Protein AF-D8TMK6-F1 (afdb_monomer_lite)

Structure (mmCIF, N/CA/C/O backbone):
data_AF-D8TMK6-F1
#
_entry.id   AF-D8TMK6-F1
#
loop_
_atom_site.group_PDB
_atom_site.id
_atom_site.type_symbol
_atom_site.label_atom_id
_atom_site.label_alt_id
_atom_site.label_comp_id
_atom_site.label_asym_id
_atom_site.label_entity_id
_atom_site.label_seq_id
_atom_site.pdbx_PDB_ins_code
_atom_site.Cartn_x
_atom_site.Cartn_y
_atom_site.Cartn_z
_atom_site.occupancy
_atom_site.B_iso_or_equiv
_atom_site.auth_seq_id
_atom_site.auth_comp_id
_atom_site.auth_asym_id
_atom_site.auth_atom_id
_atom_site.pdbx_PDB_model_num
ATOM 1 N N . MET A 1 1 ? 30.978 12.579 31.315 1.00 62.50 1 MET A N 1
ATOM 2 C CA . MET A 1 1 ? 32.352 13.019 30.975 1.00 62.50 1 MET A CA 1
ATOM 3 C C . MET A 1 1 ? 32.929 13.967 32.029 1.00 62.50 1 MET A C 1
ATOM 5 O O . MET A 1 1 ? 33.824 13.534 32.745 1.00 62.50 1 MET A O 1
ATOM 9 N N . LEU A 1 2 ? 32.374 15.176 32.202 1.00 61.34 2 LEU A N 1
ATOM 10 C CA . LEU A 1 2 ? 32.793 16.197 33.190 1.00 61.34 2 LEU A CA 1
ATOM 11 C C . LEU A 1 2 ? 33.110 15.646 34.582 1.00 61.34 2 LEU A C 1
ATOM 13 O O . LEU A 1 2 ? 34.190 15.846 35.117 1.00 61.34 2 LEU A O 1
ATOM 17 N N . ALA A 1 3 ? 32.192 14.853 35.115 1.00 62.62 3 ALA A N 1
ATOM 18 C CA . ALA A 1 3 ? 32.313 14.141 36.376 1.00 62.62 3 ALA A CA 1
ATOM 19 C C . ALA A 1 3 ? 33.627 13.323 36.521 1.00 62.62 3 ALA A C 1
ATOM 21 O O . ALA A 1 3 ? 34.280 13.343 37.564 1.00 62.62 3 ALA A O 1
ATOM 22 N N . ARG A 1 4 ? 34.051 12.620 35.459 1.00 67.50 4 ARG A N 1
ATOM 23 C CA . ARG A 1 4 ? 35.301 11.835 35.439 1.00 67.50 4 ARG A CA 1
ATOM 24 C C . ARG A 1 4 ? 36.537 12.724 35.286 1.00 67.50 4 ARG A C 1
ATOM 26 O O . ARG A 1 4 ? 37.566 12.399 35.869 1.00 67.50 4 ARG A O 1
ATOM 33 N N . ILE A 1 5 ? 36.425 13.821 34.533 1.00 68.19 5 ILE A N 1
ATOM 34 C CA . ILE A 1 5 ? 37.494 14.816 34.367 1.00 68.19 5 ILE A CA 1
ATOM 35 C C . ILE A 1 5 ? 37.756 15.511 35.707 1.00 68.19 5 ILE A C 1
ATOM 37 O O . ILE A 1 5 ? 38.884 15.469 36.182 1.00 68.19 5 ILE A O 1
ATOM 41 N N . LYS A 1 6 ? 36.709 16.013 36.381 1.00 66.00 6 LYS A N 1
ATOM 42 C CA . LYS A 1 6 ? 36.792 16.575 37.739 1.00 66.00 6 LYS A CA 1
ATOM 43 C C . LYS A 1 6 ? 37.430 15.587 38.708 1.00 66.00 6 LYS A C 1
ATOM 45 O O . LYS A 1 6 ? 38.332 15.966 39.435 1.00 66.00 6 LYS A O 1
ATOM 50 N N . LYS A 1 7 ? 37.015 14.312 38.689 1.00 68.94 7 LYS A N 1
ATOM 51 C CA . LYS A 1 7 ? 37.614 13.280 39.549 1.00 68.94 7 LYS A CA 1
ATOM 52 C C . LYS A 1 7 ? 39.110 13.081 39.278 1.00 68.94 7 LYS A C 1
ATOM 54 O O . LYS A 1 7 ? 39.848 12.890 40.230 1.00 68.94 7 LYS A O 1
ATOM 59 N N . ARG A 1 8 ? 39.556 13.090 38.016 1.00 69.25 8 ARG A N 1
ATOM 60 C CA . ARG A 1 8 ? 40.988 12.970 37.684 1.00 69.25 8 ARG A CA 1
ATOM 61 C C . ARG A 1 8 ? 41.776 14.212 38.096 1.00 69.25 8 ARG A C 1
ATOM 63 O O . ARG A 1 8 ? 42.825 14.058 38.693 1.00 69.25 8 ARG A O 1
ATOM 70 N N . ILE A 1 9 ? 41.232 15.403 37.859 1.00 66.38 9 ILE A N 1
ATOM 71 C CA . ILE A 1 9 ? 41.855 16.678 38.246 1.00 66.38 9 ILE A CA 1
ATOM 72 C C . ILE A 1 9 ? 41.916 16.830 39.776 1.00 66.38 9 ILE A C 1
ATOM 74 O O . ILE A 1 9 ? 42.904 17.308 40.310 1.00 66.38 9 ILE A O 1
ATOM 78 N N . ALA A 1 10 ? 40.885 16.381 40.497 1.00 63.09 10 ALA A N 1
ATOM 79 C CA . ALA A 1 10 ? 40.827 16.432 41.960 1.00 63.09 10 ALA A CA 1
ATOM 80 C C . ALA A 1 10 ? 41.740 15.407 42.658 1.00 63.09 10 ALA A C 1
ATOM 82 O O . ALA A 1 10 ? 41.896 15.469 43.872 1.00 63.09 10 ALA A O 1
ATOM 83 N N . LEU A 1 11 ? 42.313 14.448 41.922 1.00 56.88 11 LEU A N 1
ATOM 84 C CA . LEU A 1 11 ? 43.307 13.512 42.457 1.00 56.88 11 LEU A CA 1
ATOM 85 C C . LEU A 1 11 ? 44.735 14.097 42.445 1.00 56.88 11 LEU A C 1
ATOM 87 O O . LEU A 1 11 ? 45.631 13.448 42.972 1.00 56.88 11 LEU A O 1
ATOM 91 N N . GLU A 1 12 ? 44.946 15.294 41.882 1.00 54.88 12 GLU A N 1
ATOM 92 C CA . GLU A 1 12 ? 46.266 15.921 41.676 1.00 54.88 12 GLU A CA 1
ATOM 93 C C . GLU A 1 12 ? 46.474 17.223 42.500 1.00 54.88 12 GLU A C 1
ATOM 95 O O . GLU A 1 12 ? 47.091 18.163 42.020 1.00 54.88 12 GLU A O 1
ATOM 100 N N . ASP A 1 13 ? 46.013 17.268 43.758 1.00 52.22 13 ASP A N 1
ATOM 101 C CA . ASP A 1 13 ? 46.040 18.419 44.695 1.00 52.22 13 ASP A CA 1
ATOM 102 C C . ASP A 1 13 ? 44.988 19.542 44.465 1.00 52.22 13 ASP A C 1
ATOM 104 O O . ASP A 1 13 ? 44.470 19.796 43.375 1.00 52.22 13 ASP A O 1
ATOM 108 N N . ASP A 1 14 ? 44.653 20.218 45.573 1.00 53.72 14 ASP A N 1
ATOM 109 C CA . ASP A 1 14 ? 43.439 21.008 45.868 1.00 53.72 14 ASP A CA 1
ATOM 110 C C . ASP A 1 14 ? 43.144 22.302 45.040 1.00 53.72 14 ASP A C 1
ATOM 112 O O . ASP A 1 14 ? 42.009 22.779 45.094 1.00 53.72 14 ASP A O 1
ATOM 116 N N . PRO A 1 15 ? 44.026 22.899 44.198 1.00 55.97 15 PRO A N 1
ATOM 117 C CA . PRO A 1 15 ? 43.609 24.020 43.335 1.00 55.97 15 PRO A CA 1
ATOM 118 C C . PRO A 1 15 ? 42.876 23.598 42.041 1.00 55.97 15 PRO A C 1
ATOM 120 O O . PRO A 1 15 ? 42.328 24.449 41.332 1.00 55.97 15 PRO A O 1
ATOM 123 N N . GLY A 1 16 ? 42.824 22.303 41.705 1.00 56.59 16 GLY A N 1
ATOM 124 C CA . GLY A 1 16 ? 42.252 21.816 40.439 1.00 56.59 16 GLY A CA 1
ATOM 12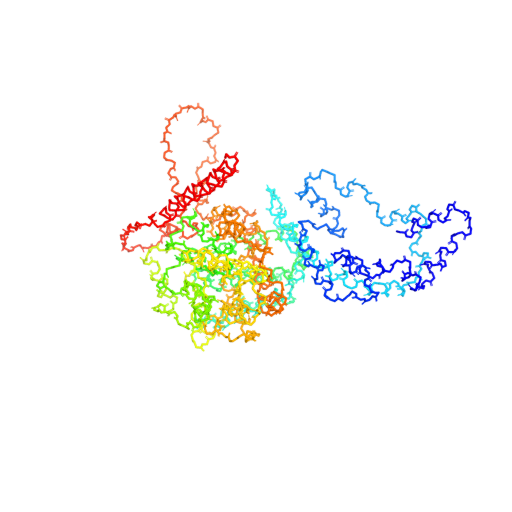5 C C . GLY A 1 16 ? 40.733 22.004 40.288 1.00 56.59 16 GLY A C 1
ATOM 126 O O . GLY A 1 16 ? 40.226 22.150 39.172 1.00 56.59 16 GLY A O 1
ATOM 127 N N . GLY A 1 17 ? 39.995 22.059 41.402 1.00 63.25 17 GLY A N 1
ATOM 128 C CA . GLY A 1 17 ? 38.541 22.244 41.394 1.00 63.25 17 GLY A CA 1
ATOM 129 C C . GLY A 1 17 ? 38.108 23.602 40.835 1.00 63.25 17 GLY A C 1
ATOM 130 O O . GLY A 1 17 ? 37.190 23.658 40.016 1.00 63.25 17 GLY A O 1
ATOM 131 N N . GLY A 1 18 ? 38.805 24.678 41.218 1.00 68.44 18 GLY A N 1
ATOM 132 C CA . GLY A 1 18 ? 38.511 26.039 40.754 1.00 68.44 18 GLY A CA 1
ATOM 133 C C . GLY A 1 18 ? 38.747 26.202 39.253 1.00 68.44 18 GLY A C 1
ATOM 134 O O . GLY A 1 18 ? 37.878 26.699 38.543 1.00 68.44 18 GLY A O 1
ATOM 135 N N . ARG A 1 19 ? 39.868 25.674 38.746 1.00 68.44 19 ARG A N 1
ATOM 136 C CA . ARG A 1 19 ? 40.215 25.746 37.319 1.00 68.44 19 ARG A CA 1
ATOM 137 C C . ARG A 1 19 ? 39.273 24.913 36.447 1.00 68.44 19 ARG A C 1
ATOM 139 O O . ARG A 1 19 ? 38.947 25.319 35.339 1.00 68.44 19 ARG A O 1
ATOM 146 N N . PHE A 1 20 ? 38.795 23.770 36.944 1.00 69.19 20 PHE A N 1
ATOM 147 C CA . PHE A 1 20 ? 37.771 22.978 36.255 1.00 69.19 20 PHE A CA 1
ATOM 148 C C . PHE A 1 20 ? 36.448 23.743 36.119 1.00 69.19 20 PHE A C 1
ATOM 150 O O . PHE A 1 20 ? 35.847 23.732 35.046 1.00 69.19 20 PHE A O 1
ATOM 157 N N . PHE A 1 21 ? 36.010 24.420 37.186 1.00 70.88 21 PHE A N 1
ATOM 158 C CA . PHE A 1 21 ? 34.828 25.282 37.136 1.00 70.88 21 PHE A CA 1
ATOM 159 C C . PHE A 1 21 ? 35.034 26.467 36.190 1.00 70.88 21 PHE A C 1
ATOM 161 O O . PHE A 1 21 ? 34.180 26.731 35.353 1.00 70.88 21 PHE A O 1
ATOM 168 N N . GLU A 1 22 ? 36.184 27.130 36.248 1.00 72.25 22 GLU A N 1
ATOM 169 C CA . GLU A 1 22 ? 36.502 28.239 35.346 1.00 72.25 22 GLU A CA 1
ATOM 170 C C . GLU A 1 22 ? 36.549 27.800 33.872 1.00 72.25 22 GLU A C 1
ATOM 172 O O . GLU A 1 22 ? 36.063 28.507 33.000 1.00 72.25 22 GLU A O 1
ATOM 177 N N . LEU A 1 23 ? 37.056 26.606 33.564 1.00 71.25 23 LEU A N 1
ATOM 178 C CA . LEU A 1 23 ? 37.118 26.113 32.184 1.00 71.25 23 LEU A CA 1
ATOM 179 C C . LEU A 1 23 ? 35.764 25.626 31.658 1.00 71.25 23 LEU A C 1
ATOM 181 O O . LEU A 1 23 ? 35.369 25.993 30.558 1.00 71.25 23 LEU A O 1
ATOM 185 N N . PHE A 1 24 ? 35.051 24.792 32.416 1.00 71.19 24 PHE A N 1
ATOM 186 C CA . PHE A 1 24 ? 33.864 24.097 31.899 1.00 71.19 24 PHE A CA 1
ATOM 187 C C . PHE A 1 24 ? 32.534 24.733 32.318 1.00 71.19 24 PHE A C 1
ATOM 189 O O . PHE A 1 24 ? 31.516 24.468 31.677 1.00 71.19 24 PHE A O 1
ATOM 196 N N . CYS A 1 25 ? 32.539 25.573 33.358 1.00 73.25 25 CYS A N 1
ATOM 197 C CA . CYS A 1 25 ? 31.360 26.270 33.880 1.00 73.25 25 CYS A CA 1
ATOM 198 C C . CYS A 1 25 ? 31.391 27.793 33.682 1.00 73.25 25 CYS A C 1
ATOM 200 O O . CYS A 1 25 ? 30.398 28.440 34.006 1.00 73.25 25 CYS A O 1
ATOM 202 N N . SER A 1 26 ? 32.452 28.376 33.106 1.00 72.06 26 SER A N 1
ATOM 203 C CA . SER A 1 26 ? 32.484 29.808 32.734 1.00 72.06 26 SER A CA 1
ATOM 204 C C . SER A 1 26 ? 31.417 30.201 31.717 1.00 72.06 26 SER A C 1
ATOM 206 O O . SER A 1 26 ? 31.119 31.383 31.562 1.00 72.06 26 SER A O 1
ATOM 208 N N . GLY A 1 27 ? 30.826 29.224 31.026 1.00 66.50 27 GLY A N 1
ATOM 209 C CA . GLY A 1 27 ? 29.837 29.486 29.994 1.00 66.50 27 GLY A CA 1
ATOM 210 C C . GLY A 1 27 ? 30.431 29.829 28.632 1.00 66.50 27 GLY A C 1
ATOM 211 O O . GLY A 1 27 ? 29.671 30.141 27.718 1.00 66.50 27 GLY A O 1
ATOM 212 N N . ASP A 1 28 ? 31.757 29.769 28.485 1.00 82.06 28 ASP A N 1
ATOM 213 C CA . ASP A 1 28 ? 32.410 29.985 27.201 1.00 82.06 28 ASP A CA 1
ATOM 214 C C . ASP A 1 28 ? 32.197 28.769 26.286 1.00 82.06 28 ASP A C 1
ATOM 216 O O . ASP A 1 28 ? 32.725 27.674 26.508 1.00 82.06 28 ASP A O 1
ATOM 220 N N . LEU A 1 29 ? 31.398 28.971 25.239 1.00 81.31 29 LEU A N 1
ATOM 221 C CA . LEU A 1 29 ? 31.138 27.970 24.212 1.00 81.31 29 LEU A CA 1
ATOM 222 C C . LEU A 1 29 ? 32.429 27.557 23.490 1.00 81.31 29 LEU A C 1
ATOM 224 O O . LEU A 1 29 ? 32.573 26.384 23.153 1.00 81.31 29 LEU A O 1
ATOM 228 N N . GLY A 1 30 ? 33.387 28.473 23.321 1.00 85.69 30 GLY A N 1
ATOM 229 C CA . GLY A 1 30 ? 34.639 28.218 22.610 1.00 85.69 30 GLY A CA 1
ATOM 230 C C . GLY A 1 30 ? 35.487 27.125 23.263 1.00 85.69 30 GLY A C 1
ATOM 231 O O . GLY A 1 30 ? 36.125 26.338 22.563 1.00 85.69 30 GLY A O 1
ATOM 232 N N . VAL A 1 31 ? 35.440 26.998 24.594 1.00 83.81 31 VAL A N 1
ATOM 233 C CA . VAL A 1 31 ? 36.122 25.906 25.310 1.00 83.81 31 VAL A CA 1
ATOM 234 C C . VAL A 1 31 ? 35.510 24.554 24.936 1.00 83.81 31 VAL A C 1
ATOM 236 O O . VAL A 1 31 ? 36.227 23.592 24.662 1.00 83.81 31 VAL A O 1
ATOM 239 N N . TRP A 1 32 ? 34.183 24.473 24.869 1.00 82.19 32 TRP A N 1
ATOM 240 C CA . TRP A 1 32 ? 33.476 23.249 24.497 1.00 82.19 32 TRP A CA 1
ATOM 241 C C . TRP A 1 32 ? 33.672 22.873 23.025 1.00 82.19 32 TRP A C 1
ATOM 243 O O . TRP A 1 32 ? 33.838 21.692 22.714 1.00 82.19 32 TRP A O 1
ATOM 253 N N . GLU A 1 33 ? 33.720 23.869 22.141 1.00 86.12 33 GLU A N 1
ATOM 254 C CA . GLU A 1 33 ? 34.036 23.702 20.718 1.00 86.12 33 GLU A CA 1
ATOM 255 C C . GLU A 1 33 ? 35.448 23.154 20.492 1.00 86.12 33 GLU A C 1
ATOM 257 O O . GLU A 1 33 ? 35.657 22.361 19.579 1.00 86.12 33 GLU A O 1
ATOM 262 N N . GLN A 1 34 ? 36.409 23.514 21.345 1.00 83.62 34 GLN A N 1
ATOM 263 C CA . GLN A 1 34 ? 37.779 23.006 21.256 1.00 83.62 34 GLN A CA 1
ATOM 264 C C . GLN A 1 34 ? 37.940 21.620 21.890 1.00 83.62 34 GLN A C 1
ATOM 266 O O . GLN A 1 34 ? 38.656 20.774 21.357 1.00 83.62 34 GLN A O 1
ATOM 271 N N . VAL A 1 35 ? 37.295 21.375 23.034 1.00 82.44 35 VAL A N 1
ATOM 272 C CA . VAL A 1 35 ? 37.534 20.162 23.834 1.00 82.44 35 VAL A CA 1
ATOM 273 C C . VAL A 1 35 ? 36.677 18.980 23.381 1.00 82.44 35 VAL A C 1
ATOM 275 O O . VAL A 1 35 ? 37.123 17.835 23.467 1.00 82.44 35 VAL A O 1
ATOM 278 N N . ALA A 1 36 ? 35.444 19.221 22.933 1.00 85.62 36 ALA A N 1
ATOM 279 C CA . ALA A 1 36 ? 34.511 18.154 22.576 1.00 85.62 36 ALA A CA 1
ATOM 280 C C . ALA A 1 36 ? 33.557 18.549 21.428 1.00 85.62 36 ALA A C 1
ATOM 282 O O . ALA A 1 36 ? 32.341 18.397 21.584 1.00 85.62 36 ALA A O 1
ATOM 283 N N . PRO A 1 37 ? 34.076 19.014 20.273 1.00 86.19 37 PRO A N 1
ATOM 284 C CA . PRO A 1 37 ? 33.262 19.573 19.191 1.00 86.19 37 PRO A CA 1
ATOM 285 C C . PRO A 1 37 ? 32.130 18.641 18.744 1.00 86.19 37 PRO A C 1
ATOM 287 O O . PRO A 1 37 ? 30.9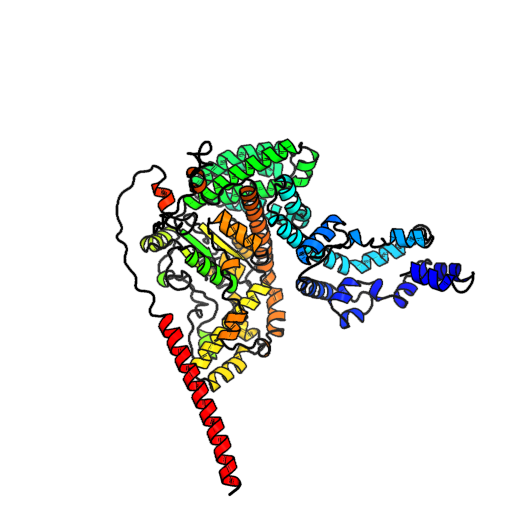91 19.067 18.597 1.00 86.19 37 PRO A O 1
ATOM 290 N N . THR A 1 38 ? 32.409 17.348 18.594 1.00 86.88 38 THR A N 1
ATOM 291 C CA . THR A 1 38 ? 31.413 16.381 18.111 1.00 86.88 38 THR A CA 1
ATOM 292 C C . THR A 1 38 ? 30.339 16.051 19.139 1.00 86.88 38 THR A C 1
ATOM 294 O O . THR A 1 38 ? 29.220 15.734 18.759 1.00 86.88 38 THR A O 1
ATOM 297 N N . VAL A 1 39 ? 30.643 16.151 20.437 1.00 84.19 39 VAL A N 1
ATOM 298 C CA . VAL A 1 39 ? 29.665 15.913 21.511 1.00 84.19 39 VAL A CA 1
ATOM 299 C C . VAL A 1 39 ? 28.649 17.051 21.572 1.00 84.19 39 VAL A C 1
ATOM 301 O O . VAL A 1 39 ? 27.473 16.823 21.840 1.00 84.19 39 VAL A O 1
ATOM 304 N N . ILE A 1 40 ? 29.099 18.281 21.321 1.00 87.81 40 ILE A N 1
ATOM 305 C CA . ILE A 1 40 ? 28.260 19.477 21.428 1.00 87.81 40 ILE A CA 1
ATOM 306 C C . ILE A 1 40 ? 27.522 19.849 20.137 1.00 87.81 40 ILE A C 1
ATOM 308 O O . ILE A 1 40 ? 26.723 20.787 20.149 1.00 87.81 40 ILE A O 1
ATOM 312 N N . ASP A 1 41 ? 27.741 19.103 19.054 1.00 89.75 41 ASP A N 1
ATOM 313 C CA . ASP A 1 41 ? 27.123 19.330 17.749 1.00 89.75 41 ASP A CA 1
ATOM 314 C C . ASP A 1 41 ? 26.751 18.007 17.063 1.00 89.75 41 ASP A C 1
ATOM 316 O O . ASP A 1 41 ? 27.511 17.476 16.254 1.00 89.75 41 ASP A O 1
ATOM 320 N N . ASN A 1 42 ? 25.556 17.499 17.372 1.00 93.94 42 ASN A N 1
ATOM 321 C CA . ASN A 1 42 ? 24.920 16.361 16.700 1.00 93.94 42 ASN A CA 1
ATOM 322 C C . ASN A 1 42 ? 25.727 15.057 16.728 1.00 93.94 42 ASN A C 1
ATOM 324 O O . ASN A 1 42 ? 26.036 14.455 15.692 1.00 93.94 42 ASN A O 1
ATOM 328 N N . TYR A 1 43 ? 26.105 14.636 17.933 1.00 94.38 43 TYR A N 1
ATOM 329 C CA . TYR A 1 43 ? 26.923 13.448 18.149 1.00 94.38 43 TYR A CA 1
ATOM 330 C C . TYR A 1 43 ? 26.290 12.181 17.567 1.00 94.38 43 TYR A C 1
ATOM 332 O O . TYR A 1 43 ? 26.999 11.351 16.992 1.00 94.38 43 TYR A O 1
ATOM 340 N N . ILE A 1 44 ? 24.973 12.016 17.711 1.00 91.94 44 ILE A N 1
ATOM 341 C CA . ILE A 1 44 ? 24.265 10.810 17.278 1.00 91.94 44 ILE A CA 1
ATOM 342 C C . ILE A 1 44 ? 24.281 10.741 15.751 1.00 91.94 44 ILE A C 1
ATOM 344 O O . ILE A 1 44 ? 24.763 9.755 15.198 1.00 91.94 44 ILE A O 1
ATOM 348 N N . VAL A 1 45 ? 23.854 11.799 15.056 1.00 92.00 45 VAL A N 1
ATOM 349 C CA . VAL A 1 45 ? 23.880 11.871 13.587 1.00 92.00 45 VAL A CA 1
ATOM 350 C C . VAL A 1 45 ? 25.295 11.637 13.060 1.00 92.00 45 VAL A C 1
ATOM 352 O O . VAL A 1 45 ? 25.474 10.831 12.149 1.00 92.00 45 VAL A O 1
ATOM 355 N N . ARG A 1 46 ? 26.317 12.265 13.659 1.00 95.44 46 ARG A N 1
ATOM 356 C CA . ARG A 1 46 ? 27.724 12.038 13.282 1.00 95.44 46 ARG A CA 1
ATOM 357 C C . ARG A 1 46 ? 28.144 10.581 13.453 1.00 95.44 46 ARG A C 1
ATOM 359 O O . ARG A 1 46 ? 28.816 10.043 12.581 1.00 95.44 46 ARG A O 1
ATOM 366 N N . SER A 1 47 ? 27.731 9.943 14.547 1.00 93.38 47 SER A N 1
ATOM 367 C CA . SER A 1 47 ? 28.047 8.538 14.827 1.00 93.38 47 SER A CA 1
ATOM 368 C C . SER A 1 47 ? 27.395 7.593 13.819 1.00 93.38 47 SER A C 1
ATOM 370 O O . SER A 1 47 ? 28.037 6.639 13.392 1.00 93.38 47 SER A O 1
ATOM 372 N N . PHE A 1 48 ? 26.157 7.875 13.399 1.00 89.38 48 PHE A N 1
ATOM 373 C CA . PHE A 1 48 ? 25.486 7.088 12.364 1.00 89.38 48 PHE A CA 1
ATOM 374 C C . PHE A 1 48 ? 26.124 7.286 10.989 1.00 89.38 48 PHE A C 1
ATOM 376 O O . PHE A 1 48 ? 26.385 6.305 10.308 1.00 89.38 48 PHE A O 1
ATOM 383 N N . VAL A 1 49 ? 26.393 8.526 10.568 1.00 89.69 49 VAL A N 1
ATOM 384 C CA . VAL A 1 49 ? 26.931 8.803 9.220 1.00 89.69 49 VAL A CA 1
ATOM 385 C C . VAL A 1 49 ? 28.400 8.373 9.076 1.00 89.69 49 VAL A C 1
ATOM 387 O O . VAL A 1 49 ? 28.846 8.081 7.968 1.00 89.69 49 VAL A O 1
ATOM 390 N N . GLY A 1 50 ? 29.142 8.284 10.182 1.00 86.00 50 GLY A N 1
ATOM 391 C CA . GLY A 1 50 ? 30.506 7.761 10.217 1.00 86.00 50 GLY A CA 1
ATOM 392 C C . GLY A 1 50 ? 31.589 8.842 10.177 1.00 86.00 50 GLY A C 1
ATOM 393 O O . GLY A 1 50 ? 31.350 10.014 10.471 1.00 86.00 50 GLY A O 1
ATOM 394 N N . GLU A 1 51 ? 32.815 8.438 9.838 1.00 87.69 51 GLU A N 1
ATOM 395 C CA . GLU A 1 51 ? 34.040 9.244 9.988 1.00 87.69 51 GLU A CA 1
ATOM 396 C C . GLU A 1 51 ? 33.970 10.613 9.288 1.00 87.69 51 GLU A C 1
ATOM 398 O O . GLU A 1 51 ? 34.359 11.633 9.858 1.00 87.69 51 GLU A O 1
ATOM 403 N N . THR A 1 52 ? 33.397 10.669 8.086 1.00 83.94 52 THR A N 1
ATOM 404 C CA . THR A 1 52 ? 33.258 11.910 7.307 1.00 83.94 52 THR A CA 1
ATOM 405 C C . THR A 1 52 ? 32.390 12.947 8.021 1.00 83.94 52 THR A C 1
ATOM 407 O O . THR A 1 52 ? 32.769 14.116 8.137 1.00 83.94 52 THR A O 1
ATOM 410 N N . ALA A 1 53 ? 31.253 12.522 8.575 1.00 88.56 53 ALA A N 1
ATOM 411 C CA . ALA A 1 53 ? 30.422 13.387 9.400 1.00 88.56 53 ALA A CA 1
ATOM 412 C C . ALA A 1 53 ? 31.103 13.707 10.727 1.00 88.56 53 ALA A C 1
ATOM 414 O O . ALA A 1 53 ? 30.976 14.824 11.213 1.00 88.56 53 ALA A O 1
ATOM 415 N N . PHE A 1 54 ? 31.877 12.788 11.304 1.00 89.81 54 PHE A N 1
ATOM 416 C CA . PHE A 1 54 ? 32.602 13.033 12.551 1.00 89.81 54 PHE A CA 1
ATOM 417 C C . PHE A 1 54 ? 33.628 14.173 12.426 1.00 89.81 54 PHE A C 1
ATOM 419 O O . PHE A 1 54 ? 33.778 14.962 13.356 1.00 89.81 54 PHE A O 1
ATOM 426 N N . HIS A 1 55 ? 34.256 14.325 11.256 1.00 88.75 55 HIS A N 1
ATOM 427 C CA . HIS A 1 55 ? 35.205 15.406 10.956 1.00 88.75 55 HIS A CA 1
ATOM 428 C C . HIS A 1 55 ? 34.581 16.661 10.330 1.00 88.75 55 HIS A C 1
ATOM 430 O O . HIS A 1 55 ? 35.285 17.638 10.074 1.00 88.75 55 HIS A O 1
ATOM 436 N N . THR A 1 56 ? 33.268 16.671 10.095 1.00 89.69 56 THR A N 1
ATOM 437 C CA . THR A 1 56 ? 32.580 17.847 9.548 1.00 89.69 56 THR A CA 1
ATOM 438 C C . THR A 1 56 ? 32.693 19.034 10.521 1.00 89.69 56 THR A C 1
ATOM 440 O O . THR A 1 56 ? 32.528 18.834 11.728 1.00 89.69 56 THR A O 1
ATOM 443 N N . PRO A 1 57 ? 32.954 20.272 10.058 1.00 94.06 57 PRO A N 1
ATOM 444 C CA . PRO A 1 57 ? 33.019 21.437 10.939 1.00 94.06 57 PRO A CA 1
ATOM 445 C C . PRO A 1 57 ? 31.756 21.613 11.794 1.00 94.06 57 PRO A C 1
ATOM 447 O O . PRO A 1 57 ? 30.681 21.115 11.450 1.00 94.06 57 PRO A O 1
ATOM 450 N N . LEU A 1 58 ? 31.879 22.324 12.915 1.00 90.00 58 LEU A N 1
ATOM 451 C CA . LEU A 1 58 ? 30.744 22.625 13.789 1.00 90.00 58 LEU A CA 1
ATOM 452 C C . LEU A 1 58 ? 29.631 23.353 13.026 1.00 90.00 58 LEU A C 1
ATOM 454 O O . LEU A 1 58 ? 29.897 24.298 12.286 1.00 90.00 58 LEU A O 1
ATOM 458 N N . GLY A 1 59 ? 28.389 22.903 13.202 1.00 90.50 59 GLY A N 1
ATOM 459 C CA . GLY A 1 59 ? 27.223 23.400 12.470 1.00 90.50 59 GLY A CA 1
ATOM 460 C C . GLY A 1 59 ? 27.124 22.898 11.024 1.00 90.50 59 GLY A C 1
ATOM 461 O O . GLY A 1 59 ? 26.175 23.245 10.327 1.00 90.50 59 GLY A O 1
ATOM 462 N N . GLY A 1 60 ? 28.067 22.072 10.558 1.00 93.12 60 GLY A N 1
ATOM 463 C CA . GLY A 1 60 ? 28.028 21.474 9.221 1.00 93.12 60 GLY A CA 1
ATOM 464 C C . GLY A 1 60 ? 27.083 20.272 9.100 1.00 93.12 60 GLY A C 1
ATOM 465 O O . GLY A 1 60 ? 26.822 19.809 7.988 1.00 93.12 60 GLY A O 1
ATOM 466 N N . ILE A 1 61 ? 26.531 19.777 10.214 1.00 96.31 61 ILE A N 1
ATOM 467 C CA . ILE A 1 61 ? 25.525 18.708 10.214 1.00 96.31 61 ILE A CA 1
ATOM 468 C C . ILE A 1 61 ? 24.169 19.272 9.782 1.00 96.31 61 ILE A C 1
ATOM 470 O O . ILE A 1 61 ? 23.359 19.720 10.586 1.00 96.31 61 ILE A O 1
ATOM 474 N N . GLY A 1 62 ? 23.949 19.274 8.468 1.00 93.38 62 GLY A N 1
ATOM 475 C CA . GLY A 1 62 ? 22.679 19.654 7.850 1.00 93.38 62 GLY A CA 1
ATOM 476 C C . GLY A 1 62 ? 21.683 18.497 7.636 1.00 93.38 62 GLY A C 1
ATOM 477 O O . GLY A 1 62 ? 21.979 17.343 7.963 1.00 93.38 62 GLY A O 1
ATOM 478 N N . PRO A 1 63 ? 20.529 18.785 7.003 1.00 89.62 63 PRO A N 1
ATOM 479 C CA . PRO A 1 63 ? 19.449 17.820 6.760 1.00 89.62 63 PRO A CA 1
ATOM 480 C C . PRO A 1 63 ? 19.869 16.544 6.018 1.00 89.62 63 PRO A C 1
ATOM 482 O O . PRO A 1 63 ? 19.351 15.468 6.308 1.00 89.62 63 PRO A O 1
ATOM 485 N N . GLU A 1 64 ? 20.841 16.623 5.103 1.00 88.31 64 GLU A N 1
ATOM 486 C CA . GLU A 1 64 ? 21.345 15.441 4.388 1.00 88.31 64 GLU A CA 1
ATOM 487 C C . GLU A 1 64 ? 22.013 14.427 5.322 1.00 88.31 64 GLU A C 1
ATOM 489 O O . GLU A 1 64 ? 21.789 13.226 5.185 1.00 88.31 64 GLU A O 1
ATOM 494 N N . HIS A 1 65 ? 22.761 14.889 6.327 1.00 95.62 65 HIS A N 1
ATOM 495 C CA . HIS A 1 65 ? 23.357 13.999 7.324 1.00 95.62 65 HIS A CA 1
ATOM 496 C C . HIS A 1 65 ? 22.273 13.309 8.153 1.00 95.62 65 HIS A C 1
ATOM 498 O O . HIS A 1 65 ? 22.358 12.108 8.387 1.00 95.62 65 HIS A O 1
ATOM 504 N N . VAL A 1 66 ? 21.216 14.035 8.538 1.00 89.94 66 VAL A N 1
ATOM 505 C CA . VAL A 1 66 ? 20.060 13.458 9.246 1.00 89.94 66 VAL A CA 1
ATOM 506 C C . VAL A 1 66 ? 19.355 12.425 8.379 1.00 89.94 66 VAL A C 1
ATOM 508 O O . VAL A 1 66 ? 18.990 11.358 8.866 1.00 89.94 66 VAL A O 1
ATOM 511 N N . ARG A 1 67 ? 19.176 12.709 7.086 1.00 82.69 67 ARG A N 1
ATOM 512 C CA . ARG A 1 67 ? 18.563 11.782 6.132 1.00 82.69 67 ARG A CA 1
ATOM 513 C C . ARG A 1 67 ? 19.377 10.493 6.008 1.00 82.69 67 ARG A C 1
ATOM 515 O O . ARG A 1 67 ? 18.795 9.414 6.091 1.00 82.69 67 ARG A O 1
ATOM 522 N N . VAL A 1 68 ? 20.700 10.590 5.859 1.00 81.50 68 VAL A N 1
ATOM 523 C CA . VAL A 1 68 ? 21.597 9.421 5.822 1.00 81.50 68 VAL A CA 1
ATOM 524 C C . VAL A 1 68 ? 21.560 8.673 7.153 1.00 81.50 68 VAL A C 1
ATOM 526 O O . VAL A 1 68 ? 21.368 7.460 7.164 1.00 81.50 68 VAL A O 1
ATOM 529 N N . ALA A 1 69 ? 21.649 9.381 8.279 1.00 87.94 69 ALA A N 1
ATOM 530 C CA . ALA A 1 69 ? 21.569 8.770 9.600 1.00 87.94 69 ALA A CA 1
ATOM 531 C C . ALA A 1 69 ? 20.237 8.044 9.823 1.00 87.94 69 ALA A C 1
ATOM 533 O O . ALA A 1 69 ? 20.232 6.951 10.375 1.00 87.94 69 ALA A O 1
ATOM 534 N N . ARG A 1 70 ? 19.112 8.593 9.343 1.00 81.62 70 ARG A N 1
ATOM 535 C CA . ARG A 1 70 ? 17.803 7.922 9.360 1.00 81.62 70 ARG A CA 1
ATOM 536 C C . ARG A 1 70 ? 17.823 6.643 8.539 1.00 81.62 70 ARG A C 1
ATOM 538 O O . ARG A 1 70 ? 17.345 5.623 9.014 1.00 81.62 70 ARG A O 1
ATOM 545 N N . GLN A 1 71 ? 18.377 6.682 7.328 1.00 69.19 71 GLN A N 1
ATOM 546 C CA . GLN A 1 71 ? 18.489 5.493 6.481 1.00 69.19 71 GLN A CA 1
ATOM 547 C C . GLN A 1 71 ? 19.338 4.404 7.143 1.00 69.19 71 GLN A C 1
ATOM 549 O O . GLN A 1 71 ? 18.950 3.243 7.112 1.00 69.19 71 GLN A O 1
ATOM 554 N N . LEU A 1 72 ? 20.448 4.774 7.783 1.00 76.81 72 LEU A N 1
ATOM 555 C CA . LEU A 1 72 ? 21.298 3.835 8.517 1.00 76.81 72 LEU A CA 1
ATOM 556 C C . LEU A 1 72 ? 20.613 3.322 9.786 1.00 76.81 72 LEU A C 1
ATOM 558 O O . LEU A 1 72 ? 20.662 2.132 10.060 1.00 76.81 72 LEU A O 1
ATOM 562 N N . LEU A 1 73 ? 19.891 4.176 10.513 1.00 81.56 73 LEU A N 1
ATOM 563 C CA . LEU A 1 73 ? 19.076 3.778 11.662 1.00 81.56 73 LEU A CA 1
ATOM 564 C C . LEU A 1 73 ? 18.004 2.747 11.280 1.00 81.56 73 LEU A C 1
ATOM 566 O O . LEU A 1 73 ? 17.686 1.880 12.090 1.00 81.56 73 LEU A O 1
ATOM 570 N N . LEU A 1 74 ? 17.477 2.807 10.051 1.00 65.12 74 LEU A N 1
ATOM 571 C CA . LEU A 1 74 ? 16.549 1.812 9.500 1.00 65.12 74 LEU A CA 1
ATOM 572 C C . LEU A 1 74 ? 17.205 0.445 9.210 1.00 65.12 74 LEU A C 1
ATOM 574 O O . LEU A 1 74 ? 16.489 -0.532 9.011 1.00 65.12 74 LEU A O 1
ATOM 578 N N . GLN A 1 75 ? 18.536 0.344 9.226 1.00 70.81 75 GLN A N 1
ATOM 579 C CA . GLN A 1 75 ? 19.256 -0.920 9.016 1.00 70.81 75 GLN A CA 1
ATOM 580 C C . GLN A 1 75 ? 19.496 -1.708 10.309 1.00 70.81 75 GLN A C 1
ATOM 582 O O . GLN A 1 75 ? 19.829 -2.881 10.239 1.00 70.81 75 GLN A O 1
ATOM 587 N N . PHE A 1 76 ? 19.330 -1.094 11.484 1.00 75.00 76 PHE A N 1
ATOM 588 C CA . PHE A 1 76 ? 19.490 -1.802 12.758 1.00 75.00 76 PHE A CA 1
ATOM 589 C C . PHE A 1 76 ? 18.263 -2.667 13.038 1.00 75.00 76 PHE A C 1
ATOM 591 O O . PHE A 1 76 ? 17.147 -2.161 12.971 1.00 75.00 76 PHE A O 1
ATOM 598 N N . ASP A 1 77 ? 18.445 -3.933 13.399 1.00 64.06 77 ASP A N 1
ATOM 599 C CA . ASP A 1 77 ? 17.324 -4.826 13.736 1.00 64.06 77 ASP A CA 1
ATOM 600 C C . ASP A 1 77 ? 16.607 -4.393 15.024 1.00 64.06 77 ASP A C 1
ATOM 602 O O . ASP A 1 77 ? 15.401 -4.575 15.182 1.00 64.06 77 ASP A O 1
ATOM 606 N N . LEU A 1 78 ? 17.351 -3.751 15.929 1.00 71.19 78 LEU A N 1
ATOM 607 C CA . LEU A 1 78 ? 16.884 -3.324 17.239 1.00 71.19 78 LEU A CA 1
ATOM 608 C C . LEU A 1 78 ? 17.367 -1.906 17.549 1.00 71.19 78 LEU A C 1
ATOM 610 O O . LEU A 1 78 ? 18.554 -1.603 17.429 1.00 71.19 78 LEU A O 1
ATOM 614 N N . VAL A 1 79 ? 16.456 -1.045 18.004 1.00 78.50 79 VAL A N 1
ATOM 615 C CA . VAL A 1 79 ? 16.785 0.294 18.509 1.00 78.50 79 VAL A CA 1
ATOM 616 C C . VAL A 1 79 ? 16.196 0.430 19.906 1.00 78.50 79 VAL A C 1
ATOM 618 O O . VAL A 1 79 ? 14.979 0.383 20.077 1.00 78.50 79 VAL A O 1
ATOM 621 N N . LEU A 1 80 ? 17.065 0.590 20.902 1.00 77.69 80 LEU A N 1
ATOM 622 C CA . LEU A 1 80 ? 16.670 0.812 22.290 1.00 77.69 80 LEU A CA 1
ATOM 623 C C . LEU A 1 80 ? 16.526 2.313 22.545 1.00 77.69 80 LEU A C 1
ATOM 625 O O . LEU A 1 80 ? 17.497 3.063 22.437 1.00 77.69 80 LEU A O 1
ATOM 629 N N . ASP A 1 81 ? 15.315 2.741 22.887 1.00 78.50 81 ASP A N 1
ATOM 630 C CA . ASP A 1 81 ? 15.043 4.100 23.346 1.00 78.50 81 ASP A CA 1
ATOM 631 C C . ASP A 1 81 ? 15.155 4.156 24.872 1.00 78.50 81 ASP A C 1
ATOM 633 O O . ASP A 1 81 ? 14.266 3.692 25.584 1.00 78.50 81 ASP A O 1
ATOM 637 N N . LEU A 1 82 ? 16.257 4.728 25.361 1.00 75.62 82 LEU A N 1
ATOM 638 C CA . LEU A 1 82 ? 16.548 4.806 26.795 1.00 75.62 82 LEU A CA 1
ATOM 639 C C . LEU A 1 82 ? 15.647 5.798 27.556 1.00 75.62 82 LEU A C 1
ATOM 641 O O . LEU A 1 82 ? 15.643 5.825 28.784 1.00 75.62 82 LEU A O 1
ATOM 645 N N . ASP A 1 83 ? 14.880 6.630 26.844 1.00 71.75 83 ASP A N 1
ATOM 646 C CA . ASP A 1 83 ? 13.890 7.522 27.455 1.00 71.75 83 ASP A CA 1
ATOM 647 C C . ASP A 1 83 ? 12.476 6.903 27.447 1.00 71.75 83 ASP A C 1
ATOM 649 O O . ASP A 1 83 ? 11.558 7.440 28.075 1.00 71.75 83 ASP A O 1
ATOM 653 N N . ALA A 1 84 ? 12.278 5.748 26.792 1.00 69.44 84 ALA A N 1
ATOM 654 C CA . ALA A 1 84 ? 10.991 5.043 26.775 1.00 69.44 84 ALA A CA 1
ATOM 655 C C . ALA A 1 84 ? 10.625 4.419 28.137 1.00 69.44 84 ALA A C 1
ATOM 657 O O . ALA A 1 84 ? 9.460 4.056 28.359 1.00 69.44 84 ALA A O 1
ATOM 658 N N . GLY A 1 85 ? 11.600 4.351 29.050 1.00 72.38 85 GLY A N 1
ATOM 659 C CA . GLY A 1 85 ? 11.486 3.841 30.410 1.00 72.38 85 GLY A CA 1
ATOM 660 C C . GLY A 1 85 ? 11.933 2.385 30.542 1.00 72.38 85 GLY A C 1
ATOM 661 O O . GLY A 1 85 ? 11.824 1.597 29.604 1.00 72.38 85 GLY A O 1
ATOM 662 N N . GLU A 1 86 ? 12.363 2.020 31.753 1.00 74.31 86 GLU A N 1
ATOM 663 C CA . GLU A 1 86 ? 12.973 0.719 32.081 1.00 74.31 86 GLU A CA 1
ATOM 664 C C . GLU A 1 86 ? 12.150 -0.488 31.596 1.00 74.31 86 GLU A C 1
ATOM 666 O O . GLU A 1 86 ? 12.705 -1.451 31.083 1.00 74.31 86 GLU A O 1
ATOM 671 N N . GLN A 1 87 ? 10.816 -0.430 31.682 1.00 70.25 87 GLN A N 1
ATOM 672 C CA . GLN A 1 87 ? 9.946 -1.526 31.232 1.00 70.25 87 GLN A CA 1
ATOM 673 C C . GLN A 1 87 ? 9.986 -1.752 29.714 1.00 70.25 87 GLN A C 1
ATOM 675 O O . GLN A 1 87 ? 9.893 -2.891 29.267 1.00 70.25 87 GLN A O 1
ATOM 680 N N . ALA A 1 88 ? 10.097 -0.682 28.921 1.00 67.56 88 ALA A N 1
ATOM 681 C CA . ALA A 1 88 ? 10.152 -0.792 27.466 1.00 67.56 88 ALA A CA 1
ATOM 682 C C . ALA A 1 88 ? 11.507 -1.354 27.018 1.00 67.56 88 ALA A C 1
ATOM 684 O O . ALA A 1 88 ? 11.555 -2.224 26.153 1.00 67.56 88 ALA A O 1
ATOM 685 N N . GLU A 1 89 ? 12.594 -0.909 27.649 1.00 75.50 89 GLU A N 1
ATOM 686 C CA . GLU A 1 89 ? 13.936 -1.453 27.419 1.00 75.50 89 GLU A CA 1
ATOM 687 C C . GLU A 1 89 ? 14.017 -2.935 27.790 1.00 75.50 89 GLU A C 1
ATOM 689 O O . GLU A 1 89 ? 14.519 -3.743 27.008 1.00 75.50 89 GLU A O 1
ATOM 694 N N . ASP A 1 90 ? 13.490 -3.299 28.961 1.00 76.31 90 ASP A N 1
ATOM 695 C CA . ASP A 1 90 ? 13.487 -4.672 29.458 1.00 76.31 90 ASP A CA 1
ATOM 696 C C . ASP A 1 90 ? 12.741 -5.612 28.517 1.00 76.31 90 ASP A C 1
ATOM 698 O O . ASP A 1 90 ? 13.233 -6.703 28.226 1.00 76.31 90 ASP A O 1
ATOM 702 N N . LEU A 1 91 ? 11.588 -5.169 28.011 1.00 70.31 91 LEU A N 1
ATOM 703 C CA . LEU A 1 91 ? 10.787 -5.922 27.056 1.00 70.31 91 LEU A CA 1
ATOM 704 C C . LEU A 1 91 ? 11.568 -6.165 25.759 1.00 70.31 91 LEU A C 1
ATOM 706 O O . LEU A 1 91 ? 11.663 -7.301 25.302 1.00 70.31 91 LEU A O 1
ATOM 710 N N . ILE A 1 92 ? 12.180 -5.117 25.200 1.00 72.06 92 ILE A N 1
ATOM 711 C CA . ILE A 1 92 ? 12.931 -5.214 23.944 1.00 72.06 92 ILE A CA 1
ATOM 712 C C . ILE A 1 92 ? 14.180 -6.095 24.111 1.00 72.06 92 ILE A C 1
ATOM 714 O O . ILE A 1 92 ? 14.484 -6.891 23.229 1.00 72.06 92 ILE A O 1
ATOM 718 N N . ILE A 1 93 ? 14.896 -6.002 25.234 1.00 76.38 93 ILE A N 1
ATOM 719 C CA . ILE A 1 93 ? 16.102 -6.808 25.485 1.00 76.38 93 ILE A CA 1
ATOM 720 C C . ILE A 1 93 ? 15.747 -8.278 25.745 1.00 76.38 93 ILE A C 1
ATOM 722 O O . ILE A 1 93 ? 16.371 -9.168 25.167 1.00 76.38 93 ILE A O 1
ATOM 726 N N . GLN A 1 94 ? 14.739 -8.553 26.577 1.00 76.62 94 GLN A N 1
ATOM 727 C CA . GLN A 1 94 ? 14.337 -9.930 26.883 1.00 76.62 94 GLN A CA 1
ATOM 728 C C . GLN A 1 94 ? 13.731 -10.620 25.664 1.00 76.62 94 GLN A C 1
ATOM 730 O O . GLN A 1 94 ? 14.077 -11.759 25.377 1.00 76.62 94 GLN A O 1
ATOM 735 N N . GLN A 1 95 ? 12.849 -9.939 24.932 1.00 70.31 95 GLN A N 1
ATOM 736 C CA . GLN A 1 95 ? 12.127 -10.555 23.818 1.00 70.31 95 GLN A CA 1
ATOM 737 C C . GLN A 1 95 ? 12.893 -10.464 22.497 1.00 70.31 95 GLN A C 1
ATOM 739 O O . GLN A 1 95 ? 12.843 -11.397 21.705 1.00 70.31 95 GLN A O 1
ATOM 744 N N . GLY A 1 96 ? 13.611 -9.364 22.257 1.00 66.75 96 GLY A N 1
ATOM 745 C CA . GLY A 1 96 ? 14.374 -9.157 21.026 1.00 66.75 96 GLY A CA 1
ATOM 746 C C . GLY A 1 96 ? 15.741 -9.840 21.025 1.00 66.75 96 GLY A C 1
ATOM 747 O O . GLY A 1 96 ? 16.172 -10.315 19.981 1.00 66.75 96 GLY A O 1
ATOM 748 N N . LEU A 1 97 ? 16.426 -9.910 22.176 1.00 72.69 97 LEU A N 1
ATOM 749 C CA . LEU A 1 97 ? 17.766 -10.511 22.279 1.00 72.69 97 LEU A CA 1
ATOM 750 C C . LEU A 1 97 ? 17.797 -11.814 23.089 1.00 72.69 97 LEU A C 1
ATOM 752 O O . LEU A 1 97 ? 18.828 -12.485 23.104 1.00 72.69 97 LEU A O 1
ATOM 756 N N . GLY A 1 98 ? 16.707 -12.181 23.775 1.00 74.94 98 GLY A N 1
ATOM 757 C CA . GLY A 1 98 ? 16.669 -13.368 24.635 1.00 74.94 98 GLY A CA 1
ATOM 758 C C . GLY A 1 98 ? 17.515 -13.233 25.905 1.00 74.94 98 GLY A C 1
ATOM 759 O O . GLY A 1 98 ? 17.938 -14.239 26.469 1.00 74.94 98 GLY A O 1
ATOM 760 N N . TRP A 1 99 ? 17.850 -12.011 26.331 1.00 83.00 99 TRP A N 1
ATOM 761 C CA . TRP A 1 99 ? 18.743 -11.796 27.472 1.00 83.00 99 TRP A CA 1
ATOM 762 C C . TRP A 1 99 ? 17.960 -11.706 28.785 1.00 83.00 99 TRP A C 1
ATOM 764 O O . TRP A 1 99 ? 17.151 -10.801 28.978 1.00 83.00 99 TRP A O 1
ATOM 774 N N . ASP A 1 100 ? 18.275 -12.586 29.738 1.00 73.25 100 ASP A N 1
ATOM 775 C CA . ASP A 1 100 ? 17.650 -12.609 31.073 1.00 73.25 100 ASP A CA 1
ATOM 776 C C . ASP A 1 100 ? 17.990 -11.375 31.930 1.00 73.25 100 ASP A C 1
ATOM 778 O O . ASP A 1 100 ? 17.267 -11.009 32.871 1.00 73.25 100 ASP A O 1
ATOM 782 N N . VAL A 1 101 ? 19.113 -10.725 31.614 1.00 71.81 101 VAL A N 1
ATOM 783 C CA . VAL A 1 101 ? 19.633 -9.545 32.304 1.00 71.81 101 VAL A CA 1
ATOM 784 C C . VAL A 1 101 ? 19.446 -8.320 31.417 1.00 71.81 101 VAL A C 1
ATOM 786 O O . VAL A 1 101 ? 20.028 -8.216 30.341 1.00 71.81 101 VAL A O 1
ATOM 789 N N . THR A 1 102 ? 18.655 -7.372 31.904 1.00 74.50 102 THR A N 1
ATOM 790 C CA . THR A 1 102 ? 18.317 -6.143 31.191 1.00 74.50 102 THR A CA 1
ATOM 791 C C . THR A 1 102 ? 19.122 -4.950 31.696 1.00 74.50 102 THR A C 1
ATOM 793 O O . THR A 1 102 ? 19.775 -5.014 32.744 1.00 74.50 102 THR A O 1
ATOM 796 N N . LEU A 1 103 ? 19.065 -3.832 30.967 1.00 69.25 103 LEU A N 1
ATOM 797 C CA . LEU A 1 103 ? 19.714 -2.589 31.389 1.00 69.25 103 LEU A CA 1
ATOM 798 C C . LEU A 1 103 ? 19.165 -2.086 32.734 1.00 69.25 103 LEU A C 1
ATOM 800 O O . LEU A 1 103 ? 19.956 -1.649 33.575 1.00 69.25 103 LEU A O 1
ATOM 804 N N . ALA A 1 104 ? 17.866 -2.253 33.006 1.00 67.06 104 ALA A N 1
ATOM 805 C CA . ALA A 1 104 ? 17.286 -1.913 34.305 1.00 67.06 104 ALA A CA 1
ATOM 806 C C . ALA A 1 104 ? 17.885 -2.763 35.444 1.00 67.06 104 ALA A C 1
ATOM 808 O O . ALA A 1 104 ? 18.287 -2.238 36.488 1.00 67.06 104 ALA A O 1
ATOM 809 N N . LYS A 1 105 ? 18.047 -4.079 35.221 1.00 69.88 105 LYS A N 1
ATOM 810 C CA . LYS A 1 105 ? 18.657 -5.004 36.197 1.00 69.88 105 LYS A CA 1
ATOM 811 C C . LYS A 1 105 ? 20.145 -4.734 36.437 1.00 69.88 105 LYS A C 1
ATOM 813 O O . LYS A 1 105 ? 20.649 -5.031 37.518 1.00 69.88 105 LYS A O 1
ATOM 818 N N . LEU A 1 106 ? 20.854 -4.152 35.468 1.00 63.56 106 LEU A N 1
ATOM 819 C CA . LEU A 1 106 ? 22.290 -3.865 35.569 1.00 63.56 106 LEU A CA 1
ATOM 820 C C . LEU A 1 106 ? 22.638 -2.605 36.377 1.00 63.56 106 LEU A C 1
ATOM 822 O O . LEU A 1 106 ? 23.819 -2.264 36.465 1.00 63.56 106 LEU A O 1
ATOM 826 N N . HIS A 1 107 ? 21.662 -1.926 36.998 1.00 54.38 107 HIS A N 1
ATOM 827 C CA . HIS A 1 107 ? 21.883 -0.642 37.676 1.00 54.38 107 HIS A CA 1
ATOM 828 C C . HIS A 1 107 ? 22.719 0.297 36.795 1.00 54.38 107 HIS A C 1
ATOM 830 O O . HIS A 1 107 ? 23.806 0.754 37.186 1.00 54.38 107 HIS A O 1
ATOM 836 N N . VAL A 1 108 ? 22.229 0.585 35.583 1.00 55.03 108 VAL A N 1
ATOM 837 C CA . VAL A 1 108 ? 22.816 1.651 34.771 1.00 55.03 108 VAL A CA 1
ATOM 838 C C . VAL A 1 108 ? 22.783 2.915 35.620 1.00 55.03 108 VAL A C 1
ATOM 840 O O . VAL A 1 108 ? 21.733 3.437 35.990 1.00 55.03 108 VAL A O 1
ATOM 843 N N . ARG A 1 109 ? 23.970 3.377 36.024 1.00 56.78 109 ARG A N 1
ATOM 844 C CA . ARG A 1 109 ? 24.095 4.574 36.849 1.00 56.78 109 ARG A CA 1
ATOM 845 C C . ARG A 1 109 ? 23.561 5.736 36.032 1.00 56.78 109 ARG A C 1
ATOM 847 O O . ARG A 1 109 ? 24.243 6.186 35.112 1.00 56.78 109 ARG A O 1
ATOM 854 N N . SER A 1 110 ? 22.385 6.239 36.396 1.00 61.97 110 SER A N 1
ATOM 855 C CA . SER A 1 110 ? 21.869 7.469 35.810 1.00 61.97 110 SER A CA 1
ATOM 856 C C . SER A 1 110 ? 22.926 8.571 35.922 1.00 61.97 110 SER A C 1
ATOM 858 O O . SER A 1 110 ? 23.766 8.589 36.838 1.00 61.97 110 SER A O 1
ATOM 860 N N . SER A 1 111 ? 22.916 9.501 34.969 1.00 61.50 111 SER A N 1
ATOM 861 C CA . SER A 1 111 ? 23.772 10.687 35.027 1.00 61.50 111 SER A CA 1
ATOM 862 C C . SER A 1 111 ? 23.606 11.392 36.379 1.00 61.50 111 SER A C 1
ATOM 864 O O . SER A 1 111 ? 24.607 11.712 37.015 1.00 61.50 111 SER A O 1
ATOM 866 N N . SER A 1 112 ? 22.373 11.480 36.891 1.00 61.62 112 SER A N 1
ATOM 867 C CA . SER A 1 112 ? 22.025 11.974 38.231 1.00 61.62 112 SER A CA 1
ATOM 868 C C . SER A 1 112 ? 22.702 11.205 39.371 1.00 61.62 112 SER A C 1
ATOM 870 O O . SER A 1 112 ? 23.312 11.824 40.239 1.00 61.62 112 SER A O 1
ATOM 872 N N . ALA A 1 113 ? 22.677 9.867 39.365 1.00 67.50 113 ALA A N 1
ATOM 873 C CA . ALA A 1 113 ? 23.362 9.057 40.379 1.00 67.50 113 ALA A CA 1
ATOM 874 C C . ALA A 1 113 ? 24.891 9.227 40.314 1.00 67.50 113 ALA A C 1
ATOM 876 O O . ALA A 1 113 ? 25.582 9.233 41.335 1.00 67.50 113 ALA A O 1
ATOM 877 N N . THR A 1 114 ? 25.430 9.409 39.105 1.00 64.12 114 THR A N 1
ATOM 878 C CA . THR A 1 114 ? 26.850 9.710 38.897 1.00 64.12 114 THR A CA 1
ATOM 879 C C . THR A 1 114 ? 27.212 11.106 39.413 1.00 64.12 114 THR A C 1
ATOM 881 O O . THR A 1 114 ? 28.253 11.249 40.052 1.00 64.12 114 THR A O 1
ATOM 884 N N . PHE A 1 115 ? 26.361 12.113 39.188 1.00 62.69 115 PHE A N 1
ATOM 885 C CA . PHE A 1 115 ? 26.531 13.470 39.718 1.00 62.69 115 PHE A CA 1
ATOM 886 C C . PHE A 1 115 ? 26.477 13.496 41.249 1.00 62.69 115 PHE A C 1
ATOM 888 O O . PHE A 1 115 ? 27.391 14.035 41.874 1.00 62.69 115 PHE A O 1
ATOM 895 N N . ALA A 1 116 ? 25.494 12.820 41.852 1.00 69.81 116 ALA A N 1
ATOM 896 C CA . ALA A 1 116 ? 25.364 12.697 43.304 1.00 69.81 116 ALA A CA 1
ATOM 897 C C . ALA A 1 116 ? 26.608 12.052 43.940 1.00 69.81 116 ALA A C 1
ATOM 899 O O . ALA A 1 116 ? 27.159 12.570 44.908 1.00 69.81 116 ALA A O 1
ATOM 900 N N . LYS A 1 117 ? 27.132 10.968 43.347 1.00 68.81 117 LYS A N 1
ATOM 901 C CA . LYS A 1 117 ? 28.351 10.293 43.832 1.00 68.81 117 LYS A CA 1
ATOM 902 C C . LYS A 1 117 ? 29.609 11.166 43.761 1.00 68.81 117 LYS A C 1
ATOM 904 O O . LYS A 1 117 ? 30.585 10.896 44.455 1.00 68.81 117 LYS A O 1
ATOM 909 N N . LEU A 1 118 ? 29.616 12.168 42.888 1.00 63.00 118 LEU A N 1
ATOM 910 C CA . LEU A 1 118 ? 30.757 13.055 42.663 1.00 63.00 118 LEU A CA 1
ATOM 911 C C . LEU A 1 118 ? 30.592 14.418 43.336 1.00 63.00 118 LEU A C 1
ATOM 913 O O . LEU A 1 118 ? 31.392 15.315 43.068 1.00 63.00 118 LEU A O 1
ATOM 917 N N . ASN A 1 119 ? 29.581 14.552 44.203 1.00 68.31 119 ASN A N 1
ATOM 918 C CA . ASN A 1 119 ? 29.267 15.779 44.926 1.00 68.31 119 ASN A CA 1
ATOM 919 C C . ASN A 1 119 ? 29.196 16.987 43.971 1.00 68.31 119 ASN A C 1
ATOM 921 O O . ASN A 1 119 ? 29.848 18.011 44.169 1.00 68.31 119 ASN A O 1
ATOM 925 N N . TYR A 1 120 ? 28.502 16.797 42.848 1.00 62.88 120 TYR A N 1
ATOM 926 C CA . TYR A 1 120 ? 28.305 17.810 41.818 1.00 62.88 120 TYR A CA 1
ATOM 927 C C . TYR A 1 120 ? 26.827 18.197 41.819 1.00 62.88 120 TYR A C 1
ATOM 929 O O . TYR A 1 120 ? 25.993 17.371 41.436 1.00 62.88 120 TYR A O 1
ATOM 937 N N . SER A 1 121 ? 26.493 19.411 42.268 1.00 64.06 121 SER A N 1
ATOM 938 C CA . SER A 1 121 ? 25.130 19.921 42.136 1.00 64.06 121 SER A CA 1
ATOM 939 C C . SER A 1 121 ? 24.905 20.401 40.706 1.00 64.06 121 SER A C 1
ATOM 941 O O . SER A 1 121 ? 25.776 20.997 40.070 1.00 64.06 121 SER A O 1
ATOM 943 N N . LYS A 1 122 ? 23.696 20.168 40.193 1.00 60.66 122 LYS A N 1
ATOM 944 C CA . LYS A 1 122 ? 23.240 20.729 38.914 1.00 60.66 122 LYS A CA 1
ATOM 945 C C . LYS A 1 122 ? 23.218 22.267 38.952 1.00 60.66 122 LYS A C 1
ATOM 947 O O . LYS A 1 122 ? 23.261 22.898 37.901 1.00 60.66 122 LYS A O 1
ATOM 952 N N . GLU A 1 123 ? 23.174 22.846 40.150 1.00 65.31 123 GLU A N 1
ATOM 953 C CA . GLU A 1 123 ? 23.201 24.290 40.397 1.00 65.31 123 GLU A CA 1
ATOM 954 C C . GLU A 1 123 ? 24.609 24.893 40.314 1.00 65.31 123 GLU A C 1
ATOM 956 O O . GLU A 1 123 ? 24.729 26.099 40.119 1.00 65.31 123 GLU A O 1
ATOM 961 N N . ASP A 1 124 ? 25.671 24.082 40.400 1.00 64.44 124 ASP A N 1
ATOM 962 C CA . ASP A 1 124 ? 27.044 24.597 40.486 1.00 64.44 124 ASP A CA 1
ATOM 963 C C . ASP A 1 124 ? 27.547 25.192 39.154 1.00 64.44 124 ASP A C 1
ATOM 965 O O . ASP A 1 124 ? 28.552 25.896 39.116 1.00 64.44 124 ASP A O 1
ATOM 969 N N . CYS A 1 125 ? 26.860 24.920 38.042 1.00 64.25 125 CYS A N 1
ATOM 970 C CA . CYS A 1 125 ? 27.296 25.268 36.688 1.00 64.25 125 CYS A CA 1
ATOM 971 C C . CYS A 1 125 ? 26.171 25.989 35.902 1.00 64.25 125 CYS A C 1
ATOM 973 O O . CYS A 1 125 ? 25.688 25.460 34.895 1.00 64.25 125 CYS A O 1
ATOM 975 N N . PRO A 1 126 ? 25.673 27.161 36.352 1.00 54.03 126 PRO A N 1
ATOM 976 C CA . PRO A 1 126 ? 24.501 27.781 35.758 1.00 54.03 126 PRO A CA 1
ATOM 977 C C . PRO A 1 126 ? 24.919 28.729 34.631 1.00 54.03 126 PRO A C 1
ATOM 979 O O . PRO A 1 126 ? 25.084 29.928 34.831 1.00 54.03 126 PRO A O 1
ATOM 982 N N . ASN A 1 127 ? 25.021 28.213 33.408 1.00 69.19 127 ASN A N 1
ATOM 983 C CA . ASN A 1 127 ? 24.850 29.061 32.232 1.00 69.19 127 ASN A CA 1
ATOM 984 C C . ASN A 1 127 ? 23.713 28.505 31.370 1.00 69.19 127 ASN A C 1
ATOM 986 O O . ASN A 1 127 ? 23.915 27.726 30.438 1.00 69.19 127 ASN A O 1
ATOM 990 N N . ALA A 1 128 ? 22.487 28.891 31.737 1.00 71.56 128 ALA A N 1
ATOM 991 C CA . ALA A 1 128 ? 21.272 28.509 31.023 1.00 71.56 128 ALA A CA 1
ATOM 992 C C . ALA A 1 128 ? 21.313 28.929 29.545 1.00 71.56 128 ALA A C 1
ATOM 994 O O . ALA A 1 128 ? 20.749 28.235 28.702 1.00 71.56 128 ALA A O 1
ATOM 995 N N . GLU A 1 129 ? 22.015 30.020 29.228 1.00 77.12 129 GLU A N 1
ATOM 996 C CA . GLU A 1 129 ? 22.163 30.507 27.859 1.00 77.12 129 GLU A CA 1
ATOM 997 C C . GLU A 1 129 ? 23.108 29.621 27.040 1.00 77.12 129 GLU A C 1
ATOM 999 O O . GLU A 1 129 ? 22.754 29.219 25.933 1.00 77.12 129 GLU A O 1
ATOM 1004 N N . LEU A 1 130 ? 24.248 29.206 27.607 1.00 78.00 130 LEU A N 1
ATOM 1005 C CA . LEU A 1 130 ? 25.124 28.214 26.977 1.00 78.00 130 LEU A CA 1
ATOM 1006 C C . LEU A 1 130 ? 24.360 26.909 26.716 1.00 78.00 130 LEU A C 1
ATOM 1008 O O . LEU A 1 130 ? 24.409 26.375 25.611 1.00 78.00 130 LEU A O 1
ATOM 1012 N N . LEU A 1 131 ? 23.608 26.414 27.706 1.00 75.12 131 LEU A N 1
ATOM 1013 C CA . LEU A 1 131 ? 22.811 25.198 27.545 1.00 75.12 131 LEU A CA 1
ATOM 1014 C C . LEU A 1 131 ? 21.756 25.358 26.442 1.00 75.12 131 LEU A C 1
ATOM 1016 O O . LEU A 1 131 ? 21.556 24.437 25.656 1.00 75.12 131 LEU A O 1
ATOM 1020 N N . ARG A 1 132 ? 21.107 26.524 26.345 1.00 80.56 132 ARG A N 1
ATOM 1021 C CA . ARG A 1 132 ? 20.138 26.825 25.286 1.00 80.56 132 ARG A CA 1
ATOM 1022 C C . ARG A 1 132 ? 20.785 26.763 23.901 1.00 80.56 132 ARG A C 1
ATOM 1024 O O . ARG A 1 132 ? 20.239 26.099 23.023 1.00 80.56 132 ARG A O 1
ATOM 1031 N N . VAL A 1 133 ? 21.951 27.389 23.726 1.00 82.44 133 VAL A N 1
ATOM 1032 C CA . VAL A 1 133 ? 22.707 27.376 22.460 1.00 82.44 133 VAL A CA 1
ATOM 1033 C C . VAL A 1 133 ? 23.151 25.957 22.097 1.00 82.44 133 VAL A C 1
ATOM 1035 O O . VAL A 1 133 ? 22.957 25.516 20.962 1.00 82.44 133 VAL A O 1
ATOM 1038 N N . LEU A 1 134 ? 23.676 25.208 23.067 1.00 81.12 134 LEU A N 1
ATOM 1039 C CA . LEU A 1 134 ? 24.058 23.812 22.871 1.00 81.12 134 LEU A CA 1
ATOM 1040 C C . LEU A 1 134 ? 22.858 22.955 22.460 1.00 81.12 134 LEU A C 1
ATOM 1042 O O . LEU A 1 134 ? 22.954 22.204 21.500 1.00 81.12 134 LEU A O 1
ATOM 1046 N N . LEU A 1 135 ? 21.707 23.117 23.116 1.00 81.62 135 LEU A N 1
ATOM 1047 C CA . LEU A 1 135 ? 20.492 22.371 22.790 1.00 81.62 135 LEU A CA 1
ATOM 1048 C C . LEU A 1 135 ? 19.942 22.693 21.397 1.00 81.62 135 LEU A C 1
ATOM 1050 O O . LEU A 1 135 ? 19.438 21.782 20.748 1.00 81.62 135 LEU A O 1
ATOM 1054 N N . THR A 1 136 ? 20.038 23.941 20.926 1.00 83.81 136 THR A N 1
ATOM 1055 C CA . THR A 1 136 ? 19.639 24.287 19.546 1.00 83.81 136 THR A CA 1
ATOM 1056 C C . THR A 1 136 ? 20.551 23.655 18.501 1.00 83.81 136 THR A C 1
ATOM 1058 O O . THR A 1 136 ? 20.094 23.273 17.430 1.00 83.81 136 THR A O 1
ATOM 1061 N N . ARG A 1 137 ? 21.839 23.463 18.814 1.00 87.75 137 ARG A N 1
ATOM 1062 C CA . ARG A 1 137 ? 22.750 22.754 17.909 1.00 87.75 137 ARG A CA 1
ATOM 1063 C C . ARG A 1 137 ? 22.446 21.263 17.807 1.00 87.75 137 ARG A C 1
ATOM 1065 O O . ARG A 1 137 ? 22.886 20.660 16.848 1.00 87.75 137 ARG A O 1
ATOM 1072 N N . GLN A 1 138 ? 21.676 20.686 18.731 1.00 92.00 138 GLN A N 1
ATOM 1073 C CA . GLN A 1 138 ? 21.284 19.269 18.722 1.00 92.00 138 GLN A CA 1
ATOM 1074 C C . GLN A 1 138 ? 19.977 19.001 17.954 1.00 92.00 138 GLN A C 1
ATOM 1076 O O . GLN A 1 138 ? 19.409 17.915 18.067 1.00 92.00 138 GLN A O 1
ATOM 1081 N N . ASP A 1 139 ? 19.432 19.980 17.229 1.00 89.81 139 ASP A N 1
ATOM 1082 C CA . ASP A 1 139 ? 18.172 19.801 16.500 1.00 89.81 139 ASP A CA 1
ATOM 1083 C C . ASP A 1 139 ? 18.223 18.662 15.456 1.00 89.81 139 ASP A C 1
ATOM 1085 O O . ASP A 1 139 ? 17.274 17.873 15.429 1.00 89.81 139 ASP A O 1
ATOM 1089 N N . PRO A 1 140 ? 19.312 18.475 14.683 1.00 94.19 140 PRO A N 1
ATOM 1090 C CA . PRO A 1 140 ? 19.497 17.281 13.852 1.00 94.19 140 PRO A CA 1
ATOM 1091 C C . PRO A 1 140 ? 19.437 15.953 14.632 1.00 94.19 140 PRO A C 1
ATOM 1093 O O . PRO A 1 140 ? 18.740 15.026 14.214 1.00 94.19 140 PRO A O 1
ATOM 1096 N N . ASP A 1 141 ? 20.094 15.855 15.794 1.00 91.19 141 ASP A N 1
ATOM 1097 C CA . ASP A 1 141 ? 20.010 14.670 16.666 1.00 91.19 141 ASP A CA 1
ATOM 1098 C C . ASP A 1 141 ? 18.585 14.440 17.187 1.00 91.19 141 ASP A C 1
ATOM 1100 O O . ASP A 1 141 ? 18.094 13.311 17.184 1.00 91.19 141 ASP A O 1
ATOM 1104 N N . ARG A 1 142 ? 17.873 15.503 17.580 1.00 86.88 142 ARG A N 1
ATOM 1105 C CA . ARG A 1 142 ? 16.459 15.429 17.993 1.00 86.88 142 ARG A CA 1
ATOM 1106 C C . ARG A 1 142 ? 15.560 14.969 16.855 1.00 86.88 142 ARG A C 1
ATOM 1108 O O . ARG A 1 142 ? 14.598 14.232 17.075 1.00 86.88 142 ARG A O 1
ATOM 1115 N N . GLU A 1 143 ? 15.843 15.425 15.644 1.00 84.94 143 GLU A N 1
ATOM 1116 C CA . GLU A 1 143 ? 15.117 15.043 14.444 1.00 84.94 143 GLU A CA 1
ATOM 1117 C C . GLU A 1 143 ? 15.323 13.553 14.106 1.00 84.94 143 GLU A C 1
ATOM 1119 O O . GLU A 1 143 ? 14.356 12.861 13.753 1.00 84.94 143 GLU A O 1
ATOM 1124 N N . LEU A 1 144 ? 16.553 13.050 14.238 1.00 88.06 144 LEU A N 1
ATOM 1125 C CA . LEU A 1 144 ? 16.874 11.631 14.098 1.00 88.06 144 LEU A CA 1
ATOM 1126 C C . LEU A 1 144 ? 16.223 10.799 15.212 1.00 88.06 144 LEU A C 1
ATOM 1128 O O . LEU A 1 144 ? 15.600 9.779 14.926 1.00 88.06 144 LEU A O 1
ATOM 1132 N N . TYR A 1 145 ? 16.294 11.266 16.460 1.00 82.19 145 TYR A N 1
ATOM 1133 C CA . TYR A 1 145 ? 15.689 10.610 17.618 1.00 82.19 145 TYR A CA 1
ATOM 1134 C C . TYR A 1 145 ? 14.173 10.429 17.449 1.00 82.19 145 TYR A C 1
ATOM 1136 O O . TYR A 1 145 ? 13.667 9.328 17.640 1.00 82.19 145 TYR A O 1
ATOM 1144 N N . ARG A 1 146 ? 13.439 11.450 16.978 1.00 76.12 146 ARG A N 1
ATOM 1145 C CA . ARG A 1 146 ? 11.995 11.325 16.671 1.00 76.12 146 ARG A CA 1
ATOM 1146 C C . ARG A 1 146 ? 11.701 10.243 15.624 1.00 76.12 146 ARG A C 1
ATOM 1148 O O . ARG A 1 146 ? 10.697 9.537 15.726 1.00 76.12 146 ARG A O 1
ATOM 1155 N N . ALA A 1 147 ? 12.571 10.102 14.624 1.00 68.06 147 ALA A N 1
ATOM 1156 C CA . ALA A 1 147 ? 12.436 9.054 13.615 1.00 68.06 147 ALA A CA 1
ATOM 1157 C C . ALA A 1 147 ? 12.723 7.658 14.198 1.00 68.06 147 ALA A C 1
ATOM 1159 O O . ALA A 1 147 ? 11.979 6.720 13.920 1.00 68.06 147 ALA A O 1
ATOM 1160 N N . GLY A 1 148 ? 13.742 7.532 15.054 1.00 65.06 148 GLY A N 1
ATOM 1161 C CA . GLY A 1 148 ? 14.065 6.295 15.771 1.00 65.06 148 GLY A CA 1
ATOM 1162 C C . GLY A 1 148 ? 12.983 5.849 16.746 1.00 65.06 148 GLY A C 1
ATOM 1163 O O . GLY A 1 148 ? 12.578 4.688 16.719 1.00 65.06 148 GLY A O 1
ATOM 1164 N N . ALA A 1 149 ? 12.449 6.781 17.537 1.00 58.97 149 ALA A N 1
ATOM 1165 C CA . ALA A 1 149 ? 11.348 6.532 18.462 1.00 58.97 149 ALA A CA 1
ATOM 1166 C C . ALA A 1 149 ? 10.126 5.959 17.727 1.00 58.97 149 ALA A C 1
ATOM 1168 O O . ALA A 1 149 ? 9.527 4.992 18.184 1.00 58.97 149 ALA A O 1
ATOM 1169 N N . THR A 1 150 ? 9.814 6.457 16.525 1.00 53.41 150 THR A N 1
ATOM 1170 C CA . THR A 1 150 ? 8.723 5.909 15.696 1.00 53.41 150 THR A CA 1
ATOM 1171 C C . THR A 1 150 ? 8.937 4.424 15.354 1.00 53.41 150 THR A C 1
ATOM 1173 O O . THR A 1 150 ? 7.973 3.664 15.316 1.00 53.41 150 THR A O 1
ATOM 1176 N N . ARG A 1 151 ? 10.185 3.975 15.158 1.00 50.38 151 ARG A N 1
ATOM 1177 C CA . ARG A 1 151 ? 10.511 2.568 14.866 1.00 50.38 151 ARG A CA 1
ATOM 1178 C C . ARG A 1 151 ? 10.526 1.681 16.110 1.00 50.38 151 ARG A C 1
ATOM 1180 O O . ARG A 1 151 ? 9.959 0.594 16.066 1.00 50.38 151 ARG A O 1
ATOM 1187 N N . ALA A 1 152 ? 11.126 2.141 17.210 1.00 49.56 152 ALA A N 1
ATOM 1188 C CA . ALA A 1 152 ? 11.120 1.414 18.486 1.00 49.56 152 ALA A CA 1
ATOM 1189 C C . ALA A 1 152 ? 9.683 1.121 18.948 1.00 49.56 152 ALA A C 1
ATOM 1191 O O . ALA A 1 152 ? 9.378 0.067 19.495 1.00 49.56 152 ALA A O 1
ATOM 1192 N N . VAL A 1 153 ? 8.766 2.029 18.631 1.00 49.00 153 VAL A N 1
ATOM 1193 C CA . VAL A 1 153 ? 7.336 1.867 18.856 1.00 49.00 153 VAL A CA 1
ATOM 1194 C C . VAL A 1 153 ? 6.712 0.782 17.991 1.00 49.00 153 VAL A C 1
ATOM 1196 O O . VAL A 1 153 ? 5.921 0.008 18.522 1.00 49.00 153 VAL A O 1
ATOM 1199 N N . ILE A 1 154 ? 7.037 0.727 16.695 1.00 46.00 154 ILE A N 1
ATOM 1200 C CA . ILE A 1 154 ? 6.560 -0.332 15.787 1.00 46.00 154 ILE A CA 1
ATOM 1201 C C . ILE A 1 154 ? 7.034 -1.696 16.301 1.00 46.00 154 ILE A C 1
ATOM 1203 O O . ILE A 1 154 ? 6.248 -2.636 16.367 1.00 46.00 154 ILE A O 1
ATOM 1207 N N . ALA A 1 155 ? 8.284 -1.782 16.766 1.00 45.38 155 ALA A N 1
ATOM 1208 C CA . ALA A 1 155 ? 8.803 -2.989 17.400 1.00 45.38 155 ALA A CA 1
ATOM 1209 C C . ALA A 1 155 ? 8.021 -3.340 18.680 1.00 45.38 155 ALA A C 1
ATOM 1211 O O . ALA A 1 155 ? 7.530 -4.453 18.786 1.00 45.38 155 ALA A O 1
ATOM 1212 N N . LEU A 1 156 ? 7.804 -2.389 19.599 1.00 45.09 156 LEU A N 1
ATOM 1213 C CA . LEU A 1 156 ? 7.026 -2.606 20.833 1.00 45.09 156 LEU A CA 1
ATOM 1214 C C . LEU A 1 156 ? 5.556 -2.987 20.581 1.00 45.09 156 LEU A C 1
ATOM 1216 O O . LEU A 1 156 ? 4.969 -3.719 21.374 1.00 45.09 156 LEU A O 1
ATOM 1220 N N . THR A 1 157 ? 4.948 -2.487 19.501 1.00 46.38 157 THR A N 1
ATOM 1221 C CA . THR A 1 157 ? 3.586 -2.881 19.101 1.00 46.38 157 THR A CA 1
ATOM 1222 C C . THR A 1 157 ? 3.556 -4.276 18.504 1.00 46.38 157 THR A C 1
ATOM 1224 O O . THR A 1 157 ? 2.662 -5.042 18.845 1.00 46.38 157 THR A O 1
ATOM 1227 N N . SER A 1 158 ? 4.563 -4.623 17.701 1.00 41.34 158 SER A N 1
ATOM 1228 C CA . SER A 1 158 ? 4.780 -5.984 17.210 1.00 41.34 158 SER A CA 1
ATOM 1229 C C . SER A 1 158 ? 4.963 -6.964 18.374 1.00 41.34 158 SER A C 1
ATOM 1231 O O . SER A 1 158 ? 4.235 -7.937 18.493 1.00 41.34 158 SER A O 1
ATOM 1233 N N . THR A 1 159 ? 5.806 -6.674 19.367 1.00 44.72 159 THR A N 1
ATOM 1234 C CA . THR A 1 159 ? 5.971 -7.606 20.497 1.00 44.72 159 THR A CA 1
ATOM 1235 C C . THR A 1 159 ? 4.780 -7.660 21.456 1.00 44.72 159 THR A C 1
ATOM 1237 O O . THR A 1 159 ? 4.568 -8.681 22.104 1.00 44.72 159 THR A O 1
ATOM 1240 N N . ALA A 1 160 ? 3.941 -6.620 21.523 1.00 47.81 160 ALA A N 1
ATOM 1241 C CA . ALA A 1 160 ? 2.660 -6.703 22.229 1.00 47.81 160 ALA A CA 1
ATOM 1242 C C . ALA A 1 160 ? 1.636 -7.612 21.514 1.00 47.81 160 ALA A C 1
ATOM 1244 O O . ALA A 1 160 ? 0.723 -8.111 22.167 1.00 47.81 160 ALA A O 1
ATOM 1245 N N . LEU A 1 161 ? 1.782 -7.850 20.202 1.00 44.16 161 LEU A N 1
ATOM 1246 C CA . LEU A 1 161 ? 0.905 -8.728 19.415 1.00 44.16 161 LEU A CA 1
ATOM 1247 C C . LEU A 1 161 ? 1.186 -10.228 19.621 1.00 44.16 161 LEU A C 1
ATOM 1249 O O . LEU A 1 161 ? 0.343 -11.032 19.217 1.00 44.16 161 LEU A O 1
ATOM 1253 N N . THR A 1 162 ? 2.327 -10.613 20.216 1.00 42.19 162 THR A N 1
ATOM 1254 C CA . THR A 1 162 ? 2.772 -12.020 20.345 1.00 42.19 162 THR A CA 1
ATOM 1255 C C . THR A 1 162 ? 2.444 -12.681 21.681 1.00 42.19 162 THR A C 1
ATOM 1257 O O . THR A 1 162 ? 2.539 -13.905 21.799 1.00 42.19 162 THR A O 1
ATOM 1260 N N . THR A 1 163 ? 2.066 -11.921 22.713 1.00 41.50 163 THR A N 1
ATOM 1261 C CA . THR A 1 163 ? 1.778 -12.519 24.020 1.00 41.50 163 THR A CA 1
ATOM 1262 C C . THR A 1 163 ? 0.379 -13.120 24.035 1.00 41.50 163 THR A C 1
ATOM 1264 O O . THR A 1 163 ? -0.612 -12.402 24.093 1.00 41.50 163 THR A O 1
ATOM 1267 N N . ASN A 1 164 ? 0.324 -14.452 24.043 1.00 42.91 164 ASN A N 1
ATOM 1268 C CA . ASN A 1 164 ? -0.866 -15.303 24.154 1.00 42.91 164 ASN A CA 1
ATOM 1269 C C . ASN A 1 164 ? -1.551 -15.224 25.542 1.00 42.91 164 ASN A C 1
ATOM 1271 O O . ASN A 1 164 ? -1.967 -16.224 26.123 1.00 42.91 164 ASN A O 1
ATOM 1275 N N . SER A 1 165 ? -1.581 -14.045 26.152 1.00 42.06 165 SER A N 1
ATOM 1276 C CA . SER A 1 165 ? -1.949 -13.841 27.550 1.00 42.06 165 SER A CA 1
ATOM 1277 C C . SER A 1 165 ? -3.041 -12.799 27.622 1.00 42.06 165 SER A C 1
ATOM 1279 O O . SER A 1 165 ? -2.898 -11.786 26.951 1.00 42.06 165 SER A O 1
ATOM 1281 N N . GLY A 1 166 ? -4.067 -13.037 28.448 1.00 56.97 166 GLY A N 1
ATOM 1282 C CA . GLY A 1 166 ? -5.234 -12.179 28.691 1.00 56.97 166 GLY A CA 1
ATOM 1283 C C . GLY A 1 166 ? -4.909 -10.755 29.151 1.00 56.97 166 GLY A C 1
ATOM 1284 O O . GLY A 1 166 ? -5.254 -10.342 30.257 1.00 56.97 166 GLY A O 1
ATOM 1285 N N . VAL A 1 167 ? -4.237 -10.005 28.287 1.00 59.91 167 VAL A N 1
ATOM 1286 C CA . VAL A 1 167 ? -3.986 -8.584 28.383 1.00 59.91 167 VAL A CA 1
ATOM 1287 C C . VAL A 1 167 ? -5.331 -7.916 28.114 1.00 59.91 167 VAL A C 1
ATOM 1289 O O . VAL A 1 167 ? -5.949 -8.177 27.081 1.00 59.91 167 VAL A O 1
ATOM 1292 N N . PRO A 1 168 ? -5.824 -7.059 29.022 1.00 71.44 168 PRO A N 1
ATOM 1293 C CA . PRO A 1 168 ? -7.060 -6.332 28.779 1.00 71.44 168 PRO A CA 1
ATOM 1294 C C . PRO A 1 168 ? -6.984 -5.580 27.442 1.00 71.44 168 PRO A C 1
ATOM 1296 O O . PRO A 1 168 ? -5.978 -4.923 27.162 1.00 71.44 168 PRO A O 1
ATOM 1299 N N . LEU A 1 169 ? -8.057 -5.619 26.640 1.00 71.00 169 LEU A N 1
ATOM 1300 C CA . LEU A 1 169 ? -8.186 -4.906 25.352 1.00 71.00 169 LEU A CA 1
ATOM 1301 C C . LEU A 1 169 ? -7.708 -3.449 25.401 1.00 71.00 169 LEU A C 1
ATOM 1303 O O . LEU A 1 169 ? -7.210 -2.892 24.422 1.00 71.00 169 LEU A O 1
ATOM 1307 N N . GLN A 1 170 ? -7.883 -2.823 26.559 1.00 72.38 170 GLN A N 1
ATOM 1308 C CA . GLN A 1 170 ? -7.464 -1.463 26.832 1.00 72.38 170 GLN A CA 1
ATOM 1309 C C . GLN A 1 170 ? -5.941 -1.302 26.763 1.00 72.38 170 GLN A C 1
ATOM 1311 O O . GLN A 1 170 ? -5.454 -0.375 26.124 1.00 72.38 170 GLN A O 1
ATOM 1316 N N . SER A 1 171 ? -5.184 -2.210 27.381 1.00 73.94 171 SER A N 1
ATOM 1317 C CA . SER A 1 171 ? -3.719 -2.215 27.342 1.00 73.94 171 SER A CA 1
ATOM 1318 C C . SER A 1 171 ? -3.216 -2.409 25.916 1.00 73.94 171 SER A C 1
ATOM 1320 O O . SER A 1 171 ? -2.310 -1.696 25.491 1.00 73.94 171 SER A O 1
ATOM 1322 N N . TYR A 1 172 ? -3.865 -3.288 25.148 1.00 72.00 172 TYR A N 1
ATOM 1323 C CA . TYR A 1 172 ? -3.597 -3.454 23.721 1.00 72.00 172 TYR A CA 1
ATOM 1324 C C . TYR A 1 172 ? -3.825 -2.144 22.940 1.00 72.00 172 TYR A C 1
ATOM 1326 O O . TYR A 1 172 ? -2.917 -1.646 22.271 1.00 72.00 172 TYR A O 1
ATOM 1334 N N . PHE A 1 173 ? -4.993 -1.509 23.113 1.00 78.50 173 PHE A N 1
ATOM 1335 C CA . PHE A 1 173 ? -5.306 -0.219 22.487 1.00 78.50 173 PHE A CA 1
ATOM 1336 C C . PHE A 1 173 ? -4.314 0.881 22.876 1.00 78.50 173 PHE A C 1
ATOM 1338 O O . PHE A 1 173 ? -3.853 1.639 22.022 1.00 78.50 173 PHE A O 1
ATOM 1345 N N . TRP A 1 174 ? -3.967 0.998 24.157 1.00 80.75 174 TRP A N 1
ATOM 1346 C CA . TRP A 1 174 ? -3.053 2.037 24.621 1.00 80.75 174 TRP A CA 1
ATOM 1347 C C . TRP A 1 174 ? -1.633 1.818 24.133 1.00 80.75 174 TRP A C 1
ATOM 1349 O O . TRP A 1 174 ? -0.981 2.797 23.783 1.00 80.75 174 TRP A O 1
ATOM 1359 N N . ASN A 1 175 ? -1.167 0.573 24.067 1.00 74.38 175 ASN A N 1
ATOM 1360 C CA . ASN A 1 175 ? 0.158 0.259 23.543 1.00 74.38 175 ASN A CA 1
ATOM 1361 C C . ASN A 1 175 ? 0.263 0.645 22.068 1.00 74.38 175 ASN A C 1
ATOM 1363 O O . ASN A 1 175 ? 1.217 1.325 21.687 1.00 74.38 175 ASN A O 1
ATOM 1367 N N . ILE A 1 176 ? -0.765 0.329 21.275 1.00 66.12 176 ILE A N 1
ATOM 1368 C CA . ILE A 1 176 ? -0.823 0.717 19.862 1.00 66.12 176 ILE A CA 1
ATOM 1369 C C . ILE A 1 176 ? -0.926 2.229 19.692 1.00 66.12 176 ILE A C 1
ATOM 1371 O O . ILE A 1 176 ? -0.230 2.825 18.870 1.00 66.12 176 ILE A O 1
ATOM 1375 N N . THR A 1 177 ? -1.749 2.884 20.508 1.00 72.44 177 THR A N 1
ATOM 1376 C CA . THR A 1 177 ? -2.053 4.305 20.318 1.00 72.44 177 THR A CA 1
ATOM 1377 C C . THR A 1 177 ? -1.135 5.277 21.055 1.00 72.44 177 THR A C 1
ATOM 1379 O O . THR A 1 177 ? -1.231 6.494 20.835 1.00 72.44 177 THR A O 1
ATOM 1382 N N . LYS A 1 178 ? -0.206 4.784 21.889 1.00 73.31 178 LYS A N 1
ATOM 1383 C CA . LYS A 1 178 ? 0.726 5.601 22.693 1.00 73.31 178 LYS A CA 1
ATOM 1384 C C . LYS A 1 178 ? 1.473 6.628 21.840 1.00 73.31 178 LYS A C 1
ATOM 1386 O O . LYS A 1 178 ? 1.677 7.755 22.283 1.00 73.31 178 LYS A O 1
ATOM 1391 N N . ASN A 1 179 ? 1.774 6.279 20.593 1.00 64.38 179 ASN A N 1
ATOM 1392 C CA . ASN A 1 179 ? 2.607 7.079 19.693 1.00 64.38 179 ASN A CA 1
ATOM 1393 C C . ASN A 1 179 ? 1.863 7.577 18.455 1.00 64.38 179 ASN A C 1
ATOM 1395 O O . ASN A 1 179 ? 2.465 8.152 17.549 1.00 64.38 179 ASN A O 1
ATOM 1399 N N . CYS A 1 180 ? 0.535 7.438 18.434 1.00 69.88 180 CYS A N 1
ATOM 1400 C CA . CYS A 1 180 ? -0.277 7.926 17.326 1.00 69.88 180 CYS A CA 1
ATOM 1401 C C . CYS A 1 180 ? -0.268 9.452 17.171 1.00 69.88 180 CYS A C 1
ATOM 1403 O O . CYS A 1 180 ? -0.843 9.945 16.213 1.00 69.88 180 CYS A O 1
ATOM 1405 N N . SER A 1 181 ? 0.392 10.219 18.050 1.00 72.56 181 SER A N 1
ATOM 1406 C CA . SER A 1 181 ? 0.486 11.680 17.897 1.00 72.56 181 SER A CA 1
ATOM 1407 C C . SER A 1 181 ? 1.214 12.082 16.619 1.00 72.56 181 SER A C 1
ATOM 1409 O O . SER A 1 181 ? 0.914 13.127 16.058 1.00 72.56 181 SER A O 1
ATOM 1411 N N . HIS A 1 182 ? 2.125 11.239 16.122 1.00 71.50 182 HIS A N 1
ATOM 1412 C CA . HIS A 1 182 ? 2.766 11.442 14.820 1.00 71.50 182 HIS A CA 1
ATOM 1413 C C . HIS A 1 182 ? 1.806 11.241 13.636 1.00 71.50 182 HIS A C 1
ATOM 1415 O O . HIS A 1 182 ? 2.097 11.694 12.533 1.00 71.50 182 HIS A O 1
ATOM 1421 N N . TYR A 1 183 ? 0.659 10.598 13.867 1.00 80.75 183 TYR A N 1
ATOM 1422 C CA . TYR A 1 183 ? -0.362 10.320 12.862 1.00 80.75 183 TYR A CA 1
ATOM 1423 C C . TYR A 1 183 ? -1.587 11.230 12.973 1.00 80.75 183 TYR A C 1
ATOM 1425 O O . TYR A 1 183 ? -2.474 11.102 12.138 1.00 80.75 183 TYR A O 1
ATOM 1433 N N . ASP A 1 184 ? -1.662 12.149 13.945 1.00 83.94 184 ASP A N 1
ATOM 1434 C CA . ASP A 1 184 ? -2.863 12.971 14.164 1.00 83.94 184 ASP A CA 1
ATOM 1435 C C . ASP A 1 184 ? -3.270 13.741 12.880 1.00 83.94 184 ASP A C 1
ATOM 1437 O O . ASP A 1 184 ? -4.455 13.794 12.549 1.00 83.94 184 ASP A O 1
ATOM 1441 N N . ASP A 1 185 ? -2.308 14.245 12.095 1.00 81.75 185 ASP A N 1
ATOM 1442 C CA . ASP A 1 185 ? -2.577 14.909 10.807 1.00 81.75 185 ASP A CA 1
ATOM 1443 C C . ASP A 1 185 ? -3.116 13.945 9.738 1.00 81.75 185 ASP A C 1
ATOM 1445 O O . ASP A 1 185 ? -4.042 14.282 9.000 1.00 81.75 185 ASP A O 1
ATOM 1449 N N . GLN A 1 186 ? -2.577 12.723 9.665 1.00 82.50 186 GLN A N 1
ATOM 1450 C CA . GLN A 1 186 ? -3.061 11.702 8.730 1.00 82.50 186 GLN A CA 1
ATOM 1451 C C . GLN A 1 186 ? -4.430 11.155 9.146 1.00 82.50 186 GLN A C 1
ATOM 1453 O O . GLN A 1 186 ? -5.269 10.902 8.292 1.00 82.50 186 GLN A O 1
ATOM 1458 N N . LEU A 1 187 ? -4.698 11.022 10.445 1.00 83.56 187 LEU A N 1
ATOM 1459 C CA . LEU A 1 187 ? -6.010 10.635 10.963 1.00 83.56 187 LEU A CA 1
ATOM 1460 C C . LEU A 1 187 ? -7.059 11.698 10.628 1.00 83.56 187 LEU A C 1
ATOM 1462 O O . LEU A 1 187 ? -8.136 11.363 10.143 1.00 83.56 187 LEU A O 1
ATOM 1466 N N . ARG A 1 188 ? -6.732 12.987 10.796 1.00 85.38 188 ARG A N 1
ATOM 1467 C CA . ARG A 1 188 ? -7.597 14.094 10.352 1.00 85.38 188 ARG A CA 1
ATOM 1468 C C . ARG A 1 188 ? -7.800 14.086 8.839 1.00 85.38 188 ARG A C 1
ATOM 1470 O O . ARG A 1 188 ? -8.911 14.324 8.375 1.00 85.38 188 ARG A O 1
ATOM 1477 N N . LEU A 1 189 ? -6.758 13.777 8.066 1.00 82.62 189 LEU A N 1
ATOM 1478 C CA . LEU A 1 189 ? -6.879 13.599 6.622 1.00 82.62 189 LEU A CA 1
ATOM 1479 C C . LEU A 1 189 ? -7.844 12.455 6.283 1.00 82.62 189 LEU A C 1
ATOM 1481 O O . LEU A 1 189 ? -8.718 12.649 5.449 1.00 82.62 189 LEU A O 1
ATOM 1485 N N . ILE A 1 190 ? -7.734 11.299 6.942 1.00 81.94 190 ILE A N 1
ATOM 1486 C CA . ILE A 1 190 ? -8.635 10.154 6.740 1.00 81.94 190 ILE A CA 1
ATOM 1487 C C . ILE A 1 190 ? -10.080 10.544 7.045 1.00 81.94 190 ILE A C 1
ATOM 1489 O O . ILE A 1 190 ? -10.958 10.246 6.239 1.00 81.94 190 ILE A O 1
ATOM 1493 N N . VAL A 1 191 ? -10.322 11.256 8.149 1.00 83.50 191 VAL A N 1
ATOM 1494 C CA . VAL A 1 191 ? -11.649 11.787 8.500 1.00 83.50 191 VAL A CA 1
ATOM 1495 C C . VAL A 1 191 ? -12.190 12.665 7.364 1.00 83.50 191 VAL A C 1
ATOM 1497 O O . VAL A 1 191 ? -13.257 12.386 6.820 1.00 83.50 191 VAL A O 1
ATOM 1500 N N . ASN A 1 192 ? -11.420 13.669 6.939 1.00 83.62 192 ASN A N 1
ATOM 1501 C CA . ASN A 1 192 ? -11.846 14.632 5.920 1.00 83.62 192 ASN A CA 1
ATOM 1502 C C . ASN A 1 192 ? -12.060 13.985 4.543 1.00 83.62 192 ASN A C 1
ATOM 1504 O O . ASN A 1 192 ? -13.015 14.303 3.836 1.00 83.62 192 ASN A O 1
ATOM 1508 N N . VAL A 1 193 ? -11.170 13.078 4.135 1.00 80.69 193 VAL A N 1
ATOM 1509 C CA . VAL A 1 193 ? -11.268 12.428 2.825 1.00 80.69 193 VAL A CA 1
ATOM 1510 C C . VAL A 1 193 ? -12.394 11.396 2.821 1.00 80.69 193 VAL A C 1
ATOM 1512 O O . VAL A 1 193 ? -13.112 11.326 1.830 1.00 80.69 193 VAL A O 1
ATOM 1515 N N . SER A 1 194 ? -12.628 10.665 3.917 1.00 78.94 194 SER A N 1
ATOM 1516 C CA . SER A 1 194 ? -13.764 9.732 4.016 1.00 78.94 194 SER A CA 1
ATOM 1517 C C . SER A 1 194 ? -15.101 10.457 3.853 1.00 78.94 194 SER A C 1
ATOM 1519 O O . SER A 1 194 ? -15.977 9.977 3.138 1.00 78.94 194 SER A O 1
ATOM 1521 N N . GLN A 1 195 ? -15.232 11.654 4.434 1.00 79.06 195 GLN A N 1
ATOM 1522 C CA . GLN A 1 195 ? -16.397 12.520 4.225 1.00 79.06 195 GLN A CA 1
ATOM 1523 C C . GLN A 1 195 ? -16.519 12.958 2.761 1.00 79.06 195 GLN A C 1
ATOM 1525 O O . GLN A 1 195 ? -17.586 12.849 2.163 1.00 79.06 195 GLN A O 1
ATOM 1530 N N . ALA A 1 196 ? -15.420 13.429 2.162 1.00 82.69 196 ALA A N 1
ATOM 1531 C CA . ALA A 1 196 ? -15.421 13.875 0.773 1.00 82.69 196 ALA A CA 1
ATOM 1532 C C . ALA A 1 196 ? -15.793 12.747 -0.202 1.00 82.69 196 ALA A C 1
ATOM 1534 O O . ALA A 1 196 ? -16.529 12.994 -1.154 1.00 82.69 196 ALA A O 1
ATOM 1535 N N . VAL A 1 197 ? -15.319 11.520 0.039 1.00 79.56 197 VAL A N 1
ATOM 1536 C CA . VAL A 1 197 ? -15.687 10.339 -0.759 1.00 79.56 197 VAL A CA 1
ATOM 1537 C C . VAL A 1 197 ? -17.166 10.022 -0.578 1.00 79.56 197 VAL A C 1
ATOM 1539 O O . VAL A 1 197 ? -17.874 9.908 -1.572 1.00 79.56 197 VAL A O 1
ATOM 1542 N N . ALA A 1 198 ? -17.667 9.991 0.660 1.00 78.06 198 ALA A N 1
ATOM 1543 C CA . ALA A 1 198 ? -19.089 9.774 0.918 1.00 78.06 198 ALA A CA 1
ATOM 1544 C C . ALA A 1 198 ? -19.992 10.827 0.244 1.00 78.06 198 ALA A C 1
ATOM 1546 O O . ALA A 1 198 ? -21.110 10.508 -0.143 1.00 78.06 198 ALA A O 1
ATOM 1547 N N . HIS A 1 199 ? -19.508 12.062 0.048 1.00 78.38 199 HIS A N 1
ATOM 1548 C CA . HIS A 1 199 ? -20.221 13.107 -0.699 1.00 78.38 199 HIS A CA 1
ATOM 1549 C C . HIS A 1 199 ? -20.230 12.928 -2.217 1.00 78.38 199 HIS A C 1
ATOM 1551 O O . HIS A 1 199 ? -21.130 13.439 -2.881 1.00 78.38 199 HIS A O 1
ATOM 1557 N N . GLN A 1 200 ? -19.212 12.274 -2.770 1.00 75.75 200 GLN A N 1
ATOM 1558 C CA . GLN A 1 200 ? -19.050 12.101 -4.215 1.00 75.75 200 GLN A CA 1
ATOM 1559 C C . GLN A 1 200 ? -19.801 10.883 -4.746 1.00 75.75 200 GLN A C 1
ATOM 1561 O O . GLN A 1 200 ? -19.938 10.744 -5.958 1.00 75.75 200 GLN A O 1
ATOM 1566 N N . GLU A 1 201 ? -20.295 10.029 -3.854 1.00 71.25 201 GLU A N 1
ATOM 1567 C CA . GLU A 1 201 ? -21.004 8.809 -4.194 1.00 71.25 201 GLU A CA 1
ATOM 1568 C C . GLU A 1 201 ? -22.378 9.100 -4.835 1.00 71.25 201 GLU A C 1
ATOM 1570 O O . GLU A 1 201 ? -23.291 9.584 -4.162 1.00 71.25 201 GLU A O 1
ATOM 1575 N N . PRO A 1 202 ? -22.550 8.850 -6.152 1.00 50.84 202 PRO A N 1
ATOM 1576 C CA . PRO A 1 202 ? -23.679 9.373 -6.920 1.00 50.84 202 PRO A CA 1
ATOM 1577 C C . PRO A 1 202 ? -24.967 8.546 -6.788 1.00 50.84 202 PRO A C 1
ATOM 1579 O O . PRO A 1 202 ? -26.020 9.001 -7.230 1.00 50.84 202 PRO A O 1
ATOM 1582 N N . SER A 1 203 ? -24.921 7.349 -6.191 1.00 60.62 203 SER A N 1
ATOM 1583 C CA . SER A 1 203 ? -26.088 6.459 -6.049 1.00 60.62 203 SER A CA 1
ATOM 1584 C C . SER A 1 203 ? -27.057 6.870 -4.935 1.00 60.62 203 SER A C 1
ATOM 1586 O O . SER A 1 203 ? -28.086 6.228 -4.730 1.00 60.62 203 SER A O 1
ATOM 1588 N N . VAL A 1 204 ? -26.764 7.938 -4.197 1.00 51.03 204 VAL A N 1
ATOM 1589 C CA . VAL A 1 204 ? -27.234 8.029 -2.822 1.00 51.03 204 VAL A CA 1
ATOM 1590 C C . VAL A 1 204 ? -28.352 9.076 -2.681 1.00 51.03 204 VAL A C 1
ATOM 1592 O O . VAL A 1 204 ? -28.123 10.226 -2.317 1.00 51.03 204 VAL A O 1
ATOM 1595 N N . GLN A 1 205 ? -29.611 8.655 -2.865 1.00 53.16 205 GLN A N 1
ATOM 1596 C CA . GLN A 1 205 ? -30.769 9.353 -2.259 1.00 53.16 205 GLN A CA 1
ATOM 1597 C C . GLN A 1 205 ? -30.628 9.460 -0.722 1.00 53.16 205 GLN A C 1
ATOM 1599 O O . GLN A 1 205 ? -31.202 10.346 -0.098 1.00 53.16 205 GLN A O 1
ATOM 1604 N N . GLN A 1 206 ? -29.787 8.613 -0.131 1.00 60.97 206 GLN A N 1
ATOM 1605 C CA . GLN A 1 206 ? -29.396 8.564 1.281 1.00 60.97 206 GLN A CA 1
ATOM 1606 C C . GLN A 1 206 ? -28.235 9.522 1.645 1.00 60.97 206 GLN A C 1
ATOM 1608 O O . GLN A 1 206 ? -27.673 9.410 2.727 1.00 60.97 206 GLN A O 1
ATOM 1613 N N . LEU A 1 207 ? -27.813 10.454 0.772 1.00 65.00 207 LEU A N 1
ATOM 1614 C CA . LEU A 1 207 ? -26.681 11.356 1.063 1.00 65.00 207 LEU A CA 1
ATOM 1615 C C . LEU A 1 207 ? -26.968 12.218 2.293 1.00 65.00 207 LEU A C 1
ATOM 1617 O O . LEU A 1 207 ? -26.084 12.457 3.114 1.00 65.00 207 LEU A O 1
ATOM 1621 N N . ALA A 1 208 ? -28.231 12.623 2.432 1.00 70.56 208 ALA A N 1
ATOM 1622 C CA . ALA A 1 208 ? -28.742 13.273 3.627 1.00 70.56 208 ALA A CA 1
ATOM 1623 C C . ALA A 1 208 ? -28.680 12.344 4.851 1.00 70.56 208 ALA A C 1
ATOM 1625 O O . ALA A 1 208 ? -28.322 12.796 5.930 1.00 70.56 208 ALA A O 1
ATOM 1626 N N . GLU A 1 209 ? -28.959 11.047 4.693 1.00 71.88 209 GLU A N 1
ATOM 1627 C CA . G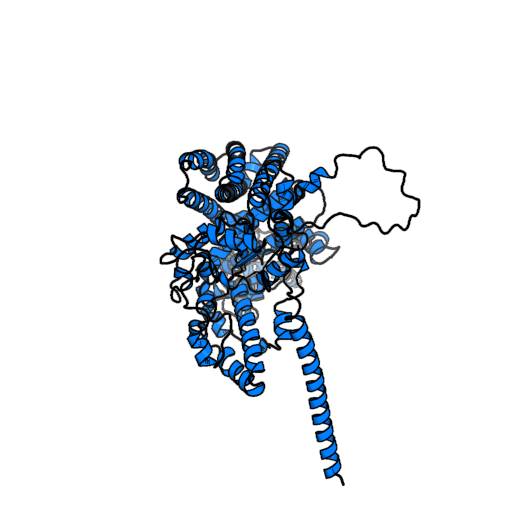LU A 1 209 ? -28.870 10.068 5.785 1.00 71.88 209 GLU A CA 1
ATOM 1628 C C . GLU A 1 209 ? -27.417 9.864 6.219 1.00 71.88 209 GLU A C 1
ATOM 1630 O O . GLU A 1 209 ? -27.124 9.975 7.401 1.00 71.88 209 GLU A O 1
ATOM 1635 N N . VAL A 1 210 ? -26.478 9.662 5.290 1.00 77.62 210 VAL A N 1
ATOM 1636 C CA . VAL A 1 210 ? -25.044 9.537 5.609 1.00 77.62 210 VAL A CA 1
ATOM 1637 C C . VAL A 1 210 ? -24.525 10.807 6.290 1.00 77.62 210 VAL A C 1
ATOM 1639 O O . VAL A 1 210 ? -23.788 10.726 7.272 1.00 77.62 210 VAL A O 1
ATOM 1642 N N . GLN A 1 211 ? -24.943 11.984 5.813 1.00 78.62 211 GLN A N 1
ATOM 1643 C CA . GLN A 1 211 ? -24.617 13.267 6.437 1.00 78.62 211 GLN A CA 1
ATOM 1644 C C . GLN A 1 211 ? -25.150 13.368 7.864 1.00 78.62 211 GLN A C 1
ATOM 1646 O O . GLN A 1 211 ? -24.378 13.665 8.772 1.00 78.62 211 GLN A O 1
ATOM 1651 N N . GLU A 1 212 ? -26.438 13.109 8.076 1.00 80.50 212 GLU A N 1
ATOM 1652 C CA . GLU A 1 212 ? -27.055 13.161 9.404 1.00 80.50 212 GLU A CA 1
ATOM 1653 C C . GLU A 1 212 ? -26.461 12.109 10.350 1.00 80.50 212 GLU A C 1
ATOM 1655 O O . GLU A 1 212 ? -26.275 12.378 11.535 1.00 80.50 212 GLU A O 1
ATOM 1660 N N . LEU A 1 213 ? -26.078 10.943 9.829 1.00 77.88 213 LEU A N 1
ATOM 1661 C CA . LEU A 1 213 ? -25.468 9.869 10.606 1.00 77.88 213 LEU A CA 1
ATOM 1662 C C . LEU A 1 213 ? -24.030 10.176 11.022 1.00 77.88 213 LEU A C 1
ATOM 1664 O O . LEU A 1 213 ? -23.637 9.864 12.145 1.00 77.88 213 LEU A O 1
ATOM 1668 N N . TRP A 1 214 ? -23.225 10.770 10.140 1.00 84.69 214 TRP A N 1
ATOM 1669 C CA . TRP A 1 214 ? -21.803 11.009 10.416 1.00 84.69 214 TRP A CA 1
ATOM 1670 C C . TRP A 1 214 ? -21.521 12.390 10.995 1.00 84.69 214 TRP A C 1
ATOM 1672 O O . TRP A 1 214 ? -20.461 12.598 11.583 1.00 84.69 214 TRP A O 1
ATOM 1682 N N . LYS A 1 215 ? -22.455 13.336 10.891 1.00 85.75 215 LYS A N 1
ATOM 1683 C CA . LYS A 1 215 ? -22.311 14.672 11.475 1.00 85.75 215 LYS A CA 1
ATOM 1684 C C . LYS A 1 215 ? -22.031 14.641 12.987 1.00 85.75 215 LYS A C 1
ATOM 1686 O O . LYS A 1 215 ? -21.061 15.284 13.383 1.00 85.75 215 LYS A O 1
ATOM 1691 N N . PRO A 1 216 ? -22.745 13.858 13.826 1.00 86.06 216 PRO A N 1
ATOM 1692 C CA . PRO A 1 216 ? -22.421 13.752 15.248 1.00 86.06 216 PRO A CA 1
ATOM 1693 C C . PRO A 1 216 ? -21.004 13.238 15.499 1.00 86.06 216 PRO A C 1
ATOM 1695 O O . PRO A 1 216 ? -20.318 13.750 16.381 1.00 86.06 216 PRO A O 1
ATOM 1698 N N . LEU A 1 217 ? -20.543 12.256 14.712 1.00 84.88 217 LEU A N 1
ATOM 1699 C CA . LEU A 1 217 ? -19.153 11.811 14.778 1.00 84.88 217 LEU A CA 1
ATOM 1700 C C . LEU A 1 217 ? -18.229 12.978 14.444 1.00 84.88 217 LEU A C 1
ATOM 1702 O O . LEU A 1 217 ? -17.393 13.319 15.265 1.00 84.88 217 LEU A O 1
ATOM 1706 N N . ASN A 1 218 ? -18.418 13.651 13.314 1.00 80.25 218 ASN A N 1
ATOM 1707 C CA . ASN A 1 218 ? -17.544 14.736 12.857 1.00 80.25 218 ASN A CA 1
ATOM 1708 C C . ASN A 1 218 ? -17.418 15.888 13.862 1.00 80.25 218 ASN A C 1
ATOM 1710 O O . ASN A 1 218 ? -16.304 16.347 14.148 1.00 80.25 218 ASN A O 1
ATOM 1714 N N . ASP A 1 219 ? -18.550 16.325 14.412 1.00 84.31 219 ASP A N 1
ATOM 1715 C CA . ASP A 1 219 ? -18.608 17.399 15.402 1.00 84.31 219 ASP A CA 1
ATOM 1716 C C . ASP A 1 219 ? -17.803 17.012 16.650 1.00 84.31 219 ASP A C 1
ATOM 1718 O O . ASP A 1 219 ? -17.007 17.799 17.177 1.00 84.31 219 ASP A O 1
ATOM 1722 N N . VAL A 1 220 ? -17.929 15.753 17.076 1.00 84.31 220 VAL A N 1
ATOM 1723 C CA . VAL A 1 220 ? -17.199 15.227 18.226 1.00 84.31 220 VAL A CA 1
ATOM 1724 C C . VAL A 1 220 ? -15.724 14.984 17.905 1.00 84.31 220 VAL A C 1
ATOM 1726 O O . VAL A 1 220 ? -14.881 15.365 18.710 1.00 84.31 220 VAL A O 1
ATOM 1729 N N . CYS A 1 221 ? -15.368 14.458 16.732 1.00 78.12 221 CYS A N 1
ATOM 1730 C CA . CYS A 1 221 ? -13.976 14.181 16.354 1.00 78.12 221 CYS A CA 1
ATOM 1731 C C . CYS A 1 221 ? -13.109 15.448 16.290 1.00 78.12 221 CYS A C 1
ATOM 1733 O O . CYS A 1 221 ? -11.879 15.359 16.320 1.00 78.12 221 CYS A O 1
ATOM 1735 N N . SER A 1 222 ? -13.736 16.622 16.238 1.00 77.88 222 SER A N 1
ATOM 1736 C CA . SER A 1 222 ? -13.037 17.898 16.274 1.00 77.88 222 SER A CA 1
ATOM 1737 C C . SER A 1 222 ? -12.785 18.401 17.697 1.00 77.88 222 SER A C 1
ATOM 1739 O O . SER A 1 222 ? -11.661 18.817 17.961 1.00 77.88 222 SER A O 1
ATOM 1741 N N . ASN A 1 223 ? -13.783 18.376 18.598 1.00 79.06 223 ASN A N 1
ATOM 1742 C CA . ASN A 1 223 ? -13.700 19.018 19.927 1.00 79.06 223 ASN A CA 1
ATOM 1743 C C . ASN A 1 223 ? -14.643 18.425 21.010 1.00 79.06 223 ASN A C 1
ATOM 1745 O O . ASN A 1 223 ? -14.982 19.113 21.976 1.00 79.06 223 ASN A O 1
ATOM 1749 N N . GLY A 1 224 ? -15.124 17.189 20.869 1.00 80.06 224 GLY A N 1
ATOM 1750 C CA . GLY A 1 224 ? -16.110 16.617 21.792 1.00 80.06 224 GLY A CA 1
ATOM 1751 C C . GLY A 1 224 ? -15.528 16.082 23.108 1.00 80.06 224 GLY A C 1
ATOM 1752 O O . GLY A 1 224 ? -14.340 15.774 23.228 1.00 80.06 224 GLY A O 1
ATOM 1753 N N . SER A 1 225 ? -16.395 15.940 24.116 1.00 89.00 225 SER A N 1
ATOM 1754 C CA . SER A 1 225 ? -16.078 15.190 25.338 1.00 89.00 225 SER A CA 1
ATOM 1755 C C . SER A 1 225 ? -16.057 13.684 25.058 1.00 89.00 225 SER A C 1
ATOM 1757 O O . SER A 1 225 ? -16.658 13.209 24.090 1.00 89.00 225 SER A O 1
ATOM 1759 N N . ALA A 1 226 ? -15.422 12.907 25.941 1.00 87.12 226 ALA A N 1
ATOM 1760 C CA . ALA A 1 226 ? -15.420 11.448 25.832 1.00 87.12 226 ALA A CA 1
ATOM 1761 C C . ALA A 1 226 ? -16.840 10.846 25.819 1.00 87.12 226 ALA A C 1
ATOM 1763 O O . ALA A 1 226 ? -17.120 9.940 25.038 1.00 87.12 226 ALA A O 1
ATOM 1764 N N . SER A 1 227 ? -17.756 11.391 26.627 1.00 88.12 227 SER A N 1
ATOM 1765 C CA . SER A 1 227 ? -19.155 10.951 26.678 1.00 88.12 227 SER A CA 1
ATOM 1766 C C . SER A 1 227 ? -19.902 11.195 25.365 1.00 88.12 227 SER A C 1
ATOM 1768 O O . SER A 1 227 ? -20.598 10.300 24.884 1.00 88.12 227 SER A O 1
ATOM 1770 N N . HIS A 1 228 ? -19.726 12.369 24.749 1.00 91.19 228 HIS A N 1
ATOM 1771 C CA . HIS A 1 228 ? -20.322 12.663 23.445 1.00 91.19 228 HIS A CA 1
ATOM 1772 C C . HIS A 1 228 ? -19.749 11.754 22.354 1.00 91.19 228 HIS A C 1
ATOM 1774 O O . HIS A 1 228 ? -20.495 11.317 21.483 1.00 91.19 228 HIS A O 1
ATOM 1780 N N . LEU A 1 229 ? -18.457 11.408 22.426 1.00 91.12 229 LEU A N 1
ATOM 1781 C CA . LEU A 1 229 ? -17.847 10.486 21.467 1.00 91.12 229 LEU A CA 1
ATOM 1782 C C . LEU A 1 229 ? -18.467 9.100 21.574 1.00 91.12 229 LEU A C 1
ATOM 1784 O O . LEU A 1 229 ? -18.862 8.536 20.561 1.00 91.12 229 LEU A O 1
ATOM 1788 N N . MET A 1 230 ? -18.573 8.559 22.788 1.00 92.69 230 MET A N 1
ATOM 1789 C CA . MET A 1 230 ? -19.157 7.234 23.000 1.00 92.69 230 MET A CA 1
ATOM 1790 C C . MET A 1 230 ? -20.601 7.172 22.490 1.00 92.69 230 MET A C 1
ATOM 1792 O O . MET A 1 230 ? -20.967 6.208 21.821 1.00 92.69 230 MET A O 1
ATOM 1796 N N . GLN A 1 231 ? -21.397 8.221 22.727 1.00 93.19 231 GLN A N 1
ATOM 1797 C CA . GLN A 1 231 ? -22.764 8.325 22.203 1.00 93.19 231 GLN A CA 1
ATOM 1798 C C . GLN A 1 231 ? -22.800 8.406 20.670 1.00 93.19 231 GLN A C 1
ATOM 1800 O O . GLN A 1 231 ? -23.574 7.684 20.043 1.00 93.19 231 GLN A O 1
ATOM 1805 N N . ALA A 1 232 ? -21.948 9.238 20.060 1.00 92.88 232 ALA A N 1
ATOM 1806 C CA . ALA A 1 232 ? -21.873 9.384 18.606 1.00 92.88 232 ALA A CA 1
ATOM 1807 C C . ALA A 1 232 ? -21.425 8.084 17.916 1.00 92.88 232 ALA A C 1
ATOM 1809 O O . ALA A 1 232 ? -22.002 7.683 16.904 1.00 92.88 232 ALA A O 1
ATOM 1810 N N . VAL A 1 233 ? -20.440 7.386 18.492 1.00 93.25 233 VAL A N 1
ATOM 1811 C CA . VAL A 1 233 ? -19.999 6.068 18.020 1.00 93.25 233 VAL A CA 1
ATOM 1812 C C . VAL A 1 233 ? -21.143 5.065 18.120 1.00 93.25 233 VAL A C 1
ATOM 1814 O O . VAL A 1 233 ? -21.464 4.428 17.122 1.00 93.25 233 VAL A O 1
ATOM 1817 N N . GLN A 1 234 ? -21.809 4.970 19.274 1.00 93.19 234 GLN A N 1
ATOM 1818 C CA . GLN A 1 234 ? -22.912 4.027 19.473 1.00 93.19 234 GLN A CA 1
ATOM 1819 C C . GLN A 1 234 ? -24.059 4.252 18.477 1.00 93.19 234 GLN A C 1
ATOM 1821 O O . GLN A 1 234 ? -24.588 3.287 17.928 1.00 93.19 234 GLN A O 1
ATOM 1826 N N . ALA A 1 235 ? -24.419 5.513 18.215 1.00 91.25 235 ALA A N 1
ATOM 1827 C CA . ALA A 1 235 ? -25.435 5.864 17.224 1.00 91.25 235 ALA A CA 1
ATOM 1828 C C . ALA A 1 235 ? -25.026 5.447 15.799 1.00 91.25 235 ALA A C 1
ATOM 1830 O O . ALA A 1 235 ? -25.862 5.009 15.009 1.00 91.25 235 ALA A O 1
ATOM 1831 N N . SER A 1 236 ? -23.732 5.531 15.486 1.00 91.69 236 SER A N 1
ATOM 1832 C CA . SER A 1 236 ? -23.207 5.213 14.157 1.00 91.69 236 SER A CA 1
ATOM 1833 C C . SER A 1 236 ? -23.152 3.710 13.883 1.00 91.69 236 SER A C 1
ATOM 1835 O O . SER A 1 236 ? -23.452 3.296 12.764 1.00 91.69 236 SER A O 1
ATOM 1837 N N . LEU A 1 237 ? -22.836 2.882 14.889 1.00 92.62 237 LEU A N 1
ATOM 1838 C CA . LEU A 1 237 ? -22.705 1.422 14.735 1.00 92.62 237 LEU A CA 1
ATOM 1839 C C . LEU A 1 237 ? -23.952 0.768 14.121 1.00 92.62 237 LEU A C 1
ATOM 1841 O O . LEU A 1 237 ? -23.829 -0.074 13.236 1.00 92.62 237 LEU A O 1
ATOM 1845 N N . GLY A 1 238 ? -25.154 1.193 14.527 1.00 87.00 238 GLY A N 1
ATOM 1846 C CA . GLY A 1 238 ? -26.399 0.644 13.977 1.00 87.00 238 GLY A CA 1
ATOM 1847 C C . GLY A 1 238 ? -26.544 0.866 12.466 1.00 87.00 238 GLY A C 1
ATOM 1848 O O . GLY A 1 238 ? -27.061 0.005 11.758 1.00 87.00 238 GLY A O 1
ATOM 1849 N N . SER A 1 239 ? -26.030 1.988 11.961 1.00 89.25 239 SER A N 1
ATOM 1850 C CA . SER A 1 239 ? -26.110 2.332 10.537 1.00 89.25 239 SER A CA 1
ATOM 1851 C C . SER A 1 239 ? -24.997 1.694 9.715 1.00 89.25 239 SER A C 1
ATOM 1853 O O . SER A 1 239 ? -25.234 1.280 8.582 1.00 89.25 239 SER A O 1
ATOM 1855 N N . LEU A 1 240 ? -23.797 1.543 10.290 1.00 90.50 240 LEU A N 1
ATOM 1856 C CA . LEU A 1 240 ? -22.693 0.830 9.636 1.00 90.50 240 LEU A CA 1
ATOM 1857 C C . LEU A 1 240 ? -23.059 -0.617 9.316 1.00 90.50 240 LEU A C 1
ATOM 1859 O O . LEU A 1 240 ? -22.688 -1.117 8.253 1.00 90.50 240 LEU A O 1
ATOM 1863 N N . GLY A 1 241 ? -23.862 -1.243 10.176 1.00 90.69 241 GLY A N 1
ATOM 1864 C CA . GLY A 1 241 ? -24.398 -2.564 9.912 1.00 90.69 241 GLY A CA 1
ATOM 1865 C C . GLY A 1 241 ? -25.349 -2.616 8.716 1.00 90.69 241 GLY A C 1
ATOM 1866 O O . GLY A 1 241 ? -25.295 -3.580 7.958 1.00 90.69 241 GLY A O 1
ATOM 1867 N N . HIS A 1 242 ? -26.182 -1.594 8.504 1.00 91.19 242 HIS A N 1
ATOM 1868 C CA . HIS A 1 242 ? -27.026 -1.505 7.308 1.00 91.19 242 HIS A CA 1
ATOM 1869 C C . HIS A 1 242 ? -26.179 -1.292 6.043 1.00 91.19 242 HIS A C 1
ATOM 1871 O O . HIS A 1 242 ? -26.388 -1.972 5.035 1.00 91.19 242 HIS A O 1
ATOM 1877 N N . PHE A 1 243 ? -25.176 -0.408 6.114 1.00 90.94 243 PHE A N 1
ATOM 1878 C CA . PHE A 1 243 ? -24.254 -0.166 5.003 1.00 90.94 243 PHE A CA 1
ATOM 1879 C C . PHE A 1 243 ? -23.410 -1.393 4.662 1.00 90.94 243 PHE A C 1
ATOM 1881 O O . PHE A 1 243 ? -23.177 -1.643 3.489 1.00 90.94 243 PHE A O 1
ATOM 1888 N N . ALA A 1 244 ? -23.003 -2.208 5.638 1.00 90.12 244 ALA A N 1
ATOM 1889 C CA . ALA A 1 244 ? -22.248 -3.435 5.369 1.00 90.12 244 ALA A CA 1
ATOM 1890 C C . ALA A 1 244 ? -22.994 -4.396 4.424 1.00 90.12 244 ALA A C 1
ATOM 1892 O O . ALA A 1 244 ? -22.366 -5.181 3.718 1.00 90.12 244 ALA A O 1
ATOM 1893 N N . GLU A 1 245 ? -24.327 -4.331 4.403 1.00 89.19 245 GLU A N 1
ATOM 1894 C CA . GLU A 1 245 ? -25.170 -5.195 3.579 1.00 89.19 245 GLU A CA 1
ATOM 1895 C C . GLU A 1 245 ? -25.523 -4.601 2.215 1.00 89.19 245 GLU A C 1
ATOM 1897 O O . GLU A 1 245 ? -25.663 -5.363 1.260 1.00 89.19 245 GLU A O 1
ATOM 1902 N N . HIS A 1 246 ? -25.675 -3.277 2.124 1.00 89.38 246 HIS A N 1
ATOM 1903 C CA . HIS A 1 246 ? -26.228 -2.610 0.937 1.00 89.38 246 HIS A CA 1
ATOM 1904 C C . HIS A 1 246 ? -25.223 -1.687 0.243 1.00 89.38 246 HIS A C 1
ATOM 1906 O O . HIS A 1 246 ? -25.259 -1.548 -0.973 1.00 89.38 246 HIS A O 1
ATOM 1912 N N . GLU A 1 247 ? -24.302 -1.090 1.001 1.00 90.25 247 GLU A N 1
ATOM 1913 C CA . GLU A 1 247 ? -23.316 -0.115 0.526 1.00 90.25 247 GLU A CA 1
ATOM 1914 C C . GLU A 1 247 ? -21.934 -0.379 1.165 1.00 90.25 247 GLU A C 1
ATOM 1916 O O . GLU A 1 247 ? -21.470 0.392 2.018 1.00 90.25 247 GLU A O 1
ATOM 1921 N N . PRO A 1 248 ? -21.240 -1.473 0.782 1.00 89.88 248 PRO A N 1
ATOM 1922 C CA . PRO A 1 248 ? -20.022 -1.933 1.456 1.00 89.88 248 PRO A CA 1
ATOM 1923 C C . PRO A 1 248 ? -18.922 -0.870 1.575 1.00 89.88 248 PRO A C 1
ATOM 1925 O O . PRO A 1 248 ? -18.232 -0.800 2.591 1.00 89.88 248 PRO A O 1
ATOM 1928 N N . ILE A 1 249 ? -18.788 0.012 0.577 1.00 88.69 249 ILE A N 1
ATOM 1929 C CA . ILE A 1 249 ? -17.813 1.114 0.614 1.00 88.69 249 ILE A CA 1
ATOM 1930 C C . ILE A 1 249 ? -18.101 2.078 1.768 1.00 88.69 249 ILE A C 1
ATOM 1932 O O . ILE A 1 249 ? -17.180 2.446 2.499 1.00 88.69 249 ILE A O 1
ATOM 1936 N N . LEU A 1 250 ? -19.364 2.455 1.988 1.00 89.81 250 LEU A N 1
ATOM 1937 C CA . LEU A 1 250 ? -19.729 3.334 3.101 1.00 89.81 250 LEU A CA 1
ATOM 1938 C C . LEU A 1 250 ? -19.468 2.661 4.451 1.00 89.81 250 LEU A C 1
ATOM 1940 O O . LEU A 1 250 ? -19.028 3.328 5.388 1.00 89.81 250 LEU A O 1
ATOM 1944 N N . SER A 1 251 ? -19.662 1.342 4.543 1.00 92.38 251 SER A N 1
ATOM 1945 C CA . SER A 1 251 ? -19.290 0.578 5.737 1.00 92.38 251 SER A CA 1
ATOM 1946 C C . SER A 1 251 ? -17.783 0.640 6.006 1.00 92.38 251 SER A C 1
ATOM 1948 O O . SER A 1 251 ? -17.376 0.962 7.120 1.00 92.38 251 SER A O 1
ATOM 1950 N N . ILE A 1 252 ? -16.933 0.417 4.994 1.00 93.00 252 ILE A N 1
ATOM 1951 C CA . ILE A 1 252 ? -15.464 0.511 5.121 1.00 93.00 252 ILE A CA 1
ATOM 1952 C C . ILE A 1 252 ? -15.043 1.899 5.623 1.00 93.00 252 ILE A C 1
ATOM 1954 O O . ILE A 1 252 ? -14.310 2.009 6.611 1.00 93.00 252 ILE A O 1
ATOM 1958 N N . LEU A 1 253 ? -15.536 2.957 4.973 1.00 90.75 253 LEU A N 1
ATOM 1959 C CA . LEU A 1 253 ? -15.234 4.343 5.338 1.00 90.75 253 LEU A CA 1
ATOM 1960 C C . LEU A 1 253 ? -15.696 4.661 6.761 1.00 90.75 253 LEU A C 1
ATOM 1962 O O . LEU A 1 253 ? -14.942 5.229 7.550 1.00 90.75 253 LEU A O 1
ATOM 1966 N N . GLY A 1 254 ? -16.912 4.248 7.112 1.00 91.25 254 GLY A N 1
ATOM 1967 C CA . GLY A 1 254 ? -17.486 4.476 8.429 1.00 91.25 254 GLY A CA 1
ATOM 1968 C C . GLY A 1 254 ? -16.745 3.740 9.549 1.00 91.25 254 GLY A C 1
ATOM 1969 O O . GLY A 1 254 ? -16.482 4.338 10.593 1.00 91.25 254 GLY A O 1
ATOM 1970 N N . ARG A 1 255 ? -16.315 2.487 9.325 1.00 94.50 255 ARG A N 1
ATOM 1971 C CA . ARG A 1 255 ? -15.474 1.744 10.284 1.00 94.50 255 ARG A CA 1
ATOM 1972 C C . ARG A 1 255 ? -14.162 2.482 10.553 1.00 94.50 255 ARG A C 1
ATOM 1974 O O . ARG A 1 255 ? -13.801 2.704 11.710 1.00 94.50 255 ARG A O 1
ATOM 1981 N N . ARG A 1 256 ? -13.474 2.916 9.493 1.00 93.81 256 ARG A N 1
ATOM 1982 C CA . ARG A 1 256 ? -12.209 3.662 9.598 1.00 93.81 256 ARG A CA 1
ATOM 1983 C C . ARG A 1 256 ? -12.393 5.022 10.266 1.00 93.81 256 ARG A C 1
ATOM 1985 O O . ARG A 1 256 ? -11.572 5.395 11.101 1.00 93.81 256 ARG A O 1
ATOM 1992 N N . LEU A 1 257 ? -13.484 5.726 9.962 1.00 91.44 257 LEU A N 1
ATOM 1993 C CA . LEU A 1 257 ? -13.849 6.994 10.594 1.00 91.44 257 LEU A CA 1
ATOM 1994 C C . LEU A 1 257 ? -14.049 6.829 12.107 1.00 91.44 257 LEU A C 1
ATOM 1996 O O . LEU A 1 257 ? -13.426 7.551 12.885 1.00 91.44 257 LEU A O 1
ATOM 2000 N N . VAL A 1 258 ? -14.858 5.851 12.530 1.00 93.56 258 VAL A N 1
ATOM 2001 C CA . VAL A 1 258 ? -15.103 5.557 13.953 1.00 93.56 258 VAL A CA 1
ATOM 2002 C C . VAL A 1 258 ? -13.788 5.290 14.690 1.00 93.56 258 VAL A C 1
ATOM 2004 O O . VAL A 1 258 ? -13.525 5.901 15.730 1.00 93.56 258 VAL A O 1
ATOM 2007 N N . LEU A 1 259 ? -12.932 4.428 14.139 1.00 93.44 259 LEU A N 1
ATOM 2008 C CA . LEU A 1 259 ? -11.647 4.079 14.750 1.00 93.44 259 LEU A CA 1
ATOM 2009 C C . LEU A 1 259 ? -10.693 5.275 14.805 1.00 93.44 259 LEU A C 1
ATOM 2011 O O . LEU A 1 259 ? -10.107 5.540 15.855 1.00 93.44 259 LEU A O 1
ATOM 2015 N N . ALA A 1 260 ? -10.580 6.048 13.722 1.00 91.00 260 ALA A N 1
ATOM 2016 C CA . ALA A 1 260 ? -9.756 7.254 13.692 1.00 91.00 260 ALA A CA 1
ATOM 2017 C C . ALA A 1 260 ? -10.195 8.264 14.764 1.00 91.00 260 ALA A C 1
ATOM 2019 O O . ALA A 1 260 ? -9.358 8.825 15.473 1.00 91.00 260 ALA A O 1
ATOM 2020 N N . CYS A 1 261 ? -11.502 8.449 14.943 1.00 90.81 261 CYS A N 1
ATOM 2021 C CA . CYS A 1 261 ? -12.052 9.336 15.960 1.00 90.81 261 CYS A CA 1
ATOM 2022 C C . CYS A 1 261 ? -11.760 8.870 17.390 1.00 90.81 261 CYS A C 1
ATOM 2024 O O . CYS A 1 261 ? -11.362 9.689 18.226 1.00 90.81 261 CYS A O 1
ATOM 2026 N N . ILE A 1 262 ? -11.883 7.565 17.656 1.00 92.00 262 ILE A N 1
ATOM 2027 C CA . ILE A 1 262 ? -11.486 6.955 18.933 1.00 92.00 262 ILE A CA 1
ATOM 2028 C C . ILE A 1 262 ? -9.993 7.200 19.203 1.00 92.00 262 ILE A C 1
ATOM 2030 O O . ILE A 1 262 ? -9.628 7.638 20.298 1.00 92.00 262 ILE A O 1
ATOM 2034 N N . ILE A 1 263 ? -9.126 6.999 18.204 1.00 89.94 263 ILE A N 1
ATOM 2035 C CA . ILE A 1 263 ? -7.678 7.232 18.330 1.00 89.94 263 ILE A CA 1
ATOM 2036 C C . ILE A 1 263 ? -7.377 8.716 18.584 1.00 89.94 263 ILE A C 1
ATOM 2038 O O . ILE A 1 263 ? -6.556 9.035 19.446 1.00 89.94 263 ILE A O 1
ATOM 2042 N N . LEU A 1 264 ? -8.037 9.646 17.892 1.00 88.25 264 LEU A N 1
ATOM 2043 C CA . LEU A 1 264 ? -7.843 11.087 18.102 1.00 88.25 264 LEU A CA 1
ATOM 2044 C C . LEU A 1 264 ? -8.270 11.530 19.516 1.00 88.25 264 LEU A C 1
ATOM 2046 O O . LEU A 1 264 ? -7.618 12.381 20.121 1.00 88.25 264 LEU A O 1
ATOM 2050 N N . HIS A 1 265 ? -9.300 10.902 20.089 1.00 88.62 265 HIS A N 1
ATOM 2051 C CA . HIS A 1 265 ? -9.842 11.229 21.418 1.00 88.62 265 HIS A CA 1
ATOM 2052 C C . HIS A 1 265 ? -9.254 10.419 22.572 1.00 88.62 265 HIS A C 1
ATOM 2054 O O . HIS A 1 265 ? -9.637 10.608 23.729 1.00 88.62 265 HIS A O 1
ATOM 2060 N N . ARG A 1 266 ? -8.284 9.552 22.287 1.00 88.06 266 ARG A N 1
ATOM 2061 C CA . ARG A 1 266 ? -7.668 8.617 23.236 1.00 88.06 266 ARG A CA 1
ATOM 2062 C C . ARG A 1 266 ? -7.243 9.279 24.562 1.00 88.06 266 ARG A C 1
ATOM 2064 O O . ARG A 1 266 ? -7.451 8.727 25.638 1.00 88.06 266 ARG A O 1
ATOM 2071 N N . LYS A 1 267 ? -6.717 10.513 24.519 1.00 83.81 267 LYS A N 1
ATOM 2072 C CA . LYS A 1 267 ? -6.313 11.268 25.723 1.00 83.81 267 LYS A CA 1
ATOM 2073 C C . LYS A 1 267 ? -7.498 11.700 26.594 1.00 83.81 267 LYS A C 1
ATOM 2075 O O . LYS A 1 267 ? -7.360 11.690 27.814 1.00 83.81 267 LYS A O 1
ATOM 2080 N N . ASN A 1 268 ? -8.618 12.082 25.984 1.00 84.44 268 ASN A N 1
ATOM 2081 C CA . ASN A 1 268 ? -9.822 12.521 26.696 1.00 84.44 268 ASN A CA 1
ATOM 2082 C C . ASN A 1 268 ? -10.561 11.309 27.273 1.00 84.44 268 ASN A C 1
ATOM 2084 O O . ASN A 1 268 ? -10.897 11.302 28.452 1.00 84.44 268 ASN A O 1
ATOM 2088 N N . LEU A 1 269 ? -10.681 10.228 26.491 1.00 84.38 269 LEU A N 1
ATOM 2089 C CA . LEU A 1 269 ? -11.265 8.959 26.945 1.00 84.38 269 LEU A CA 1
ATOM 2090 C C . LEU A 1 269 ? -10.595 8.437 28.222 1.00 84.38 269 LEU A C 1
ATOM 2092 O O . LEU A 1 269 ? -11.279 8.017 29.149 1.00 84.38 269 LEU A O 1
ATOM 2096 N N . ARG A 1 270 ? -9.261 8.524 28.306 1.00 83.06 270 ARG A N 1
ATOM 2097 C CA . ARG A 1 270 ? -8.503 8.088 29.489 1.00 83.06 270 ARG A CA 1
ATOM 2098 C C . ARG A 1 270 ? -8.763 8.935 30.741 1.00 83.06 270 ARG A C 1
ATOM 2100 O O . ARG A 1 270 ? -8.580 8.438 31.847 1.00 83.06 270 ARG A O 1
ATOM 2107 N N . LYS A 1 271 ? -9.096 10.216 30.578 1.00 88.06 271 LYS A N 1
ATOM 2108 C CA . LYS A 1 271 ? -9.315 11.139 31.702 1.00 88.06 271 LYS A CA 1
ATOM 2109 C C . LYS A 1 271 ? -10.741 11.073 32.230 1.00 88.06 271 LYS A C 1
ATOM 2111 O O . LYS A 1 271 ? -10.936 11.158 33.437 1.00 88.06 271 LYS A O 1
ATOM 2116 N N . ASP A 1 272 ? -11.698 10.929 31.322 1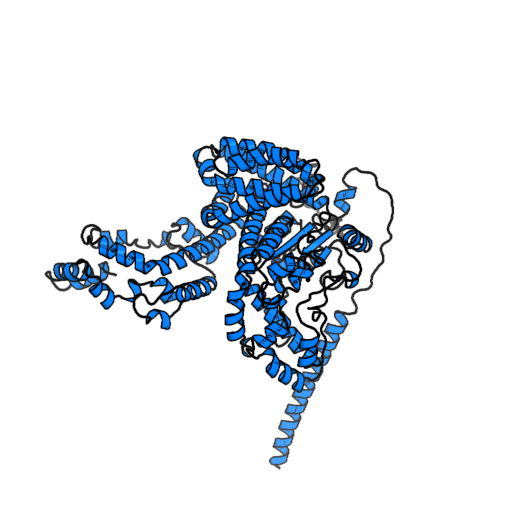.00 85.06 272 ASP A N 1
ATOM 2117 C CA . ASP A 1 272 ? -13.100 11.224 31.608 1.00 85.06 272 ASP A CA 1
ATOM 2118 C C . ASP A 1 272 ? -13.945 9.964 31.859 1.00 85.06 272 ASP A C 1
ATOM 2120 O O . ASP A 1 272 ? -15.039 10.067 32.410 1.00 85.06 272 ASP A O 1
ATOM 2124 N N . VAL A 1 273 ? -13.466 8.778 31.461 1.00 87.88 273 VAL A N 1
ATOM 2125 C CA . VAL A 1 273 ? -14.234 7.522 31.508 1.00 87.88 273 VAL A CA 1
ATOM 2126 C C . VAL A 1 273 ? -13.543 6.510 32.416 1.00 87.88 273 VAL A C 1
ATOM 2128 O O . VAL A 1 273 ? -12.320 6.357 32.394 1.00 87.88 273 VAL A O 1
ATOM 2131 N N . ARG A 1 274 ? -14.331 5.792 33.226 1.00 88.00 274 ARG A N 1
ATOM 2132 C CA . ARG A 1 274 ? -13.812 4.706 34.070 1.00 88.00 274 ARG A CA 1
ATOM 2133 C C . ARG A 1 274 ? -13.275 3.570 33.200 1.00 88.00 274 ARG A C 1
ATOM 2135 O O . ARG A 1 274 ? -13.839 3.262 32.156 1.00 88.00 274 ARG A O 1
ATOM 2142 N N . GLN A 1 275 ? -12.215 2.913 33.660 1.00 83.94 275 GLN A N 1
ATOM 2143 C CA . GLN A 1 275 ? -11.532 1.871 32.889 1.00 83.94 275 GLN A CA 1
ATOM 2144 C C . GLN A 1 275 ? -12.464 0.730 32.447 1.00 83.94 275 GLN A C 1
ATOM 2146 O O . GLN A 1 275 ? -12.490 0.410 31.264 1.00 83.94 275 GLN A O 1
ATOM 2151 N N . GLU A 1 276 ? -13.262 0.174 33.360 1.00 88.06 276 GLU A N 1
ATOM 2152 C CA . GLU A 1 276 ? -14.200 -0.927 33.070 1.00 88.06 276 GLU A CA 1
ATOM 2153 C C . GLU A 1 276 ? -15.252 -0.540 32.018 1.00 88.06 276 GLU A C 1
ATOM 2155 O O . GLU A 1 276 ? -15.602 -1.318 31.132 1.00 88.06 276 GLU A O 1
ATOM 2160 N N . GLU A 1 277 ? -15.742 0.698 32.096 1.00 90.81 277 GLU A N 1
ATOM 2161 C CA . GLU A 1 277 ? -16.721 1.241 31.156 1.00 90.81 277 GLU A CA 1
ATOM 2162 C C . GLU A 1 277 ? -16.110 1.400 29.761 1.00 90.81 277 GLU A C 1
ATOM 2164 O O . GLU A 1 277 ? -16.739 1.054 28.760 1.00 90.81 277 GLU A O 1
ATOM 2169 N N . LEU A 1 278 ? -14.853 1.843 29.696 1.00 87.25 278 LEU A N 1
ATOM 2170 C CA . LEU A 1 278 ? -14.115 1.967 28.446 1.00 87.25 278 LEU A CA 1
ATOM 2171 C C . LEU A 1 278 ? -13.781 0.599 27.828 1.00 87.25 278 LEU A C 1
ATOM 2173 O O . LEU A 1 278 ? -13.883 0.439 26.614 1.00 87.25 278 LEU A O 1
ATOM 2177 N N . GLU A 1 279 ? -13.421 -0.392 28.644 1.00 86.19 279 GLU A N 1
ATOM 2178 C CA . GLU A 1 279 ? -13.192 -1.774 28.202 1.00 86.19 279 GLU A CA 1
ATOM 2179 C C . GLU A 1 279 ? -14.460 -2.390 27.609 1.00 86.19 279 GLU A C 1
ATOM 2181 O O . GLU A 1 279 ? -14.429 -2.911 26.492 1.00 86.19 279 GLU A O 1
ATOM 2186 N N . SER A 1 280 ? -15.592 -2.265 28.309 1.00 91.38 280 SER A N 1
ATOM 2187 C CA . SER A 1 280 ? -16.888 -2.725 27.803 1.00 91.38 280 SER A CA 1
ATOM 2188 C C . SER A 1 280 ? -17.276 -2.008 26.509 1.00 91.38 280 SER A C 1
ATOM 2190 O O . SER A 1 280 ? -17.807 -2.635 25.590 1.00 91.38 280 SER A O 1
ATOM 2192 N N . PHE A 1 281 ? -17.010 -0.703 26.421 1.00 92.19 281 PHE A N 1
ATOM 2193 C CA . PHE A 1 281 ? -17.268 0.084 25.222 1.00 92.19 281 PHE A CA 1
ATOM 2194 C C . PHE A 1 281 ? -16.416 -0.386 24.037 1.00 92.19 281 PHE A C 1
ATOM 2196 O O . PHE A 1 281 ? -16.970 -0.695 22.984 1.00 92.19 281 PHE A O 1
ATOM 2203 N N . PHE A 1 282 ? -15.096 -0.517 24.198 1.00 91.12 282 PHE A N 1
ATOM 2204 C CA . PHE A 1 282 ? -14.218 -0.992 23.124 1.00 91.12 282 PHE A CA 1
ATOM 2205 C C . PHE A 1 282 ? -14.543 -2.420 22.698 1.00 91.12 282 PHE A C 1
ATOM 2207 O O . PHE A 1 282 ? -14.584 -2.692 21.501 1.00 91.12 282 PHE A O 1
ATOM 2214 N N . ALA A 1 283 ? -14.857 -3.311 23.642 1.00 91.94 283 ALA A N 1
ATOM 2215 C CA . ALA A 1 283 ? -15.294 -4.664 23.322 1.00 91.94 283 ALA A CA 1
ATOM 2216 C C . ALA A 1 283 ? -16.578 -4.672 22.476 1.00 91.94 283 ALA A C 1
ATOM 2218 O O . ALA A 1 283 ? -16.691 -5.445 21.524 1.00 91.94 283 ALA A O 1
ATOM 2219 N N . HIS A 1 284 ? -17.547 -3.810 22.805 1.00 95.06 284 HIS A N 1
ATOM 2220 C CA . HIS A 1 284 ? -18.782 -3.678 22.036 1.00 95.06 284 HIS A CA 1
ATOM 2221 C C . HIS A 1 284 ? -18.523 -3.120 20.630 1.00 95.06 284 HIS A C 1
ATOM 2223 O O . HIS A 1 284 ? -18.959 -3.721 19.648 1.00 95.06 284 HIS A O 1
ATOM 2229 N N . VAL A 1 285 ? -17.775 -2.016 20.532 1.00 94.50 285 VAL A N 1
ATOM 2230 C CA . VAL A 1 285 ? -17.411 -1.380 19.258 1.00 94.50 285 VAL A CA 1
ATOM 2231 C C . VAL A 1 285 ? -16.661 -2.364 18.361 1.00 94.50 285 VAL A C 1
ATOM 2233 O O . VAL A 1 285 ? -17.055 -2.555 17.216 1.00 94.50 285 VAL A O 1
ATOM 2236 N N . ALA A 1 286 ? -15.635 -3.041 18.880 1.00 94.44 286 ALA A N 1
ATOM 2237 C CA . ALA A 1 286 ? -14.849 -4.009 18.122 1.00 94.44 286 ALA A CA 1
ATOM 2238 C C . ALA A 1 286 ? -15.708 -5.156 17.572 1.00 94.44 286 ALA A C 1
ATOM 2240 O O . ALA A 1 286 ? -15.604 -5.474 16.391 1.00 94.44 286 ALA A O 1
ATOM 2241 N N . LYS A 1 287 ? -16.609 -5.730 18.388 1.00 95.19 287 LYS A N 1
ATOM 2242 C CA . LYS A 1 287 ? -17.541 -6.782 17.939 1.00 95.19 287 LYS A CA 1
ATOM 2243 C C . LYS A 1 287 ? -18.428 -6.319 16.790 1.00 95.19 287 LYS A C 1
ATOM 2245 O O . LYS A 1 287 ? -18.586 -7.058 15.824 1.00 95.19 287 LYS A O 1
ATOM 2250 N N . GLN A 1 288 ? -19.000 -5.119 16.894 1.00 96.12 288 GLN A N 1
ATOM 2251 C CA . GLN A 1 288 ? -19.884 -4.577 15.859 1.00 96.12 288 GLN A CA 1
ATOM 2252 C C . GLN A 1 288 ? -19.108 -4.276 14.572 1.00 96.12 288 GLN A C 1
ATOM 2254 O O . GLN A 1 288 ? -19.438 -4.822 13.526 1.00 96.12 288 GLN A O 1
ATOM 2259 N N . LEU A 1 289 ? -18.015 -3.510 14.656 1.00 96.12 289 LEU A N 1
ATOM 2260 C CA . LEU A 1 289 ? -17.209 -3.150 13.485 1.00 96.12 289 LEU A CA 1
ATOM 2261 C C . LEU A 1 289 ? -16.591 -4.378 12.797 1.00 96.12 289 LEU A C 1
ATOM 2263 O O . LEU A 1 289 ? -16.450 -4.392 11.574 1.00 96.12 289 LEU A O 1
ATOM 2267 N N . TYR A 1 290 ? -16.216 -5.411 13.557 1.00 96.75 290 TYR A N 1
ATOM 2268 C CA . TYR A 1 290 ? -15.728 -6.663 12.984 1.00 96.75 290 TYR A CA 1
ATOM 2269 C C . TYR A 1 290 ? -16.860 -7.477 12.341 1.00 96.75 290 TYR A C 1
ATOM 2271 O O . TYR A 1 290 ? -16.700 -7.991 11.239 1.00 96.75 290 TYR A O 1
ATOM 2279 N N . GLY A 1 291 ? -18.040 -7.532 12.964 1.00 94.75 291 GLY A N 1
ATOM 2280 C CA . GLY A 1 291 ? -19.225 -8.127 12.341 1.00 94.75 291 GLY A CA 1
ATOM 2281 C C . GLY A 1 291 ? -19.615 -7.433 11.029 1.00 94.75 291 GLY A C 1
ATOM 2282 O O . GLY A 1 291 ? -19.964 -8.102 10.058 1.00 94.75 291 GLY A O 1
ATOM 2283 N N . ASP A 1 292 ? -19.511 -6.104 10.971 1.00 93.75 292 ASP A N 1
ATOM 2284 C CA . ASP A 1 292 ? -19.724 -5.304 9.757 1.00 93.75 292 ASP A CA 1
ATOM 2285 C C . ASP A 1 292 ? -18.691 -5.639 8.675 1.00 93.75 292 ASP A C 1
ATOM 2287 O O . ASP A 1 292 ? -19.043 -5.801 7.507 1.00 93.75 292 ASP A O 1
ATOM 2291 N N . HIS A 1 293 ? -17.420 -5.793 9.062 1.00 95.50 293 HIS A N 1
ATOM 2292 C CA . HIS A 1 293 ? -16.352 -6.220 8.160 1.00 95.50 293 HIS A CA 1
ATOM 2293 C C . HIS A 1 293 ? -16.658 -7.567 7.508 1.00 95.50 293 HIS A C 1
ATOM 2295 O O . HIS A 1 293 ? -16.672 -7.664 6.283 1.00 95.50 293 HIS A O 1
ATOM 2301 N N . VAL A 1 294 ? -16.936 -8.583 8.330 1.00 94.06 294 VAL A N 1
ATOM 2302 C CA . VAL A 1 294 ? -17.203 -9.947 7.865 1.00 94.06 294 VAL A CA 1
ATOM 2303 C C . VAL A 1 294 ? -18.425 -9.963 6.950 1.00 94.06 294 VAL A C 1
ATOM 2305 O O . VAL A 1 294 ? -18.369 -10.546 5.872 1.00 94.06 294 VAL A O 1
ATOM 2308 N N . ARG A 1 295 ? -19.509 -9.262 7.310 1.00 91.19 295 ARG A N 1
ATOM 2309 C CA . ARG A 1 295 ? -20.698 -9.150 6.447 1.00 91.19 295 ARG A CA 1
ATOM 2310 C C . ARG A 1 295 ? -20.389 -8.483 5.109 1.00 91.19 295 ARG A C 1
ATOM 2312 O O . ARG A 1 295 ? -20.816 -8.998 4.081 1.00 91.19 295 ARG A O 1
ATOM 2319 N N . SER A 1 296 ? -19.622 -7.394 5.116 1.00 91.44 296 SER A N 1
ATOM 2320 C CA . SER A 1 296 ? -19.183 -6.711 3.893 1.00 91.44 296 SER A CA 1
ATOM 2321 C C . SER A 1 296 ? -18.367 -7.637 2.985 1.00 91.44 296 SER A C 1
ATOM 2323 O O . SER A 1 296 ? -18.585 -7.644 1.777 1.00 91.44 296 SER A O 1
ATOM 2325 N N . VAL A 1 297 ? -17.455 -8.438 3.550 1.00 92.19 297 VAL A N 1
ATOM 2326 C CA . VAL A 1 297 ? -16.635 -9.410 2.803 1.00 92.19 297 VAL A CA 1
ATOM 2327 C C . VAL A 1 297 ? -17.493 -10.543 2.233 1.00 92.19 297 VAL A C 1
ATOM 2329 O O . VAL A 1 297 ? -17.414 -10.818 1.042 1.00 92.19 297 VAL A O 1
ATOM 2332 N N . LEU A 1 298 ? -18.373 -11.148 3.038 1.00 89.38 298 LEU A N 1
ATOM 2333 C CA . LEU A 1 298 ? -19.233 -12.267 2.616 1.00 89.38 298 LEU A CA 1
ATOM 2334 C C . LEU A 1 298 ? -20.199 -11.907 1.476 1.00 89.38 298 LEU A C 1
ATOM 2336 O O . LEU A 1 298 ? -20.639 -12.784 0.731 1.00 89.38 298 LEU A O 1
ATOM 2340 N N . ARG A 1 299 ? -20.548 -10.623 1.342 1.00 89.44 299 ARG A N 1
ATOM 2341 C CA . ARG A 1 299 ? -21.402 -10.102 0.262 1.00 89.44 299 ARG A CA 1
ATOM 2342 C C . ARG A 1 299 ? -20.693 -9.993 -1.087 1.00 89.44 299 ARG A C 1
ATOM 2344 O O . ARG A 1 299 ? -21.362 -9.731 -2.082 1.00 89.44 299 ARG A O 1
ATOM 2351 N N . LYS A 1 300 ? -19.371 -10.147 -1.117 1.00 91.00 300 LYS A N 1
ATOM 2352 C CA . LYS A 1 300 ? -18.533 -9.969 -2.302 1.00 91.00 300 LYS A CA 1
ATOM 2353 C C . LYS A 1 300 ? -18.072 -11.333 -2.806 1.00 91.00 300 LYS A C 1
ATOM 2355 O O . LYS A 1 300 ? -17.751 -12.220 -2.021 1.00 91.00 300 LYS A O 1
ATOM 2360 N N . ASP A 1 301 ? -18.081 -11.513 -4.123 1.00 85.62 301 ASP A N 1
ATOM 2361 C CA . ASP A 1 301 ? -17.935 -12.828 -4.790 1.00 85.62 301 ASP A CA 1
ATOM 2362 C C . ASP A 1 301 ? -16.521 -13.104 -5.275 1.00 85.62 301 ASP A C 1
ATOM 2364 O O . ASP A 1 301 ? -16.230 -14.166 -5.821 1.00 85.62 301 ASP A O 1
ATOM 2368 N N . LEU A 1 302 ? -15.666 -12.104 -5.131 1.00 94.75 302 LEU A N 1
ATOM 2369 C CA . LEU A 1 302 ? -14.389 -12.041 -5.792 1.00 94.75 302 LEU A CA 1
ATOM 2370 C C . LEU A 1 302 ? -13.430 -11.227 -4.941 1.00 94.75 302 LEU A C 1
ATOM 2372 O O . LEU A 1 302 ? -13.806 -10.160 -4.460 1.00 94.75 302 LEU A O 1
ATOM 2376 N N . LEU A 1 303 ? -12.192 -11.683 -4.810 1.00 97.38 303 LEU A N 1
ATOM 2377 C CA . LEU A 1 303 ? -11.085 -10.853 -4.359 1.00 97.38 303 LEU A CA 1
ATOM 2378 C C . LEU A 1 303 ? -10.438 -10.191 -5.576 1.00 97.38 303 LEU A C 1
ATOM 2380 O O . LEU A 1 303 ? -9.956 -10.894 -6.460 1.00 97.38 303 LEU A O 1
ATOM 2384 N N . ASP A 1 304 ? -10.412 -8.858 -5.619 1.00 97.06 304 ASP A N 1
ATOM 2385 C CA . ASP A 1 304 ? -9.632 -8.102 -6.607 1.00 97.06 304 ASP A CA 1
ATOM 2386 C C . ASP A 1 304 ? -8.421 -7.474 -5.907 1.00 97.06 304 ASP A C 1
ATOM 2388 O O . ASP A 1 304 ? -8.544 -6.592 -5.048 1.00 97.06 304 ASP A O 1
ATOM 2392 N N . TYR A 1 305 ? -7.238 -7.997 -6.213 1.00 97.69 305 TYR A N 1
ATOM 2393 C CA . TYR A 1 305 ? -5.991 -7.619 -5.572 1.00 97.69 305 TYR A CA 1
ATOM 2394 C C . TYR A 1 305 ? -5.187 -6.657 -6.452 1.00 97.69 305 TYR A C 1
ATOM 2396 O O . TYR A 1 305 ? -4.675 -7.039 -7.502 1.00 97.69 305 TYR A O 1
ATOM 2404 N N . LEU A 1 306 ? -4.998 -5.414 -6.000 1.00 97.19 306 LEU A N 1
ATOM 2405 C CA . LEU A 1 306 ? -4.119 -4.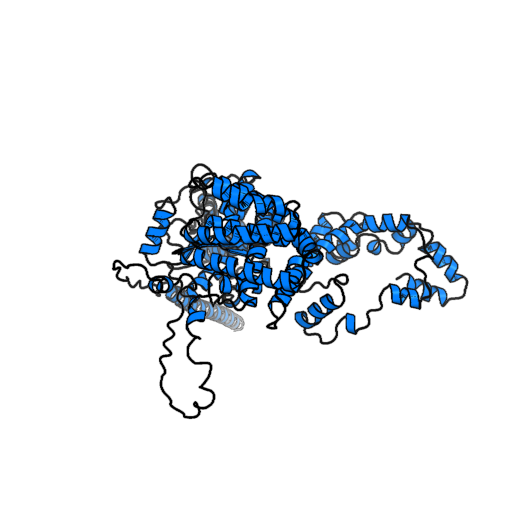452 -6.667 1.00 97.19 306 LEU A CA 1
ATOM 2406 C C . LEU A 1 306 ? -2.647 -4.750 -6.326 1.00 97.19 306 LEU A C 1
ATOM 2408 O O . LEU A 1 306 ? -2.128 -4.400 -5.261 1.00 97.19 306 LEU A O 1
ATOM 2412 N N . HIS A 1 307 ? -1.956 -5.372 -7.272 1.00 93.50 307 HIS A N 1
ATOM 2413 C CA . HIS A 1 307 ? -0.583 -5.843 -7.172 1.00 93.50 307 HIS A CA 1
ATOM 2414 C C . HIS A 1 307 ? 0.422 -4.755 -7.597 1.00 93.50 307 HIS A C 1
ATOM 2416 O O . HIS A 1 307 ? 0.928 -4.725 -8.719 1.00 93.50 307 HIS A O 1
ATOM 2422 N N . ILE A 1 308 ? 0.785 -3.872 -6.661 1.00 91.31 308 ILE A N 1
ATOM 2423 C CA . ILE A 1 308 ? 1.740 -2.767 -6.914 1.00 91.31 308 ILE A CA 1
ATOM 2424 C C . ILE A 1 308 ? 3.144 -2.974 -6.318 1.00 91.31 308 ILE A C 1
ATOM 2426 O O . ILE A 1 308 ? 4.053 -2.174 -6.555 1.00 91.31 308 ILE A O 1
ATOM 2430 N N . SER A 1 309 ? 3.361 -4.076 -5.596 1.00 84.12 309 SER A N 1
ATOM 2431 C CA . SER A 1 309 ? 4.659 -4.485 -5.042 1.00 84.12 309 SER A CA 1
ATOM 2432 C C . SER A 1 309 ? 5.037 -5.869 -5.565 1.00 84.12 309 SER A C 1
ATOM 2434 O O . SER A 1 309 ? 4.319 -6.814 -5.275 1.00 84.12 309 SER A O 1
ATOM 2436 N N . LYS A 1 310 ? 6.157 -6.012 -6.294 1.00 85.06 310 LYS A N 1
ATOM 2437 C CA . LYS A 1 310 ? 6.572 -7.288 -6.918 1.00 85.06 310 LYS A CA 1
ATOM 2438 C C . LYS A 1 310 ? 6.680 -8.439 -5.915 1.00 85.06 310 LYS A C 1
ATOM 2440 O O . LYS A 1 310 ? 5.943 -9.410 -6.006 1.00 85.06 310 LYS A O 1
ATOM 2445 N N . SER A 1 311 ? 7.586 -8.325 -4.940 1.00 75.69 311 SER A N 1
ATOM 2446 C CA . SER A 1 311 ? 7.807 -9.402 -3.965 1.00 75.69 311 SER A CA 1
ATOM 2447 C C . SER A 1 311 ? 6.566 -9.665 -3.106 1.00 75.69 311 SER A C 1
ATOM 2449 O O . SER A 1 311 ? 6.267 -10.812 -2.787 1.00 75.69 311 SER A O 1
ATOM 2451 N N . GLY A 1 312 ? 5.828 -8.605 -2.763 1.00 82.88 312 GLY A N 1
ATOM 2452 C CA . GLY A 1 312 ? 4.608 -8.717 -1.969 1.00 82.88 312 GLY A CA 1
ATOM 2453 C C . GLY A 1 312 ? 3.478 -9.417 -2.713 1.00 82.88 312 GLY A C 1
ATOM 2454 O O . GLY A 1 312 ? 2.861 -10.322 -2.166 1.00 82.88 312 GLY A O 1
ATOM 2455 N N . GLY A 1 313 ? 3.225 -9.048 -3.967 1.00 85.19 313 GLY A N 1
ATOM 2456 C CA . GLY A 1 313 ? 2.073 -9.570 -4.689 1.00 85.19 313 GLY A CA 1
ATOM 2457 C C . GLY A 1 313 ? 2.278 -10.922 -5.340 1.00 85.19 313 GLY A C 1
ATOM 2458 O O . GLY A 1 313 ? 1.317 -11.688 -5.401 1.00 85.19 313 GLY A O 1
ATOM 2459 N N . THR A 1 314 ? 3.510 -11.296 -5.703 1.00 86.94 314 THR A N 1
ATOM 2460 C CA . THR A 1 314 ? 3.809 -12.705 -6.009 1.00 86.94 314 THR A CA 1
ATOM 2461 C C . THR A 1 314 ? 3.522 -13.581 -4.787 1.00 86.94 314 THR A C 1
ATOM 2463 O O . THR A 1 314 ? 2.858 -14.607 -4.912 1.00 86.94 314 THR A O 1
ATOM 2466 N N . SER A 1 315 ? 3.945 -13.142 -3.595 1.00 90.06 315 SER A N 1
ATOM 2467 C CA . SER A 1 315 ? 3.696 -13.869 -2.343 1.00 90.06 315 SER A CA 1
ATOM 2468 C C . SER A 1 315 ? 2.204 -13.909 -1.991 1.00 90.06 315 SER A C 1
ATOM 2470 O O . SER A 1 315 ? 1.710 -14.946 -1.565 1.00 90.06 315 SER A O 1
ATOM 2472 N N . PHE A 1 316 ? 1.460 -12.824 -2.230 1.00 93.50 316 PHE A N 1
ATOM 2473 C CA . PHE A 1 316 ? 0.014 -12.775 -1.987 1.00 93.50 316 PHE A CA 1
ATOM 2474 C C . PHE A 1 316 ? -0.767 -13.702 -2.922 1.00 93.50 316 PHE A C 1
ATOM 2476 O O . PHE A 1 316 ? -1.655 -14.419 -2.470 1.00 93.50 316 PHE A O 1
ATOM 2483 N N . SER A 1 317 ? -0.404 -13.744 -4.206 1.00 93.94 317 SER A N 1
ATOM 2484 C CA . SER A 1 317 ? -1.027 -14.649 -5.185 1.00 93.94 317 SER A CA 1
ATOM 2485 C C . SER A 1 317 ? -0.738 -16.116 -4.842 1.00 93.94 317 SER A C 1
ATOM 2487 O O . SER A 1 317 ? -1.627 -16.964 -4.894 1.00 93.94 317 SER A O 1
ATOM 2489 N N . ALA A 1 318 ? 0.490 -16.418 -4.411 1.00 92.88 318 ALA A N 1
ATOM 2490 C CA . ALA A 1 318 ? 0.853 -17.748 -3.932 1.00 92.88 318 ALA A CA 1
ATOM 2491 C C . ALA A 1 318 ? 0.111 -18.118 -2.632 1.00 92.88 318 ALA A C 1
ATOM 2493 O O . ALA A 1 318 ? -0.373 -19.242 -2.508 1.00 92.88 318 ALA A O 1
ATOM 2494 N N . ALA A 1 319 ? -0.062 -17.174 -1.699 1.00 93.75 319 ALA A N 1
ATOM 2495 C CA . ALA A 1 319 ? -0.888 -17.377 -0.510 1.00 93.75 319 ALA A CA 1
ATOM 2496 C C . ALA A 1 319 ? -2.340 -17.679 -0.891 1.00 93.75 319 ALA A C 1
ATOM 2498 O O . ALA A 1 319 ? -2.902 -18.655 -0.401 1.00 93.75 319 ALA A O 1
ATOM 2499 N N . ALA A 1 320 ? -2.927 -16.916 -1.812 1.00 95.19 320 ALA A N 1
ATOM 2500 C CA . ALA A 1 320 ? -4.274 -17.169 -2.313 1.00 95.19 320 ALA A CA 1
ATOM 2501 C C . ALA A 1 320 ? -4.408 -18.595 -2.886 1.00 95.19 320 ALA A C 1
ATOM 2503 O O . ALA A 1 320 ? -5.351 -19.308 -2.544 1.00 95.19 320 ALA A O 1
ATOM 2504 N N . ARG A 1 321 ? -3.427 -19.055 -3.676 1.00 93.88 321 ARG A N 1
ATOM 2505 C CA . ARG A 1 321 ? -3.400 -20.417 -4.239 1.00 93.88 321 ARG A CA 1
ATOM 2506 C C . ARG A 1 321 ? -3.323 -21.493 -3.151 1.00 93.88 321 ARG A C 1
ATOM 2508 O O . ARG A 1 321 ? -4.054 -22.478 -3.206 1.00 93.88 321 ARG A O 1
ATOM 2515 N N . ILE A 1 322 ? -2.473 -21.307 -2.138 1.00 93.81 322 ILE A N 1
ATOM 2516 C CA . ILE A 1 322 ? -2.325 -22.273 -1.035 1.00 93.81 322 ILE A CA 1
ATOM 2517 C C . ILE A 1 322 ? -3.593 -22.324 -0.170 1.00 93.81 322 ILE A C 1
ATOM 2519 O O . ILE A 1 322 ? -4.011 -23.411 0.221 1.00 93.81 322 ILE A O 1
ATOM 2523 N N . ASN A 1 323 ? -4.263 -21.184 0.031 1.00 93.38 323 ASN A N 1
ATOM 2524 C CA . ASN A 1 323 ? -5.599 -21.111 0.639 1.00 93.38 323 ASN A CA 1
ATOM 2525 C C . ASN A 1 323 ? -6.723 -21.569 -0.312 1.00 93.38 323 ASN A C 1
ATOM 2527 O O . ASN A 1 323 ? -7.899 -21.342 -0.034 1.00 93.38 323 ASN A O 1
ATOM 2531 N N . LYS A 1 324 ? -6.376 -22.219 -1.429 1.00 94.38 324 LYS A N 1
ATOM 2532 C CA . LYS A 1 324 ? -7.296 -22.832 -2.391 1.00 94.38 324 LYS A CA 1
ATOM 2533 C C . LYS A 1 324 ? -8.234 -21.847 -3.085 1.00 94.38 324 LYS A C 1
ATOM 2535 O O . LYS A 1 324 ? -9.273 -22.256 -3.569 1.00 94.38 324 LYS A O 1
ATOM 2540 N N . CYS A 1 325 ? -7.898 -20.565 -3.193 1.00 94.75 325 CYS A N 1
ATOM 2541 C CA . CYS A 1 325 ? -8.692 -19.651 -4.015 1.00 94.75 325 CYS A CA 1
ATOM 2542 C C . CYS A 1 325 ? -8.652 -20.063 -5.488 1.00 94.75 325 CYS A C 1
ATOM 2544 O O . CYS A 1 325 ? -7.566 -20.217 -6.054 1.00 94.75 325 CYS A O 1
ATOM 2546 N N . LYS A 1 326 ? -9.823 -20.189 -6.131 1.00 95.19 326 LYS A N 1
ATOM 2547 C CA . LYS A 1 326 ? -9.874 -20.430 -7.583 1.00 95.19 326 LYS A CA 1
ATOM 2548 C C . LYS A 1 326 ? -9.379 -19.192 -8.319 1.00 95.19 326 LYS A C 1
ATOM 2550 O O . LYS A 1 326 ? -9.910 -18.099 -8.129 1.00 95.19 326 LYS A O 1
ATOM 2555 N N . MET A 1 327 ? -8.395 -19.354 -9.186 1.00 94.81 327 MET A N 1
ATOM 2556 C CA . MET A 1 327 ? -7.837 -18.277 -10.000 1.00 94.81 327 MET A CA 1
ATOM 2557 C C . MET A 1 327 ? -7.417 -18.830 -11.355 1.00 94.81 327 MET A C 1
ATOM 2559 O O . MET A 1 327 ? -7.271 -20.039 -11.501 1.00 94.81 327 MET A O 1
ATOM 2563 N N . SER A 1 328 ? -7.218 -17.954 -12.336 1.00 92.19 328 SER A N 1
ATOM 2564 C CA . SER A 1 328 ? -6.536 -18.355 -13.568 1.00 92.19 328 SER A CA 1
ATOM 2565 C C . SER A 1 328 ? -5.081 -18.734 -13.281 1.00 92.19 328 SER A C 1
ATOM 2567 O O . SER A 1 328 ? -4.527 -18.264 -12.282 1.00 92.19 328 SER A O 1
ATOM 2569 N N . GLY A 1 329 ? -4.445 -19.462 -14.200 1.00 86.69 329 GLY A N 1
ATOM 2570 C CA . GLY A 1 329 ? -3.020 -19.783 -14.150 1.00 86.69 329 GLY A CA 1
ATOM 2571 C C . GLY A 1 329 ? -2.089 -18.600 -13.829 1.00 86.69 329 GLY A C 1
ATOM 2572 O O . GLY A 1 329 ? -2.445 -17.410 -13.902 1.00 86.69 329 GLY A O 1
ATOM 2573 N N . GLY A 1 330 ? -0.864 -18.936 -13.420 1.00 86.94 330 GLY A N 1
ATOM 2574 C CA . GLY A 1 330 ? 0.130 -17.972 -12.955 1.00 86.94 330 GLY A CA 1
ATOM 2575 C C . GLY A 1 330 ? -0.313 -17.254 -11.674 1.00 86.94 330 GLY A C 1
ATOM 2576 O O . GLY A 1 330 ? -0.669 -17.876 -10.676 1.00 86.94 330 GLY A O 1
ATOM 2577 N N . ILE A 1 331 ? -0.277 -15.922 -11.673 1.00 88.50 331 ILE A N 1
ATOM 2578 C CA . ILE A 1 331 ? -0.598 -15.091 -10.497 1.00 88.50 331 ILE A CA 1
ATOM 2579 C C . ILE A 1 331 ? -2.055 -14.595 -10.481 1.00 88.50 331 ILE A C 1
ATOM 2581 O O . ILE A 1 331 ? -2.337 -13.537 -9.924 1.00 88.50 331 ILE A O 1
ATOM 2585 N N . GLY A 1 332 ? -2.986 -15.317 -11.116 1.00 90.75 332 GLY A N 1
ATOM 2586 C CA . GLY A 1 332 ? -4.404 -14.940 -11.145 1.00 90.75 332 GLY A CA 1
ATOM 2587 C C . GLY A 1 332 ? -4.704 -13.748 -12.057 1.00 90.75 332 GLY A C 1
ATOM 2588 O O . GLY A 1 332 ? -5.492 -12.874 -11.697 1.00 90.75 332 GLY A O 1
ATOM 2589 N N . GLN A 1 333 ? -4.044 -13.686 -13.218 1.00 91.25 333 GLN A N 1
ATOM 2590 C CA . GLN A 1 333 ? -4.181 -12.605 -14.200 1.00 91.25 333 GLN A CA 1
ATOM 2591 C C . GLN A 1 333 ? -4.698 -13.117 -15.548 1.00 91.25 333 GLN A C 1
ATOM 2593 O O . GLN A 1 333 ? -3.902 -13.355 -16.461 1.00 91.25 333 GLN A O 1
ATOM 2598 N N . PRO A 1 334 ? -6.021 -13.249 -15.732 1.00 89.62 334 PRO A N 1
ATOM 2599 C CA . PRO A 1 334 ? -6.556 -13.688 -17.009 1.00 89.62 334 PRO A CA 1
ATOM 2600 C C . PRO A 1 334 ? -6.189 -12.687 -18.114 1.00 89.62 334 PRO A C 1
ATOM 2602 O O . PRO A 1 334 ? -6.542 -11.506 -18.050 1.00 89.62 334 PRO A O 1
ATOM 2605 N N . LEU A 1 335 ? -5.495 -13.159 -19.156 1.00 88.06 335 LEU A N 1
ATOM 2606 C CA . LEU A 1 335 ? -4.955 -12.313 -20.232 1.00 88.06 335 LEU A CA 1
ATOM 2607 C C . LEU A 1 335 ? -6.025 -11.433 -20.896 1.00 88.06 335 LEU A C 1
ATOM 2609 O O . LEU A 1 335 ? -5.760 -10.285 -21.254 1.00 88.06 335 LEU A O 1
ATOM 2613 N N . TYR A 1 336 ? -7.248 -11.954 -21.018 1.00 87.94 336 TYR A N 1
ATOM 2614 C CA . TYR A 1 336 ? -8.375 -11.274 -21.655 1.00 87.94 336 TYR A CA 1
ATOM 2615 C C . TYR A 1 336 ? -8.891 -10.050 -20.876 1.00 87.94 336 TYR A C 1
ATOM 2617 O O . TYR A 1 336 ? -9.689 -9.280 -21.408 1.00 87.94 336 TYR A O 1
ATOM 2625 N N . ILE A 1 337 ? -8.463 -9.861 -19.624 1.00 88.62 337 ILE A N 1
ATOM 2626 C CA . ILE A 1 337 ? -8.872 -8.735 -18.776 1.00 88.62 337 ILE A CA 1
ATOM 2627 C C . ILE A 1 337 ? -7.961 -7.512 -18.970 1.00 88.62 337 ILE A C 1
ATOM 2629 O O . ILE A 1 337 ? -8.397 -6.378 -18.755 1.00 88.62 337 ILE A O 1
ATOM 2633 N N . GLY A 1 338 ? -6.718 -7.718 -19.417 1.00 89.00 338 GLY A N 1
ATOM 2634 C CA . GLY A 1 338 ? -5.765 -6.628 -19.649 1.00 89.00 338 GLY A CA 1
ATOM 2635 C C . GLY A 1 338 ? -5.180 -6.019 -18.369 1.00 89.00 338 GLY A C 1
ATOM 2636 O O . GLY A 1 338 ? -4.867 -4.834 -18.343 1.00 89.00 338 GLY A O 1
ATOM 2637 N N . ASP A 1 339 ? -5.046 -6.821 -17.312 1.00 91.44 339 ASP A N 1
ATOM 2638 C CA . ASP A 1 339 ? -4.478 -6.425 -16.010 1.00 91.44 339 ASP A CA 1
ATOM 2639 C C . ASP A 1 339 ? -2.978 -6.708 -15.863 1.00 91.44 339 ASP A C 1
ATOM 2641 O O . ASP A 1 339 ? -2.388 -6.498 -14.799 1.00 91.44 339 ASP A O 1
ATOM 2645 N N . LEU A 1 340 ? -2.363 -7.206 -16.933 1.00 91.31 340 LEU A N 1
ATOM 2646 C CA . LEU A 1 340 ? -0.932 -7.436 -16.989 1.00 91.31 340 LEU A CA 1
ATOM 2647 C C . LEU A 1 340 ? -0.160 -6.125 -16.770 1.00 91.31 340 LEU A C 1
ATOM 2649 O O . LEU A 1 340 ? -0.635 -5.046 -17.118 1.00 91.31 340 LEU A O 1
ATOM 2653 N N . PRO A 1 341 ? 1.070 -6.188 -16.257 1.00 92.25 341 PRO A N 1
ATOM 2654 C CA . PRO A 1 341 ? 1.842 -4.987 -15.969 1.00 92.25 341 PRO A CA 1
ATOM 2655 C C . PRO A 1 341 ? 2.270 -4.200 -17.212 1.00 92.25 341 PRO A C 1
ATOM 2657 O O . PRO A 1 341 ? 2.754 -4.747 -18.205 1.00 92.25 341 PRO A O 1
ATOM 2660 N N . HIS A 1 342 ? 2.173 -2.873 -17.125 1.00 93.12 342 HIS A N 1
ATOM 2661 C CA . HIS A 1 342 ? 2.531 -1.932 -18.194 1.00 93.12 342 HIS A CA 1
ATOM 2662 C C . HIS A 1 342 ? 3.800 -1.141 -17.843 1.00 93.12 342 HIS A C 1
ATOM 2664 O O . HIS A 1 342 ? 3.829 0.087 -17.898 1.00 93.12 342 HIS A O 1
ATOM 2670 N N . TRP A 1 343 ? 4.857 -1.832 -17.422 1.00 93.25 343 TRP A N 1
ATOM 2671 C CA . TRP A 1 343 ? 6.044 -1.179 -16.863 1.00 93.25 343 TRP A CA 1
ATOM 2672 C C . TRP A 1 343 ? 6.955 -0.549 -17.893 1.00 93.25 343 TRP A C 1
ATOM 2674 O O . TRP A 1 343 ? 7.479 0.536 -17.648 1.00 93.25 343 TRP A O 1
ATOM 2684 N N . MET A 1 344 ? 7.166 -1.254 -19.004 1.00 95.75 344 MET A N 1
ATOM 2685 C CA . MET A 1 344 ? 8.182 -0.906 -19.985 1.00 95.75 344 MET A CA 1
ATOM 2686 C C . MET A 1 344 ? 7.567 -0.428 -21.293 1.00 95.75 344 MET A C 1
ATOM 2688 O O . MET A 1 344 ? 6.587 -0.991 -21.790 1.00 95.75 344 MET A O 1
ATOM 2692 N N . ASN A 1 345 ? 8.187 0.585 -21.886 1.00 96.19 345 ASN A N 1
ATOM 2693 C CA . ASN A 1 345 ? 7.909 1.037 -23.234 1.00 96.19 345 ASN A CA 1
ATOM 2694 C C . ASN A 1 345 ? 8.420 -0.008 -24.227 1.00 96.19 345 ASN A C 1
ATOM 2696 O O . ASN A 1 345 ? 9.617 -0.293 -24.299 1.00 96.19 345 ASN A O 1
ATOM 2700 N N . ARG A 1 346 ? 7.491 -0.576 -25.001 1.00 94.62 346 ARG A N 1
ATOM 2701 C CA . ARG A 1 346 ? 7.790 -1.624 -25.980 1.00 94.62 346 ARG A CA 1
ATOM 2702 C C . ARG A 1 346 ? 8.791 -1.191 -27.028 1.00 94.62 346 ARG A C 1
ATOM 2704 O O . ARG A 1 346 ? 9.730 -1.934 -27.281 1.00 94.62 346 ARG A O 1
ATOM 2711 N N . THR A 1 347 ? 8.581 -0.019 -27.613 1.00 95.56 347 THR A N 1
ATOM 2712 C CA . THR A 1 347 ? 9.412 0.484 -28.704 1.00 95.56 347 THR A CA 1
ATOM 2713 C C . THR A 1 347 ? 10.843 0.667 -28.222 1.00 95.56 347 THR A C 1
ATOM 2715 O O . THR A 1 347 ? 11.757 0.093 -28.801 1.00 95.56 347 THR A O 1
ATOM 2718 N N . VAL A 1 348 ? 11.023 1.344 -27.084 1.00 96.94 348 VAL A N 1
ATOM 2719 C CA . VAL A 1 348 ? 12.351 1.572 -26.491 1.00 96.94 348 VAL A CA 1
ATOM 2720 C C . VAL A 1 348 ? 13.029 0.247 -26.140 1.00 96.94 348 VAL A C 1
ATOM 2722 O O . VAL A 1 348 ? 14.194 0.039 -26.465 1.00 96.94 348 VAL A O 1
ATOM 2725 N N . PHE A 1 349 ? 12.311 -0.687 -25.510 1.00 96.56 349 PHE A N 1
ATOM 2726 C CA . PHE A 1 349 ? 12.889 -1.981 -25.148 1.00 96.56 349 PHE A CA 1
ATOM 2727 C C . PHE A 1 349 ? 13.299 -2.805 -26.378 1.00 96.56 349 PHE A C 1
ATOM 2729 O O . PHE A 1 349 ? 14.391 -3.374 -26.396 1.00 96.56 349 PHE A O 1
ATOM 2736 N N . GLN A 1 350 ? 12.461 -2.849 -27.417 1.00 96.12 350 GLN A N 1
ATOM 2737 C CA . GLN A 1 350 ? 12.764 -3.542 -28.671 1.00 96.12 350 GLN A CA 1
ATOM 2738 C C . GLN A 1 350 ? 13.943 -2.906 -29.412 1.00 96.12 350 GLN A C 1
ATOM 2740 O O . GLN A 1 350 ? 14.776 -3.637 -29.936 1.00 96.12 350 GLN A O 1
ATOM 2745 N N . GLU A 1 351 ? 14.052 -1.577 -29.436 1.00 97.00 351 GLU A N 1
ATOM 2746 C CA . GLU A 1 351 ? 15.192 -0.872 -30.040 1.00 97.00 351 GLU A CA 1
ATOM 2747 C C . GLU A 1 351 ? 16.506 -1.189 -29.318 1.00 97.00 351 GLU A C 1
ATOM 2749 O O . GLU A 1 351 ? 17.531 -1.403 -29.961 1.00 97.00 351 GLU A O 1
ATOM 2754 N N . LEU A 1 352 ? 16.470 -1.271 -27.985 1.00 96.25 352 LEU A N 1
ATOM 2755 C CA . LEU A 1 352 ? 17.647 -1.580 -27.173 1.00 96.25 352 LEU A CA 1
ATOM 2756 C C . LEU A 1 352 ? 18.079 -3.046 -27.264 1.00 96.25 352 LEU A C 1
ATOM 2758 O O . LEU A 1 352 ? 19.259 -3.342 -27.095 1.00 96.25 352 LEU A O 1
ATOM 2762 N N . THR A 1 353 ? 17.137 -3.972 -27.463 1.00 96.44 353 THR A N 1
ATOM 2763 C CA . THR A 1 353 ? 17.393 -5.403 -27.226 1.00 96.44 353 THR A CA 1
ATOM 2764 C C . THR A 1 353 ? 17.071 -6.338 -28.384 1.00 96.44 353 THR A C 1
ATOM 2766 O O . THR A 1 353 ? 17.509 -7.489 -28.396 1.00 96.44 353 THR A O 1
ATOM 2769 N N . GLY A 1 354 ? 16.258 -5.893 -29.338 1.00 95.44 354 GLY A N 1
ATOM 2770 C CA . GLY A 1 354 ? 15.701 -6.735 -30.389 1.00 95.44 354 GLY A CA 1
ATOM 2771 C C . GLY A 1 354 ? 14.772 -7.848 -29.886 1.00 95.44 354 GLY A C 1
ATOM 2772 O O . GLY A 1 354 ? 14.535 -8.792 -30.641 1.00 95.44 354 GLY A O 1
ATOM 2773 N N . VAL A 1 355 ? 14.282 -7.795 -28.638 1.00 93.56 355 VAL A N 1
ATOM 2774 C CA . VAL A 1 355 ? 13.364 -8.793 -28.056 1.00 93.56 355 VAL A CA 1
ATOM 2775 C C . VAL A 1 355 ? 12.101 -8.150 -27.472 1.00 93.56 355 VAL A C 1
ATOM 2777 O O . VAL A 1 355 ? 12.011 -6.939 -27.283 1.00 93.56 355 VAL A O 1
ATOM 2780 N N . THR A 1 356 ? 11.098 -8.981 -27.183 1.00 91.25 356 THR A N 1
ATOM 2781 C CA . THR A 1 356 ? 9.841 -8.588 -26.530 1.00 91.25 356 THR A CA 1
ATOM 2782 C C . THR A 1 356 ? 9.659 -9.296 -25.199 1.00 91.25 356 THR A C 1
ATOM 2784 O O . THR A 1 356 ? 10.088 -10.437 -25.033 1.00 91.25 356 THR A O 1
ATOM 2787 N N . MET A 1 357 ? 8.956 -8.640 -24.275 1.00 92.19 357 MET A N 1
ATOM 2788 C CA . MET A 1 357 ? 8.531 -9.217 -22.996 1.00 92.19 357 MET A CA 1
ATOM 2789 C C . MET A 1 357 ? 7.076 -8.848 -22.697 1.00 92.19 357 MET A C 1
ATOM 2791 O O . MET A 1 357 ? 6.607 -7.793 -23.124 1.00 92.19 357 MET A O 1
ATOM 2795 N N . MET A 1 358 ? 6.367 -9.679 -21.932 1.00 88.69 358 MET A N 1
ATOM 2796 C CA . MET A 1 358 ? 4.951 -9.451 -21.601 1.00 88.69 358 MET A CA 1
ATOM 2797 C C . MET A 1 358 ? 4.697 -8.099 -20.905 1.00 88.69 358 MET A C 1
ATOM 2799 O O . MET A 1 358 ? 3.682 -7.469 -21.167 1.00 88.69 358 MET A O 1
ATOM 2803 N N . TRP A 1 359 ? 5.652 -7.577 -20.128 1.00 90.50 359 TRP A N 1
ATOM 2804 C CA . TRP A 1 359 ? 5.510 -6.301 -19.403 1.00 90.50 359 TRP A CA 1
ATOM 2805 C C . TRP A 1 359 ? 5.845 -5.055 -20.246 1.00 90.50 359 TRP A C 1
ATOM 2807 O O . TRP A 1 359 ? 5.858 -3.924 -19.752 1.00 90.50 359 TRP A O 1
ATOM 2817 N N . THR A 1 360 ? 6.143 -5.250 -21.537 1.00 93.19 360 THR A N 1
ATOM 2818 C CA . THR A 1 360 ? 6.430 -4.172 -22.495 1.00 93.19 360 THR A CA 1
ATOM 2819 C C . THR A 1 360 ? 5.136 -3.636 -23.110 1.00 93.19 360 THR A C 1
ATOM 2821 O O . THR A 1 360 ? 4.837 -3.827 -24.293 1.00 93.19 360 THR A O 1
ATOM 2824 N N . MET A 1 361 ? 4.292 -3.040 -22.271 1.00 90.94 361 MET A N 1
ATOM 2825 C CA . MET A 1 361 ? 2.963 -2.542 -22.657 1.00 90.94 361 MET A CA 1
ATOM 2826 C C . MET A 1 361 ? 2.712 -1.083 -22.270 1.00 90.94 361 MET A C 1
ATOM 2828 O O . MET A 1 361 ? 1.624 -0.568 -22.522 1.00 90.94 361 MET A O 1
ATOM 2832 N N . TYR A 1 362 ? 3.714 -0.381 -21.732 1.00 92.19 362 TYR A N 1
ATOM 2833 C CA . TYR A 1 362 ? 3.594 1.054 -21.488 1.00 92.19 362 TYR A CA 1
ATOM 2834 C C . TYR A 1 362 ? 3.281 1.807 -22.793 1.00 92.19 362 TYR A C 1
ATOM 2836 O O . TYR A 1 362 ? 3.802 1.466 -23.858 1.00 92.19 362 TYR A O 1
ATOM 2844 N N . GLY A 1 363 ? 2.428 2.830 -22.709 1.00 84.88 363 GLY A N 1
ATOM 2845 C CA . GLY A 1 363 ? 1.936 3.595 -23.856 1.00 84.88 363 GLY A CA 1
ATOM 2846 C C . GLY A 1 363 ? 0.749 2.973 -24.604 1.00 84.88 363 GLY A C 1
ATOM 2847 O O . GLY A 1 363 ? 0.186 3.636 -25.471 1.00 84.88 363 GLY A O 1
ATOM 2848 N N . LYS A 1 364 ? 0.320 1.743 -24.278 1.00 75.44 364 LYS A N 1
ATOM 2849 C CA . LYS A 1 364 ? -0.984 1.220 -24.721 1.00 75.44 364 LYS A CA 1
ATOM 2850 C C . LYS A 1 364 ? -2.063 1.697 -23.750 1.00 75.44 364 LYS A C 1
ATOM 2852 O O . LYS A 1 364 ? -1.992 1.396 -22.560 1.00 75.44 364 LYS A O 1
ATOM 2857 N N . VAL A 1 365 ? -3.009 2.490 -24.252 1.00 64.00 365 VAL A N 1
ATOM 2858 C CA . VAL A 1 365 ? -3.884 3.321 -23.405 1.00 64.00 365 VAL A CA 1
ATOM 2859 C C . VAL A 1 365 ? -5.212 2.653 -23.045 1.00 64.00 365 VAL A C 1
ATOM 2861 O O . VAL A 1 365 ? -5.860 3.151 -22.144 1.00 64.00 365 VAL A O 1
ATOM 2864 N N . GLU A 1 366 ? -5.609 1.545 -23.679 1.00 66.81 366 GLU A N 1
ATOM 2865 C CA . GLU A 1 366 ? -6.935 0.957 -23.431 1.00 66.81 366 GLU A CA 1
ATOM 2866 C C . GLU A 1 366 ? -6.881 -0.536 -23.110 1.00 66.81 366 GLU A C 1
ATOM 2868 O O . GLU A 1 366 ? -6.368 -1.341 -23.898 1.00 66.81 366 GLU A O 1
ATOM 2873 N N . ARG A 1 367 ? -7.497 -0.918 -21.982 1.00 76.50 367 ARG A N 1
ATOM 2874 C CA . ARG A 1 367 ? -7.954 -2.297 -21.763 1.00 76.50 367 ARG A CA 1
ATOM 2875 C C . ARG A 1 367 ? -8.936 -2.700 -22.854 1.00 76.50 367 ARG A C 1
ATOM 2877 O O . ARG A 1 367 ? -10.034 -2.159 -22.988 1.00 76.50 367 ARG A O 1
ATOM 2884 N N . THR A 1 368 ? -8.564 -3.718 -23.612 1.00 60.28 368 THR A N 1
ATOM 2885 C CA . THR A 1 368 ? -9.389 -4.269 -24.680 1.00 60.28 368 THR A CA 1
ATOM 2886 C C . THR A 1 368 ? -10.443 -5.220 -24.110 1.00 60.28 368 THR A C 1
ATOM 2888 O O . THR A 1 368 ? -10.148 -6.379 -23.847 1.00 60.28 368 THR A O 1
ATOM 2891 N N . GLY A 1 369 ? -11.691 -4.764 -23.962 1.00 58.94 369 GLY A N 1
ATOM 2892 C CA . GLY A 1 369 ? -12.854 -5.660 -24.082 1.00 58.94 369 GLY A CA 1
ATOM 2893 C C . GLY A 1 369 ? -13.802 -5.794 -22.886 1.00 58.94 369 GLY A C 1
ATOM 2894 O O . GLY A 1 369 ? -14.978 -6.095 -23.105 1.00 58.94 369 GLY A O 1
ATOM 2895 N N . ILE A 1 370 ? -13.368 -5.526 -21.649 1.00 70.06 370 ILE A N 1
ATOM 2896 C CA . ILE A 1 370 ? -14.238 -5.615 -20.458 1.00 70.06 370 ILE A CA 1
ATOM 2897 C C . ILE A 1 370 ? -14.172 -4.316 -19.653 1.00 70.06 370 ILE A C 1
ATOM 2899 O O . ILE A 1 370 ? -13.624 -4.245 -18.555 1.00 70.06 370 ILE A O 1
ATOM 2903 N N . ALA A 1 371 ? -14.720 -3.254 -20.239 1.00 69.31 371 ALA A N 1
ATOM 2904 C CA . ALA A 1 371 ? -14.873 -1.983 -19.550 1.00 69.31 371 ALA A CA 1
ATOM 2905 C C . ALA A 1 371 ? -16.005 -2.090 -18.511 1.00 69.31 371 ALA A C 1
ATOM 2907 O O . ALA A 1 371 ? -17.158 -2.331 -18.870 1.00 69.31 371 ALA A O 1
ATOM 2908 N N . GLY A 1 372 ? -15.665 -1.909 -17.233 1.00 84.19 372 GLY A N 1
ATOM 2909 C CA . GLY A 1 372 ? -16.617 -1.806 -16.123 1.00 84.19 372 GLY A CA 1
ATOM 2910 C C . GLY A 1 372 ? -16.636 -3.008 -15.174 1.00 84.19 372 GLY A C 1
ATOM 2911 O O . GLY A 1 372 ? -16.474 -4.160 -15.578 1.00 84.19 372 GLY A O 1
ATOM 2912 N N . CYS A 1 373 ? -16.870 -2.719 -13.894 1.00 91.06 373 CYS A N 1
ATOM 2913 C CA . CYS A 1 373 ? -16.823 -3.705 -12.815 1.00 91.06 373 CYS A CA 1
ATOM 2914 C C . CYS A 1 373 ? -17.853 -4.830 -12.941 1.00 91.06 373 CYS A C 1
ATOM 2916 O O . CYS A 1 373 ? -17.511 -5.980 -12.700 1.00 91.06 373 CYS A O 1
ATOM 2918 N N . GLU A 1 374 ? -19.085 -4.539 -13.363 1.00 91.12 374 GLU A N 1
ATOM 2919 C CA . GLU A 1 374 ? -20.134 -5.565 -13.471 1.00 91.12 374 GLU A CA 1
ATOM 2920 C C . GLU A 1 374 ? -19.763 -6.652 -14.478 1.00 91.12 374 GLU A C 1
ATOM 2922 O O . GLU A 1 374 ? -19.768 -7.838 -14.156 1.00 91.12 374 GLU A O 1
ATOM 2927 N N . ARG A 1 375 ? -19.371 -6.247 -15.691 1.00 90.62 375 ARG A N 1
ATOM 2928 C CA . ARG A 1 375 ? -18.982 -7.185 -16.747 1.00 90.62 375 ARG A CA 1
ATOM 2929 C C . ARG A 1 375 ? -17.689 -7.920 -16.398 1.00 90.62 375 ARG A C 1
ATOM 2931 O O . ARG A 1 375 ? -17.565 -9.101 -16.708 1.00 90.62 375 ARG A O 1
ATOM 2938 N N . ARG A 1 376 ? -16.744 -7.237 -15.742 1.00 90.81 376 ARG A N 1
ATOM 2939 C CA . ARG A 1 376 ? -15.503 -7.833 -15.227 1.00 90.81 376 ARG A CA 1
ATOM 2940 C C . ARG A 1 376 ? -15.817 -8.963 -14.258 1.00 90.81 376 ARG A C 1
ATOM 2942 O O . ARG A 1 376 ? -15.397 -10.089 -14.496 1.00 90.81 376 ARG A O 1
ATOM 2949 N N . ILE A 1 377 ? -16.593 -8.672 -13.219 1.00 91.81 377 ILE A N 1
ATOM 2950 C CA . ILE A 1 377 ? -16.935 -9.646 -12.184 1.00 91.81 377 ILE A CA 1
ATOM 2951 C C . ILE A 1 377 ? -17.754 -10.786 -12.778 1.00 91.81 377 ILE A C 1
ATOM 2953 O O . ILE A 1 377 ? -17.414 -11.933 -12.531 1.00 91.81 377 ILE A O 1
ATOM 2957 N N . ALA A 1 378 ? -18.754 -10.497 -13.616 1.00 91.94 378 ALA A N 1
ATOM 2958 C CA . ALA A 1 378 ? -19.565 -11.526 -14.263 1.00 91.94 378 ALA A CA 1
ATOM 2959 C C . ALA A 1 378 ? -18.725 -12.500 -15.105 1.00 91.94 378 ALA A C 1
ATOM 2961 O O . ALA A 1 378 ? -18.925 -13.706 -15.022 1.00 91.94 378 ALA A O 1
ATOM 2962 N N . ASN A 1 379 ? -17.764 -11.998 -15.885 1.00 91.69 379 ASN A N 1
ATOM 2963 C CA . ASN A 1 379 ? -16.901 -12.859 -16.696 1.00 91.69 379 ASN A CA 1
ATOM 2964 C C . ASN A 1 379 ? -15.990 -13.737 -15.829 1.00 91.69 379 ASN A C 1
ATOM 2966 O O . ASN A 1 379 ? -15.828 -14.922 -16.099 1.00 91.69 379 ASN A O 1
ATOM 2970 N N . VAL A 1 380 ? -15.421 -13.162 -14.773 1.00 92.38 380 VAL A N 1
ATOM 2971 C CA . VAL A 1 380 ? -14.472 -13.847 -13.888 1.00 92.38 380 VAL A CA 1
ATOM 2972 C C . VAL A 1 380 ? -15.172 -14.919 -13.059 1.00 92.38 380 VAL A C 1
ATOM 2974 O O . VAL A 1 380 ? -14.699 -16.051 -12.971 1.00 92.38 380 VAL A O 1
ATOM 2977 N N . THR A 1 381 ? -16.335 -14.593 -12.495 1.00 91.56 381 THR A N 1
ATOM 2978 C CA . THR A 1 381 ? -17.111 -15.542 -11.694 1.00 91.56 381 THR A CA 1
ATOM 2979 C C . THR A 1 381 ? -17.761 -16.626 -12.551 1.00 91.56 381 THR A C 1
ATOM 2981 O O . THR A 1 381 ? -17.914 -17.745 -12.053 1.00 91.56 381 THR A O 1
ATOM 2984 N N . ALA A 1 382 ? -18.080 -16.343 -13.824 1.00 92.94 382 ALA A N 1
ATOM 2985 C CA . ALA A 1 382 ? -18.528 -17.339 -14.803 1.00 92.94 382 ALA A CA 1
ATOM 2986 C C . ALA A 1 382 ? -17.436 -18.365 -15.145 1.00 92.94 382 ALA A C 1
ATOM 2988 O O . ALA A 1 382 ? -17.754 -19.528 -15.371 1.00 92.94 382 ALA A O 1
ATOM 2989 N N . SER A 1 383 ? -16.159 -17.971 -15.108 1.00 93.00 383 SER A N 1
ATOM 2990 C CA . SER A 1 383 ? -15.015 -18.897 -15.172 1.00 93.00 383 SER A CA 1
ATOM 2991 C C . SER A 1 383 ? -14.767 -19.649 -13.857 1.00 93.00 383 SER A C 1
ATOM 2993 O O . SER A 1 383 ? -13.825 -20.426 -13.759 1.00 93.00 383 SER A O 1
ATOM 2995 N N . GLY A 1 384 ? -15.589 -19.423 -12.827 1.00 93.12 384 GLY A N 1
ATOM 2996 C CA . GLY A 1 384 ? -15.442 -20.060 -11.522 1.00 93.12 384 GLY A CA 1
ATOM 2997 C C . GLY A 1 384 ? -14.323 -19.479 -10.657 1.00 93.12 384 GLY A C 1
ATOM 2998 O O . GLY A 1 384 ? -14.049 -20.040 -9.601 1.00 93.12 384 GLY A O 1
ATOM 2999 N N . PHE A 1 385 ? -13.700 -18.369 -11.058 1.00 94.69 385 PHE A N 1
ATOM 3000 C CA . PHE A 1 385 ? -12.641 -17.736 -10.278 1.00 94.69 385 PHE A CA 1
ATOM 3001 C C . PHE A 1 385 ? -13.206 -16.960 -9.078 1.00 94.69 385 PHE A C 1
ATOM 3003 O O . PHE A 1 385 ? -14.300 -16.392 -9.124 1.00 94.69 385 PHE A O 1
ATOM 3010 N N . GLU A 1 386 ? -12.425 -16.950 -8.002 1.00 95.19 386 GLU A N 1
ATOM 3011 C CA . GLU A 1 386 ? -12.671 -16.296 -6.709 1.00 95.19 386 GLU A CA 1
ATOM 3012 C C . GLU A 1 386 ? -11.585 -15.256 -6.391 1.00 95.19 386 GLU A C 1
ATOM 3014 O O . GLU A 1 386 ? -11.751 -14.434 -5.491 1.00 95.19 386 GLU A O 1
ATOM 3019 N N . TYR A 1 387 ? -10.492 -15.251 -7.156 1.00 96.62 387 TYR A N 1
ATOM 3020 C CA . TYR A 1 387 ? -9.364 -14.346 -7.001 1.00 96.62 387 TYR A CA 1
ATOM 3021 C C . TYR A 1 387 ? -8.903 -13.787 -8.351 1.00 96.62 387 TYR A C 1
ATOM 3023 O O . TYR A 1 387 ? -8.764 -14.524 -9.330 1.00 96.62 387 TYR A O 1
ATOM 3031 N N . LEU A 1 388 ? -8.611 -12.486 -8.368 1.00 96.06 388 LEU A N 1
ATOM 3032 C CA . LEU A 1 388 ? -7.907 -11.786 -9.435 1.00 96.06 388 LEU A CA 1
ATOM 3033 C C . LEU A 1 388 ? -6.767 -10.951 -8.877 1.00 96.06 388 LEU A C 1
ATOM 3035 O O . LEU A 1 388 ? -6.883 -10.331 -7.822 1.00 96.06 388 LEU A O 1
ATOM 3039 N N . SER A 1 389 ? -5.713 -10.851 -9.672 1.00 95.94 389 SER A N 1
ATOM 3040 C CA . SER A 1 389 ? -4.609 -9.930 -9.463 1.00 95.94 389 SER A CA 1
ATOM 3041 C C . SER A 1 389 ? -4.596 -8.874 -10.565 1.00 95.94 389 SER A C 1
ATOM 3043 O O . SER A 1 389 ? -4.778 -9.169 -11.744 1.00 95.94 389 SER A O 1
ATOM 3045 N N . ASN A 1 390 ? -4.357 -7.623 -10.193 1.00 94.81 390 ASN A N 1
ATOM 3046 C CA . ASN A 1 390 ? -4.279 -6.484 -11.096 1.00 94.81 390 ASN A CA 1
ATOM 3047 C C . ASN A 1 390 ? -2.926 -5.790 -10.933 1.00 94.81 390 ASN A C 1
ATOM 3049 O O . ASN A 1 390 ? -2.679 -5.146 -9.918 1.00 94.81 390 ASN A O 1
ATOM 3053 N N . GLU A 1 391 ? -2.043 -5.903 -11.927 1.00 93.38 391 GLU A N 1
ATOM 3054 C CA . GLU A 1 391 ? -0.707 -5.283 -11.903 1.00 93.38 391 GLU A CA 1
ATOM 3055 C C . GLU A 1 391 ? -0.618 -3.975 -12.696 1.00 93.38 391 GLU A C 1
ATOM 3057 O O . GLU A 1 391 ? 0.467 -3.392 -12.812 1.00 93.38 391 GLU A O 1
ATOM 3062 N N . TYR A 1 392 ? -1.732 -3.513 -13.262 1.00 93.25 392 TYR A N 1
ATOM 3063 C CA . TYR A 1 392 ? -1.742 -2.335 -14.112 1.00 93.25 392 TYR A CA 1
ATOM 3064 C C . TYR A 1 392 ? -2.168 -1.074 -13.353 1.00 93.25 392 TYR A C 1
ATOM 3066 O O . TYR A 1 392 ? -1.332 -0.263 -12.962 1.00 93.25 392 TYR A O 1
ATOM 3074 N N . THR A 1 393 ? -3.471 -0.866 -13.188 1.00 94.31 393 THR A N 1
ATOM 3075 C CA . THR A 1 393 ? -4.043 0.332 -12.559 1.00 94.31 393 THR A CA 1
ATOM 3076 C C . THR A 1 393 ? -5.485 0.067 -12.135 1.00 94.31 393 THR A C 1
ATOM 3078 O O . THR A 1 393 ? -6.057 -0.957 -12.504 1.00 94.31 393 THR A O 1
ATOM 3081 N N . LEU A 1 394 ? -6.099 0.953 -11.360 1.00 94.06 394 LEU A N 1
ATOM 3082 C CA . LEU A 1 394 ? -7.517 0.851 -11.014 1.00 94.06 394 LEU A CA 1
ATOM 3083 C C . LEU A 1 394 ? -8.443 1.044 -12.222 1.00 94.06 394 LEU A C 1
ATOM 3085 O O . LEU A 1 394 ? -8.063 1.599 -13.253 1.00 94.06 394 LEU A O 1
ATOM 3089 N N . HIS A 1 395 ? -9.673 0.550 -12.096 1.00 91.31 395 HIS A N 1
ATOM 3090 C CA . HIS A 1 395 ? -10.609 0.449 -13.211 1.00 91.31 395 HIS A CA 1
ATOM 3091 C C . HIS A 1 395 ? -11.173 1.804 -13.636 1.00 91.31 395 HIS A C 1
ATOM 3093 O O . HIS A 1 395 ? -11.285 2.740 -12.843 1.00 91.31 395 HIS A O 1
ATOM 3099 N N . GLY A 1 396 ? -11.595 1.881 -14.899 1.00 87.44 396 GLY A N 1
ATOM 3100 C CA . GLY A 1 396 ? -12.127 3.103 -15.484 1.00 87.44 396 GLY A CA 1
ATOM 3101 C C . GLY A 1 396 ? -11.018 4.104 -15.789 1.00 87.44 396 GLY A C 1
ATOM 3102 O O . GLY A 1 396 ? -9.931 3.746 -16.232 1.00 87.44 396 GLY A O 1
ATOM 3103 N N . GLY A 1 397 ? -11.305 5.387 -15.597 1.00 83.88 397 GLY A N 1
ATOM 3104 C CA . GLY A 1 397 ? -10.295 6.423 -15.808 1.00 83.88 397 GLY A CA 1
ATOM 3105 C C . GLY A 1 397 ? -9.937 6.718 -17.266 1.00 83.88 397 GLY A C 1
ATOM 3106 O O . GLY A 1 397 ? -8.944 7.404 -17.515 1.00 83.88 397 GLY A O 1
ATOM 3107 N N . VAL A 1 398 ? -10.692 6.194 -18.236 1.00 82.50 398 VAL A N 1
ATOM 3108 C CA . VAL A 1 398 ? -10.463 6.450 -19.666 1.00 82.50 398 VAL A CA 1
ATOM 3109 C C . VAL A 1 398 ? -10.840 7.900 -19.974 1.00 82.50 398 VAL A C 1
ATOM 3111 O O . VAL A 1 398 ? -11.932 8.360 -19.639 1.00 82.50 398 VAL A O 1
ATOM 3114 N N . GLY A 1 399 ? -9.908 8.658 -20.549 1.00 82.38 399 GLY A N 1
ATOM 3115 C CA . GLY A 1 399 ? -10.043 10.090 -20.835 1.00 82.38 399 GLY A CA 1
ATOM 3116 C C . GLY A 1 399 ? -9.910 11.021 -19.621 1.00 82.38 399 GLY A C 1
ATOM 3117 O O . GLY A 1 399 ? -9.477 12.161 -19.781 1.00 82.38 399 GLY A O 1
ATOM 3118 N N . THR A 1 400 ? -10.248 10.576 -18.405 1.00 87.38 400 THR A N 1
ATOM 3119 C CA . THR A 1 400 ? -10.119 11.380 -17.175 1.00 87.38 400 THR A CA 1
ATOM 3120 C C . THR A 1 400 ? -9.972 10.521 -15.922 1.00 87.38 400 THR A C 1
ATOM 3122 O O . THR A 1 400 ? -10.697 9.547 -15.751 1.00 87.38 400 THR A O 1
ATOM 3125 N N . MET A 1 401 ? -9.115 10.938 -14.981 1.00 91.31 401 MET A N 1
ATOM 3126 C CA . MET A 1 401 ? -8.955 10.279 -13.672 1.00 91.31 401 MET A CA 1
ATOM 3127 C C . MET A 1 401 ? -10.210 10.351 -12.780 1.00 91.31 401 MET A C 1
ATOM 3129 O O . MET A 1 401 ? -10.302 9.639 -11.787 1.00 91.31 401 MET A O 1
ATOM 3133 N N . ALA A 1 402 ? -11.188 11.202 -13.112 1.00 85.06 402 ALA A N 1
ATOM 3134 C CA . ALA A 1 402 ? -12.424 11.326 -12.337 1.00 85.06 402 ALA A CA 1
ATOM 3135 C C . ALA A 1 402 ? -13.332 10.085 -12.432 1.00 85.06 402 ALA A C 1
ATOM 3137 O O . ALA A 1 402 ? -14.160 9.872 -11.556 1.00 85.06 402 ALA A O 1
ATOM 3138 N N . GLY A 1 403 ? -13.186 9.274 -13.487 1.00 85.69 403 GLY A N 1
ATOM 3139 C CA . GLY A 1 403 ? -13.963 8.043 -13.680 1.00 85.69 403 GLY A CA 1
ATOM 3140 C C . GLY A 1 403 ? -13.320 6.793 -13.076 1.00 85.69 403 GLY A C 1
ATOM 3141 O O . GLY A 1 403 ? -13.744 5.679 -13.391 1.00 85.69 403 GLY A O 1
ATOM 3142 N N . VAL A 1 404 ? -12.250 6.949 -12.296 1.00 91.81 404 VAL A N 1
ATOM 3143 C CA . VAL A 1 404 ? -11.521 5.824 -11.703 1.00 91.81 404 VAL A CA 1
ATOM 3144 C C . VAL A 1 404 ? -12.250 5.321 -10.472 1.00 91.81 404 VAL A C 1
ATOM 3146 O O . VAL A 1 404 ? -12.755 6.119 -9.686 1.00 91.81 404 VAL A O 1
ATOM 3149 N N . HIS A 1 405 ? -12.307 4.006 -10.303 1.00 91.62 405 HIS A N 1
ATOM 3150 C CA . HIS A 1 405 ? -13.030 3.384 -9.201 1.00 91.62 405 HIS A CA 1
ATOM 3151 C C . HIS A 1 405 ? -12.472 2.000 -8.851 1.00 91.62 405 HIS A C 1
ATOM 3153 O O . HIS A 1 405 ? -11.811 1.343 -9.657 1.00 91.62 405 HIS A O 1
ATOM 3159 N N . VAL A 1 406 ? -12.777 1.557 -7.631 1.00 94.25 406 VAL A N 1
ATOM 3160 C CA . VAL A 1 406 ? -12.660 0.156 -7.205 1.00 94.25 406 VAL A CA 1
ATOM 3161 C C . VAL A 1 406 ? -13.970 -0.583 -7.496 1.00 94.25 406 VAL A C 1
ATOM 3163 O O . VAL A 1 406 ? -15.036 0.038 -7.560 1.00 94.25 406 VAL A O 1
ATOM 3166 N N . CYS A 1 407 ? -13.926 -1.905 -7.660 1.00 94.06 407 CYS A N 1
ATOM 3167 C CA . CYS A 1 407 ? -15.143 -2.678 -7.893 1.00 94.06 407 CYS A CA 1
ATOM 3168 C C . CYS A 1 407 ? -15.848 -2.998 -6.577 1.00 94.06 407 CYS A C 1
ATOM 3170 O O . CYS A 1 407 ? -15.361 -3.783 -5.768 1.00 94.06 407 CYS A O 1
ATOM 3172 N N . ARG A 1 408 ? -17.026 -2.405 -6.358 1.00 93.00 408 ARG A N 1
ATOM 3173 C CA . ARG A 1 408 ? -17.758 -2.516 -5.080 1.00 93.00 408 ARG A CA 1
ATOM 3174 C C . ARG A 1 408 ? -18.186 -3.936 -4.745 1.00 93.00 408 ARG A C 1
ATOM 3176 O O . ARG A 1 408 ? -18.334 -4.260 -3.573 1.00 93.00 408 ARG A O 1
ATOM 3183 N N . GLN A 1 409 ? -18.405 -4.752 -5.772 1.00 92.62 409 GLN A N 1
ATOM 3184 C CA . GLN A 1 409 ? -18.853 -6.134 -5.648 1.00 92.62 409 GLN A CA 1
ATOM 3185 C C . GLN A 1 409 ? -17.684 -7.112 -5.410 1.00 92.62 409 GLN A C 1
ATOM 3187 O O . GLN A 1 409 ? -17.916 -8.303 -5.219 1.00 92.62 409 GLN A O 1
ATOM 3192 N N . ALA A 1 410 ? -16.442 -6.612 -5.396 1.00 95.56 410 ALA A N 1
ATOM 3193 C CA . ALA A 1 410 ? -15.244 -7.366 -5.052 1.00 95.56 410 ALA A CA 1
ATOM 3194 C C . ALA A 1 410 ? -14.672 -6.918 -3.696 1.00 95.56 410 ALA A C 1
ATOM 3196 O O . ALA A 1 410 ? -14.856 -5.775 -3.258 1.00 95.56 410 ALA A O 1
ATOM 3197 N N . VAL A 1 411 ? -13.977 -7.831 -3.018 1.00 97.38 411 VAL A N 1
ATOM 3198 C CA . VAL A 1 411 ? -13.102 -7.536 -1.881 1.00 97.38 411 VAL A CA 1
ATOM 3199 C C . VAL A 1 411 ? -11.822 -6.952 -2.457 1.00 97.38 411 VAL A C 1
ATOM 3201 O O . VAL A 1 411 ? -11.023 -7.667 -3.056 1.00 97.38 411 VAL A O 1
ATOM 3204 N N . ASN A 1 412 ? -11.653 -5.643 -2.315 1.00 98.00 412 ASN A N 1
ATOM 3205 C CA . ASN A 1 412 ? -10.521 -4.922 -2.879 1.00 98.00 412 ASN A CA 1
ATOM 3206 C C . ASN A 1 412 ? -9.384 -4.923 -1.862 1.00 98.00 412 ASN A C 1
ATOM 3208 O O . ASN A 1 412 ? -9.512 -4.346 -0.777 1.00 98.00 412 ASN A O 1
ATOM 3212 N N . VAL A 1 413 ? -8.263 -5.542 -2.221 1.00 98.19 413 VAL A N 1
ATOM 3213 C CA . VAL A 1 413 ? -7.082 -5.654 -1.356 1.00 98.19 413 VAL A CA 1
ATOM 3214 C C . VAL A 1 413 ? -5.880 -5.026 -2.047 1.00 98.19 413 VAL A C 1
ATOM 3216 O O . VAL A 1 413 ? -5.700 -5.177 -3.252 1.00 98.19 413 VAL A O 1
ATOM 3219 N N . VAL A 1 414 ? -5.035 -4.320 -1.299 1.00 97.94 414 VAL A N 1
ATOM 3220 C CA . VAL A 1 414 ? -3.764 -3.791 -1.814 1.00 97.94 414 VAL A CA 1
ATOM 3221 C C . VAL A 1 414 ? -2.645 -4.027 -0.818 1.00 97.94 414 VAL A C 1
ATOM 3223 O O . VAL A 1 414 ? -2.822 -3.857 0.386 1.00 97.94 414 VAL A O 1
ATOM 3226 N N . THR A 1 415 ? -1.466 -4.370 -1.330 1.00 95.50 415 THR A N 1
ATOM 3227 C CA . THR A 1 415 ? -0.224 -4.343 -0.550 1.00 95.50 415 THR A CA 1
ATOM 3228 C C . THR A 1 415 ? 0.580 -3.106 -0.912 1.00 95.50 415 THR A C 1
ATOM 3230 O O . THR A 1 415 ? 0.880 -2.873 -2.086 1.00 95.50 415 THR A O 1
ATOM 3233 N N . LEU A 1 416 ? 0.988 -2.355 0.096 1.00 95.50 416 LEU A N 1
ATOM 3234 C CA . LEU A 1 416 ? 1.831 -1.182 -0.016 1.00 95.50 416 LEU A CA 1
ATOM 3235 C C . LEU A 1 416 ? 3.224 -1.474 0.524 1.00 95.50 416 LEU A C 1
ATOM 3237 O O . LEU A 1 416 ? 3.415 -2.313 1.394 1.00 95.50 416 LEU A O 1
ATOM 3241 N N . ARG A 1 417 ? 4.202 -0.744 0.003 1.00 94.00 417 ARG A N 1
ATOM 3242 C CA . ARG A 1 417 ? 5.590 -0.763 0.456 1.00 94.00 417 ARG A CA 1
ATOM 3243 C C . ARG A 1 417 ? 6.159 0.637 0.308 1.00 94.00 417 ARG A C 1
ATOM 3245 O O . ARG A 1 417 ? 5.708 1.376 -0.577 1.00 94.00 417 ARG A O 1
ATOM 3252 N N . SER A 1 418 ? 7.158 0.979 1.116 1.00 95.00 418 SER A N 1
ATOM 3253 C CA . SER A 1 418 ? 7.919 2.213 0.951 1.00 95.00 418 SER A CA 1
ATOM 3254 C C . SER A 1 418 ? 8.338 2.391 -0.516 1.00 95.00 418 SER A C 1
ATOM 3256 O O . SER A 1 418 ? 8.841 1.446 -1.138 1.00 95.00 418 SER A O 1
ATOM 3258 N N . PRO A 1 419 ? 8.107 3.575 -1.113 1.00 95.44 419 PRO A N 1
ATOM 3259 C CA . PRO A 1 419 ? 8.362 3.803 -2.536 1.00 95.44 419 PRO A CA 1
ATOM 3260 C C . PRO A 1 419 ? 9.803 3.500 -2.949 1.00 95.44 419 PRO A C 1
ATOM 3262 O O . PRO A 1 419 ? 10.032 3.007 -4.053 1.00 95.44 419 PRO A O 1
ATOM 3265 N N . GLU A 1 420 ? 10.755 3.746 -2.047 1.00 93.50 420 GLU A N 1
ATOM 3266 C CA . GLU A 1 420 ? 12.171 3.409 -2.167 1.00 93.50 420 GLU A CA 1
ATOM 3267 C C . GLU A 1 420 ? 12.373 1.900 -2.334 1.00 93.50 420 GLU A C 1
ATOM 3269 O O . GLU A 1 420 ? 12.925 1.447 -3.338 1.00 93.50 420 GLU A O 1
ATOM 3274 N N . ALA A 1 421 ? 11.915 1.113 -1.356 1.00 90.69 421 ALA A N 1
ATOM 3275 C CA . ALA A 1 421 ? 12.115 -0.329 -1.353 1.00 90.69 421 ALA A CA 1
ATOM 3276 C C . ALA A 1 421 ? 11.335 -0.993 -2.493 1.00 90.69 421 ALA A C 1
ATOM 3278 O O . ALA A 1 421 ? 11.835 -1.926 -3.124 1.00 90.69 421 ALA A O 1
ATOM 3279 N N . ARG A 1 422 ? 10.150 -0.463 -2.820 1.00 94.06 422 ARG A N 1
ATOM 3280 C CA . ARG A 1 422 ? 9.379 -0.851 -4.002 1.00 94.06 422 ARG A CA 1
ATOM 3281 C C . ARG A 1 422 ? 10.156 -0.578 -5.287 1.00 94.06 422 ARG A C 1
ATOM 3283 O O . ARG A 1 422 ? 10.284 -1.496 -6.087 1.00 94.06 422 ARG A O 1
ATOM 3290 N N . LEU A 1 423 ? 10.692 0.629 -5.493 1.00 93.69 423 LEU A N 1
ATOM 3291 C CA . LEU A 1 423 ? 11.460 0.976 -6.697 1.00 93.69 423 LEU A CA 1
ATOM 3292 C C . LEU A 1 423 ? 12.654 0.038 -6.884 1.00 93.69 423 LEU A C 1
ATOM 3294 O O . LEU A 1 423 ? 12.844 -0.496 -7.973 1.00 93.69 423 LEU A O 1
ATOM 3298 N N . ILE A 1 424 ? 13.424 -0.186 -5.818 1.00 90.50 424 ILE A N 1
ATOM 3299 C CA . ILE A 1 424 ? 14.611 -1.048 -5.844 1.00 90.50 424 ILE A CA 1
ATOM 3300 C C . ILE A 1 424 ? 14.220 -2.501 -6.139 1.00 90.50 424 ILE A C 1
ATOM 3302 O O . ILE A 1 424 ? 14.799 -3.127 -7.025 1.00 90.50 424 ILE A O 1
ATOM 3306 N N . SER A 1 425 ? 13.211 -3.028 -5.437 1.00 88.25 425 SER A N 1
ATOM 3307 C CA . SER A 1 425 ? 12.672 -4.376 -5.667 1.00 88.25 425 SER A CA 1
ATOM 3308 C C . SER A 1 425 ? 12.210 -4.550 -7.116 1.00 88.25 425 SER A C 1
ATOM 3310 O O . SER A 1 425 ? 12.553 -5.534 -7.767 1.00 88.25 425 SER A O 1
ATOM 3312 N N . HIS A 1 426 ? 11.502 -3.555 -7.651 1.00 91.44 426 HIS A N 1
ATOM 3313 C CA . HIS A 1 426 ? 10.984 -3.573 -9.011 1.00 91.44 426 HIS A CA 1
ATOM 3314 C C . HIS A 1 426 ? 12.105 -3.527 -10.057 1.00 91.44 426 HIS A C 1
ATOM 3316 O O . HIS A 1 426 ? 12.110 -4.333 -10.986 1.00 91.44 426 HIS A O 1
ATOM 3322 N N . LEU A 1 427 ? 13.078 -2.625 -9.888 1.00 92.19 427 LEU A N 1
ATOM 3323 C CA . LEU A 1 427 ? 14.247 -2.522 -10.761 1.00 92.19 427 LEU A CA 1
ATOM 3324 C C . LEU A 1 427 ? 15.000 -3.846 -10.823 1.00 92.19 427 LEU A C 1
ATOM 3326 O O . LEU A 1 427 ? 15.224 -4.369 -11.909 1.00 92.19 427 LEU A O 1
ATOM 3330 N N . HIS A 1 428 ? 15.345 -4.425 -9.676 1.00 90.31 428 HIS A N 1
ATOM 3331 C CA . HIS A 1 428 ? 16.089 -5.677 -9.664 1.00 90.31 428 HIS A CA 1
ATOM 3332 C C . HIS A 1 428 ? 15.291 -6.846 -10.248 1.00 90.31 428 HIS A C 1
ATOM 3334 O O . HIS A 1 428 ? 15.853 -7.643 -10.995 1.00 90.31 428 HIS A O 1
ATOM 3340 N N . PHE A 1 429 ? 13.991 -6.938 -9.952 1.00 90.38 429 PHE A N 1
ATOM 3341 C CA . PHE A 1 429 ? 13.127 -7.964 -10.533 1.00 90.38 429 PHE A CA 1
ATOM 3342 C C . PHE A 1 429 ? 13.108 -7.869 -12.064 1.00 90.38 429 PHE A C 1
ATOM 3344 O O . PHE A 1 429 ? 13.338 -8.862 -12.753 1.00 90.38 429 PHE A O 1
ATOM 3351 N N . MET A 1 430 ? 12.902 -6.662 -12.596 1.00 93.00 430 MET A N 1
ATOM 3352 C CA . MET A 1 430 ? 12.904 -6.395 -14.034 1.00 93.00 430 MET A CA 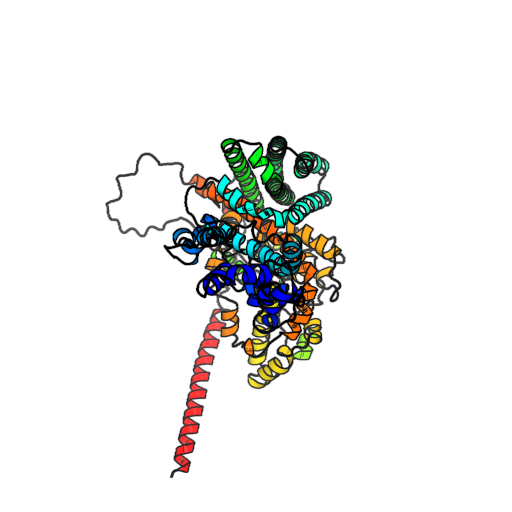1
ATOM 3353 C C . MET A 1 430 ? 14.258 -6.744 -14.664 1.00 93.00 430 MET A C 1
ATOM 3355 O O . MET A 1 430 ? 14.312 -7.455 -15.664 1.00 93.00 430 MET A O 1
ATOM 3359 N N . LEU A 1 431 ? 15.358 -6.290 -14.063 1.00 94.38 431 LEU A N 1
ATOM 3360 C CA . LEU A 1 431 ? 16.712 -6.496 -14.575 1.00 94.38 431 LEU A CA 1
ATOM 3361 C C . LEU A 1 431 ? 17.126 -7.968 -14.588 1.00 94.38 431 LEU A C 1
ATOM 3363 O O . LEU A 1 431 ? 17.725 -8.416 -15.564 1.00 94.38 431 LEU A O 1
ATOM 3367 N N . ALA A 1 432 ? 16.771 -8.730 -13.553 1.00 93.19 432 ALA A N 1
ATOM 3368 C CA . ALA A 1 432 ? 17.045 -10.160 -13.508 1.00 93.19 432 ALA A CA 1
ATOM 3369 C C . ALA A 1 432 ? 16.348 -10.900 -14.666 1.00 93.19 432 ALA A C 1
ATOM 3371 O O . ALA A 1 432 ? 16.980 -11.698 -15.358 1.00 93.19 432 ALA A O 1
ATOM 3372 N N . HIS A 1 433 ? 15.082 -10.572 -14.952 1.00 92.88 433 HIS A N 1
ATOM 3373 C CA . HIS A 1 433 ? 14.339 -11.189 -16.057 1.00 92.88 433 HIS A CA 1
ATOM 3374 C C . HIS A 1 433 ? 14.837 -10.743 -17.434 1.00 92.88 433 HIS A C 1
ATOM 3376 O O . HIS A 1 433 ? 14.929 -11.569 -18.341 1.00 92.88 433 HIS A O 1
ATOM 3382 N N . ILE A 1 434 ? 15.205 -9.467 -17.603 1.00 95.00 434 ILE A N 1
ATOM 3383 C CA . ILE A 1 434 ? 15.826 -8.993 -18.849 1.00 95.00 434 ILE A CA 1
ATOM 3384 C C . ILE A 1 434 ? 17.134 -9.755 -19.094 1.00 95.00 434 ILE A C 1
ATOM 3386 O O . ILE A 1 434 ? 17.345 -10.256 -20.196 1.00 95.00 434 ILE A O 1
ATOM 3390 N N . LYS A 1 435 ? 17.988 -9.900 -18.070 1.00 95.00 435 LYS A N 1
ATOM 3391 C CA . LYS A 1 435 ? 19.240 -10.661 -18.176 1.00 95.00 435 LYS A CA 1
ATOM 3392 C C . LYS A 1 435 ? 18.984 -12.100 -18.619 1.00 95.00 435 LYS A C 1
ATOM 3394 O O . LYS A 1 435 ? 19.599 -12.539 -19.589 1.00 95.00 435 LYS A O 1
ATOM 3399 N N . GLY A 1 436 ? 18.080 -12.806 -17.935 1.00 92.88 436 GLY A N 1
ATOM 3400 C CA . GLY A 1 436 ? 17.721 -14.184 -18.277 1.00 92.88 436 GLY A CA 1
ATOM 3401 C C . GLY A 1 436 ? 17.222 -14.299 -19.719 1.00 92.88 436 GLY A C 1
ATOM 3402 O O . GLY A 1 436 ? 17.715 -15.121 -20.489 1.00 92.88 436 GLY A O 1
ATOM 3403 N N . ARG A 1 437 ? 16.327 -13.395 -20.138 1.00 93.75 437 ARG A N 1
ATOM 3404 C CA . ARG A 1 437 ? 15.767 -13.395 -21.496 1.00 93.75 437 ARG A CA 1
ATOM 3405 C C . ARG A 1 437 ? 16.817 -13.145 -22.581 1.00 93.75 437 ARG A C 1
ATOM 3407 O O . ARG A 1 437 ? 16.755 -13.781 -23.629 1.00 93.75 437 ARG A O 1
ATOM 3414 N N . LEU A 1 438 ? 17.766 -12.236 -22.354 1.00 94.75 438 LEU A N 1
ATOM 3415 C CA . LEU A 1 438 ? 18.843 -11.962 -23.313 1.00 94.75 438 LEU A CA 1
ATOM 3416 C C . LEU A 1 438 ? 19.865 -13.098 -23.371 1.00 94.75 438 LEU A C 1
ATOM 3418 O O . LEU A 1 438 ? 20.308 -13.457 -24.461 1.00 94.75 438 LEU A O 1
ATOM 3422 N N . ALA A 1 439 ? 20.197 -13.692 -22.222 1.00 92.94 439 ALA A N 1
ATOM 3423 C CA . ALA A 1 439 ? 21.120 -14.820 -22.150 1.00 92.94 439 ALA A CA 1
ATOM 3424 C C . ALA A 1 439 ? 20.600 -16.049 -22.916 1.00 92.94 439 ALA A C 1
ATOM 3426 O O . ALA A 1 439 ? 21.390 -16.688 -23.604 1.00 92.94 439 ALA A O 1
ATOM 3427 N N . ARG A 1 440 ? 19.282 -16.315 -22.879 1.00 91.06 440 ARG A N 1
ATOM 3428 C CA . ARG A 1 440 ? 18.638 -17.400 -23.649 1.00 91.06 440 ARG A CA 1
ATOM 3429 C C . ARG A 1 440 ? 18.750 -17.227 -25.174 1.00 91.06 440 ARG A C 1
ATOM 3431 O O . ARG A 1 440 ? 18.702 -18.208 -25.899 1.00 91.06 440 ARG A O 1
ATOM 3438 N N . ARG A 1 441 ? 18.909 -15.998 -25.689 1.00 90.25 441 ARG A N 1
ATOM 3439 C CA . ARG A 1 441 ? 19.067 -15.748 -27.139 1.00 90.25 441 ARG A CA 1
ATOM 3440 C C . ARG A 1 441 ? 20.503 -15.956 -27.619 1.00 90.25 441 ARG A C 1
ATOM 3442 O O . ARG A 1 441 ? 20.723 -16.480 -28.703 1.00 90.25 441 ARG A O 1
ATOM 3449 N N . SER A 1 442 ? 21.465 -15.444 -26.859 1.00 91.75 442 SER A N 1
ATOM 3450 C CA . SER A 1 442 ? 22.896 -15.561 -27.141 1.00 91.75 442 SER A CA 1
ATOM 3451 C C . SER A 1 442 ? 23.635 -15.415 -25.821 1.00 91.75 442 SER A C 1
ATOM 3453 O O . SER A 1 442 ? 23.667 -14.330 -25.236 1.00 91.75 442 SER A O 1
ATOM 3455 N N . ARG A 1 443 ? 24.219 -16.511 -25.322 1.00 87.38 443 ARG A N 1
ATOM 3456 C CA . ARG A 1 443 ? 24.794 -16.556 -23.969 1.00 87.38 443 ARG A CA 1
ATOM 3457 C C . ARG A 1 443 ? 25.863 -15.481 -23.769 1.00 87.38 443 ARG A C 1
ATOM 3459 O O . ARG A 1 443 ? 25.905 -14.840 -22.722 1.00 87.38 443 ARG A O 1
ATOM 3466 N N . ARG A 1 444 ? 26.738 -15.254 -24.754 1.00 92.44 444 ARG A N 1
ATOM 3467 C CA . ARG A 1 444 ? 27.787 -14.223 -24.675 1.00 92.44 444 ARG A CA 1
ATOM 3468 C C . ARG A 1 444 ? 27.261 -12.839 -25.047 1.00 92.44 444 ARG A C 1
ATOM 3470 O O . ARG A 1 444 ? 27.282 -11.948 -24.205 1.00 92.44 444 ARG A O 1
ATOM 3477 N N . GLU A 1 445 ? 26.734 -12.671 -26.257 1.00 93.81 445 GLU A N 1
ATOM 3478 C CA . GLU A 1 445 ? 26.334 -11.348 -26.760 1.00 93.81 445 GLU A CA 1
ATOM 3479 C C . GLU A 1 445 ? 25.163 -10.763 -25.964 1.00 93.81 445 GLU A C 1
ATOM 3481 O O . GLU A 1 445 ? 25.127 -9.563 -25.714 1.00 93.81 445 GLU A O 1
ATOM 3486 N N . GLY A 1 446 ? 24.227 -11.599 -25.507 1.00 94.69 446 GLY A N 1
ATOM 3487 C CA . GLY A 1 446 ? 23.112 -11.183 -24.661 1.00 94.69 446 GLY A CA 1
ATOM 3488 C C . GLY A 1 446 ? 23.562 -10.702 -23.281 1.00 94.69 446 GLY A C 1
ATOM 3489 O O . GLY A 1 446 ? 23.016 -9.724 -22.770 1.00 94.69 446 GLY A O 1
ATOM 3490 N N . ARG A 1 447 ? 24.592 -11.331 -22.692 1.00 94.00 447 ARG A N 1
ATOM 3491 C CA . ARG A 1 447 ? 25.213 -10.855 -21.442 1.00 94.00 447 ARG A CA 1
ATOM 3492 C C . ARG A 1 447 ? 25.947 -9.532 -21.657 1.00 94.00 447 ARG A C 1
ATOM 3494 O O . ARG A 1 447 ? 25.764 -8.614 -20.858 1.00 94.00 447 ARG A O 1
ATOM 3501 N N . ASP A 1 448 ? 26.720 -9.420 -22.732 1.00 95.19 448 ASP A N 1
ATOM 3502 C CA . ASP A 1 448 ? 27.456 -8.195 -23.067 1.00 95.19 448 ASP A CA 1
ATOM 3503 C C . ASP A 1 448 ? 26.492 -7.026 -23.327 1.00 95.19 448 ASP A C 1
ATOM 3505 O O . ASP A 1 448 ? 26.663 -5.938 -22.773 1.00 95.19 448 ASP A O 1
ATOM 3509 N N . LEU A 1 449 ? 25.416 -7.273 -24.080 1.00 95.69 449 LEU A N 1
ATOM 3510 C CA . LEU A 1 449 ? 24.338 -6.315 -24.319 1.00 95.69 449 LEU A CA 1
ATOM 3511 C C . LEU A 1 449 ? 23.645 -5.906 -23.017 1.00 95.69 449 LEU A C 1
ATOM 3513 O O . LEU A 1 449 ? 23.442 -4.715 -22.775 1.00 95.69 449 LEU A O 1
ATOM 3517 N N . PHE A 1 450 ? 23.311 -6.877 -22.159 1.00 96.44 450 PHE A N 1
ATOM 3518 C CA . PHE A 1 450 ? 22.682 -6.597 -20.872 1.00 96.44 450 PHE A CA 1
ATOM 3519 C C . PHE A 1 450 ? 23.535 -5.643 -20.031 1.00 96.44 450 PHE A C 1
ATOM 3521 O O . PHE A 1 450 ? 23.040 -4.627 -19.540 1.00 96.44 450 PHE A O 1
ATOM 3528 N N . HIS A 1 451 ? 24.825 -5.951 -19.895 1.00 95.12 451 HIS A N 1
ATOM 3529 C CA . HIS A 1 451 ? 25.750 -5.139 -19.118 1.00 95.12 451 HIS A CA 1
ATOM 3530 C C . HIS A 1 451 ? 25.974 -3.756 -19.739 1.00 95.12 451 HIS A C 1
ATOM 3532 O O . HIS A 1 451 ? 25.935 -2.762 -19.016 1.00 95.12 451 HIS A O 1
ATOM 3538 N N . GLY A 1 452 ? 26.146 -3.676 -21.061 1.00 94.50 452 GLY A N 1
ATOM 3539 C CA . GLY A 1 452 ? 26.365 -2.411 -21.764 1.00 94.50 452 GLY A CA 1
ATOM 3540 C C . GLY A 1 452 ? 25.172 -1.455 -21.693 1.00 94.50 452 GLY A C 1
ATOM 3541 O O . GLY A 1 452 ? 25.362 -0.243 -21.600 1.00 94.50 452 GLY A O 1
ATOM 3542 N N . VAL A 1 453 ? 23.946 -1.987 -21.698 1.00 94.06 453 VAL A N 1
ATOM 3543 C CA . VAL A 1 453 ? 22.718 -1.178 -21.703 1.00 94.06 453 VAL A CA 1
ATOM 3544 C C . VAL A 1 453 ? 22.184 -0.958 -20.289 1.00 94.06 453 VAL A C 1
ATOM 3546 O O . VAL A 1 453 ? 22.063 0.182 -19.840 1.00 94.06 453 VAL A O 1
ATOM 3549 N N . PHE A 1 454 ? 21.870 -2.029 -19.561 1.00 95.31 454 PHE A N 1
ATOM 3550 C CA . PHE A 1 454 ? 21.053 -1.954 -18.345 1.00 95.31 454 PHE A CA 1
ATOM 3551 C C . PHE A 1 454 ? 21.857 -1.797 -17.058 1.00 95.31 454 PHE A C 1
ATOM 3553 O O . PHE A 1 454 ? 21.306 -1.368 -16.046 1.00 95.31 454 PHE A O 1
ATOM 3560 N N . CYS A 1 455 ? 23.153 -2.102 -17.078 1.00 94.69 455 CYS A N 1
ATOM 3561 C CA . CYS A 1 455 ? 24.047 -1.799 -15.956 1.00 94.69 455 CYS A CA 1
ATOM 3562 C C . CYS A 1 455 ? 24.687 -0.411 -16.092 1.00 94.69 455 CYS A C 1
ATOM 3564 O O . CYS A 1 455 ? 25.544 -0.048 -15.291 1.00 94.69 455 CYS A O 1
ATOM 3566 N N . SER A 1 456 ? 24.241 0.381 -17.077 1.00 89.50 456 SER A N 1
ATOM 3567 C CA . SER A 1 456 ? 24.537 1.806 -17.136 1.00 89.50 456 SER A CA 1
ATOM 3568 C C . SER A 1 456 ? 23.726 2.571 -16.086 1.00 89.50 456 SER A C 1
ATOM 3570 O O . SER A 1 456 ? 22.569 2.263 -15.811 1.00 89.50 456 SER A O 1
ATOM 3572 N N . ASP A 1 457 ? 24.316 3.626 -15.537 1.00 88.44 457 ASP A N 1
ATOM 3573 C CA . ASP A 1 457 ? 23.658 4.552 -14.606 1.00 88.44 457 ASP A CA 1
ATOM 3574 C C . ASP A 1 457 ? 22.895 5.677 -15.353 1.00 88.44 457 ASP A C 1
ATOM 3576 O O . ASP A 1 457 ? 22.745 6.809 -14.875 1.00 88.44 457 ASP A O 1
ATOM 3580 N N . ASN A 1 458 ? 22.443 5.384 -16.583 1.00 95.88 458 ASN A N 1
ATOM 3581 C CA . ASN A 1 458 ? 21.819 6.348 -17.486 1.00 95.88 458 ASN A CA 1
ATOM 3582 C C . ASN A 1 458 ? 20.341 6.574 -17.136 1.00 95.88 458 ASN A C 1
ATOM 3584 O O . ASN A 1 458 ? 19.442 5.874 -17.606 1.00 95.88 458 ASN A O 1
ATOM 3588 N N . VAL A 1 459 ? 20.097 7.625 -16.354 1.00 95.94 459 VAL A N 1
ATOM 3589 C CA . VAL A 1 459 ? 18.763 8.066 -15.917 1.00 95.94 459 VAL A CA 1
ATOM 3590 C C . VAL A 1 459 ? 17.799 8.279 -17.084 1.00 95.94 459 VAL A C 1
ATOM 3592 O O . VAL A 1 459 ? 16.647 7.858 -17.007 1.00 95.94 459 VAL A O 1
ATOM 3595 N N . THR A 1 460 ? 18.262 8.896 -18.174 1.00 96.69 460 THR A N 1
ATOM 3596 C CA . THR A 1 460 ? 17.415 9.216 -19.335 1.00 96.69 460 THR A CA 1
ATOM 3597 C C . THR A 1 460 ? 16.914 7.947 -20.015 1.00 96.69 460 THR A C 1
ATOM 3599 O O . THR A 1 460 ? 15.739 7.857 -20.366 1.00 96.69 460 THR A O 1
ATOM 3602 N N . MET A 1 461 ? 17.781 6.940 -20.148 1.00 96.75 461 MET A N 1
ATOM 3603 C CA . MET A 1 461 ? 17.401 5.649 -20.720 1.00 96.75 461 MET A CA 1
ATOM 3604 C C . MET A 1 461 ? 16.332 4.963 -19.862 1.00 96.75 461 MET A C 1
ATOM 3606 O O . MET A 1 461 ? 15.288 4.591 -20.389 1.00 96.75 461 MET A O 1
ATOM 3610 N N . PHE A 1 462 ? 16.521 4.874 -18.540 1.00 97.00 462 PHE A N 1
ATOM 3611 C CA . PHE A 1 462 ? 15.526 4.256 -17.651 1.00 97.00 462 PHE A CA 1
ATOM 3612 C C . PHE A 1 462 ? 14.197 5.018 -17.609 1.00 97.00 462 PHE A C 1
ATOM 3614 O O . PHE A 1 462 ? 13.139 4.408 -17.475 1.00 97.00 462 PHE A O 1
ATOM 3621 N N . GLN A 1 463 ? 14.236 6.340 -17.755 1.00 96.31 463 GLN A N 1
ATOM 3622 C CA . GLN A 1 463 ? 13.046 7.183 -17.863 1.00 96.31 463 GLN A CA 1
ATOM 3623 C C . GLN A 1 463 ? 12.254 6.929 -19.148 1.00 96.31 463 GLN A C 1
ATOM 3625 O O . GLN A 1 463 ? 11.027 6.934 -19.115 1.00 96.31 463 GLN A O 1
ATOM 3630 N N . GLN A 1 464 ? 12.935 6.680 -20.266 1.00 96.50 464 GLN A N 1
ATOM 3631 C CA . GLN A 1 464 ? 12.292 6.310 -21.529 1.00 96.50 464 GLN A CA 1
ATOM 3632 C C . GLN A 1 464 ? 11.797 4.861 -21.514 1.00 96.50 464 GLN A C 1
ATOM 3634 O O . GLN A 1 464 ? 10.715 4.568 -22.024 1.00 96.50 464 GLN A O 1
ATOM 3639 N N . LEU A 1 465 ? 12.587 3.967 -20.916 1.00 96.69 465 LEU A N 1
ATOM 3640 C CA . LEU A 1 465 ? 12.300 2.545 -20.842 1.00 96.69 465 LEU A CA 1
ATOM 3641 C C . LEU A 1 465 ? 11.141 2.249 -19.893 1.00 96.69 465 LEU A C 1
ATOM 3643 O O . LEU A 1 465 ? 10.210 1.572 -20.305 1.00 96.69 465 LEU A O 1
ATOM 3647 N N . SER A 1 466 ? 11.179 2.743 -18.654 1.00 96.75 466 SER A N 1
ATOM 3648 C CA . SER A 1 466 ? 10.222 2.380 -17.597 1.00 96.75 466 SER A CA 1
ATOM 3649 C C . SER A 1 466 ? 9.629 3.601 -16.883 1.00 96.75 466 SER A C 1
ATOM 3651 O O . SER A 1 466 ? 9.742 3.716 -15.656 1.00 96.75 466 SER A O 1
ATOM 3653 N N . PRO A 1 467 ? 8.981 4.528 -17.609 1.00 96.00 467 PRO A N 1
ATOM 3654 C CA . PRO A 1 467 ? 8.532 5.809 -17.060 1.00 96.00 467 PRO A CA 1
ATOM 3655 C C . PRO A 1 467 ? 7.618 5.669 -15.838 1.00 96.00 467 PRO A C 1
ATOM 3657 O O . PRO A 1 467 ? 7.804 6.385 -14.858 1.00 96.00 467 PRO A O 1
ATOM 3660 N N . ALA A 1 468 ? 6.682 4.712 -15.849 1.00 94.31 468 ALA A N 1
ATOM 3661 C CA . ALA A 1 468 ? 5.796 4.477 -14.709 1.00 94.31 468 ALA A CA 1
ATOM 3662 C C . ALA A 1 468 ? 6.558 4.026 -13.453 1.00 94.31 468 ALA A C 1
ATOM 3664 O O . ALA A 1 468 ? 6.224 4.445 -12.350 1.00 94.31 468 ALA A O 1
ATOM 3665 N N . ILE A 1 469 ? 7.595 3.190 -13.601 1.00 95.19 469 ILE A N 1
ATOM 3666 C CA . ILE A 1 469 ? 8.414 2.735 -12.467 1.00 95.19 469 ILE A CA 1
ATOM 3667 C C . ILE A 1 469 ? 9.248 3.894 -11.910 1.00 95.19 469 ILE A C 1
ATOM 3669 O O . ILE A 1 469 ? 9.393 3.985 -10.688 1.00 95.19 469 ILE A O 1
ATOM 3673 N N . MET A 1 470 ? 9.787 4.746 -12.790 1.00 96.75 470 MET A N 1
ATOM 3674 C CA . MET A 1 470 ? 10.697 5.843 -12.440 1.00 96.75 470 MET A CA 1
ATOM 3675 C C . MET A 1 470 ? 10.001 7.062 -11.824 1.00 96.75 470 MET A C 1
ATOM 3677 O O . MET A 1 470 ? 10.678 7.962 -11.338 1.00 96.75 470 MET A O 1
ATOM 3681 N N . ASP A 1 471 ? 8.675 7.140 -11.823 1.00 96.50 471 ASP A N 1
ATOM 3682 C CA . ASP A 1 471 ? 7.968 8.342 -11.384 1.00 96.50 471 ASP A CA 1
ATOM 3683 C C . ASP A 1 471 ? 6.620 8.002 -10.755 1.00 96.50 471 ASP A C 1
ATOM 3685 O O . ASP A 1 471 ? 5.623 7.895 -11.457 1.00 96.50 471 ASP A O 1
ATOM 3689 N N . ASN A 1 472 ? 6.572 7.879 -9.428 1.00 97.62 472 ASN A N 1
ATOM 3690 C CA . ASN A 1 472 ? 5.328 7.774 -8.661 1.00 97.62 472 ASN A CA 1
ATOM 3691 C C . ASN A 1 472 ? 4.411 6.615 -9.097 1.00 97.62 472 ASN A C 1
ATOM 3693 O O . ASN A 1 472 ? 3.223 6.793 -9.392 1.00 97.62 472 ASN A O 1
ATOM 3697 N N . TYR A 1 473 ? 4.996 5.417 -9.172 1.00 97.31 473 TYR A N 1
ATOM 3698 C CA . TYR A 1 473 ? 4.331 4.194 -9.620 1.00 97.31 473 TYR A CA 1
ATOM 3699 C C . TYR A 1 473 ? 3.069 3.868 -8.819 1.00 97.31 473 TYR A C 1
ATOM 3701 O O . TYR A 1 473 ? 2.065 3.461 -9.409 1.00 97.31 473 TYR A O 1
ATOM 3709 N N . ASN A 1 474 ? 3.100 4.035 -7.492 1.00 97.06 474 ASN A N 1
ATOM 3710 C CA . ASN A 1 474 ? 1.942 3.720 -6.662 1.00 97.06 474 ASN A CA 1
ATOM 3711 C C . ASN A 1 474 ? 0.792 4.648 -7.044 1.00 97.06 474 ASN A C 1
ATOM 3713 O O . ASN A 1 474 ? -0.247 4.155 -7.466 1.00 97.06 474 ASN A O 1
ATOM 3717 N N . VAL A 1 475 ? 0.989 5.971 -7.000 1.00 97.81 475 VAL A N 1
ATOM 3718 C CA . VAL A 1 475 ? -0.048 6.946 -7.369 1.00 97.81 475 VAL A CA 1
ATOM 3719 C C . VAL A 1 475 ? -0.598 6.642 -8.758 1.00 97.81 475 VAL A C 1
ATOM 3721 O O . VAL A 1 475 ? -1.812 6.510 -8.880 1.00 97.81 475 VAL A O 1
ATOM 3724 N N . ARG A 1 476 ? 0.263 6.436 -9.767 1.00 97.06 476 ARG A N 1
ATOM 3725 C CA . ARG A 1 476 ? -0.133 6.061 -11.142 1.00 97.06 476 ARG A CA 1
ATOM 3726 C C . ARG A 1 476 ? -1.059 4.849 -11.195 1.00 97.06 476 ARG A C 1
ATOM 3728 O O . ARG A 1 476 ? -2.035 4.863 -11.940 1.00 97.06 476 ARG A O 1
ATOM 3735 N N . SER A 1 477 ? -0.773 3.833 -10.387 1.00 96.69 477 SER A N 1
ATOM 3736 C CA . SER A 1 477 ? -1.562 2.600 -10.311 1.00 96.69 477 SER A CA 1
ATOM 3737 C C . SER A 1 477 ? -2.928 2.806 -9.642 1.00 96.69 477 SER A C 1
ATOM 3739 O O . SER A 1 477 ? -3.844 2.024 -9.865 1.00 96.69 477 SER A O 1
ATOM 3741 N N . PHE A 1 478 ? -3.104 3.865 -8.846 1.00 97.12 478 PHE A N 1
ATOM 3742 C CA . PHE A 1 478 ? -4.410 4.213 -8.283 1.00 97.12 478 PHE A CA 1
ATOM 3743 C C . PHE A 1 478 ? -5.241 5.104 -9.204 1.00 97.12 478 PHE A C 1
ATOM 3745 O O . PHE A 1 478 ? -6.455 5.056 -9.124 1.00 97.12 478 PHE A O 1
ATOM 3752 N N . VAL A 1 479 ? -4.646 5.935 -10.060 1.00 94.75 479 VAL A N 1
ATOM 3753 C CA . VAL A 1 479 ? -5.385 6.999 -10.777 1.00 94.75 479 VAL A CA 1
ATOM 3754 C C . VAL A 1 479 ? -5.833 6.625 -12.195 1.00 94.75 479 VAL A C 1
ATOM 3756 O O . VAL A 1 479 ? -6.128 7.504 -13.007 1.00 94.75 479 VAL A O 1
ATOM 3759 N N . GLY A 1 480 ? -5.933 5.327 -12.485 1.00 91.88 480 GLY A N 1
ATOM 3760 C CA . GLY A 1 480 ? -6.472 4.791 -13.736 1.00 91.88 480 GLY A CA 1
ATOM 3761 C C . GLY A 1 480 ? -5.569 4.972 -14.953 1.00 91.88 480 GLY A C 1
ATOM 3762 O O . GLY A 1 480 ? -4.465 5.509 -14.874 1.00 91.88 480 GLY A O 1
ATOM 3763 N N . GLU A 1 481 ? -6.056 4.517 -16.107 1.00 89.81 481 GLU A N 1
ATOM 3764 C CA . GLU A 1 481 ? -5.255 4.360 -17.332 1.00 89.81 481 GLU A CA 1
ATOM 3765 C C . GLU A 1 481 ? -4.700 5.687 -17.857 1.00 89.81 481 GLU A C 1
ATOM 3767 O O . GLU A 1 481 ? -3.504 5.788 -18.139 1.00 89.81 481 GLU A O 1
ATOM 3772 N N . THR A 1 482 ? -5.535 6.731 -17.918 1.00 89.06 482 THR A N 1
ATOM 3773 C CA . THR A 1 482 ? -5.115 8.052 -18.416 1.00 89.06 482 THR A CA 1
ATOM 3774 C C . THR A 1 482 ? -3.942 8.600 -17.615 1.00 89.06 482 THR A C 1
ATOM 3776 O O . THR A 1 482 ? -2.939 9.024 -18.187 1.00 89.06 482 THR A O 1
ATOM 3779 N N . ALA A 1 483 ? -4.045 8.570 -16.285 1.00 91.56 483 ALA A N 1
ATOM 3780 C CA . ALA A 1 483 ? -3.019 9.160 -15.444 1.00 91.56 483 ALA A CA 1
ATOM 3781 C C . ALA A 1 483 ? -1.831 8.219 -15.183 1.00 91.56 483 ALA A C 1
ATOM 3783 O O . ALA A 1 483 ? -0.728 8.692 -14.900 1.00 91.56 483 ALA A O 1
ATOM 3784 N N . PHE A 1 484 ? -1.996 6.907 -15.380 1.00 94.56 484 PHE A N 1
ATOM 3785 C CA . PHE A 1 484 ? -0.872 5.972 -15.417 1.00 94.56 484 PHE A CA 1
ATOM 3786 C C . PHE A 1 484 ? 0.142 6.354 -16.507 1.00 94.56 484 PHE A C 1
ATOM 3788 O O . PHE A 1 484 ? 1.352 6.265 -16.285 1.00 94.56 484 PHE A O 1
ATOM 3795 N N . HIS A 1 485 ? -0.341 6.858 -17.648 1.00 92.75 485 HIS A N 1
ATOM 3796 C CA . HIS A 1 485 ? 0.478 7.297 -18.786 1.00 92.75 485 HIS A CA 1
ATOM 3797 C C . HIS A 1 485 ? 0.811 8.800 -18.790 1.00 92.75 485 HIS A C 1
ATOM 3799 O O . HIS A 1 485 ? 1.368 9.299 -19.765 1.00 92.75 485 HIS A O 1
ATOM 3805 N N . THR A 1 486 ? 0.528 9.536 -17.707 1.00 93.31 486 THR A N 1
ATOM 3806 C CA . THR A 1 486 ? 0.936 10.947 -17.571 1.00 93.31 486 THR A CA 1
ATOM 3807 C C . THR A 1 486 ? 2.452 11.097 -17.797 1.00 93.31 486 THR A C 1
ATOM 3809 O O . THR A 1 486 ? 3.214 10.258 -17.313 1.00 93.31 486 THR A O 1
ATOM 3812 N N . PRO A 1 487 ? 2.947 12.146 -18.478 1.00 94.75 487 PRO A N 1
ATOM 3813 C CA . PRO A 1 487 ? 4.385 12.352 -18.649 1.00 94.75 487 PRO A CA 1
ATOM 3814 C C . PRO A 1 487 ? 5.164 12.374 -17.323 1.00 94.75 487 PRO A C 1
ATOM 3816 O O . PRO A 1 487 ? 4.603 12.637 -16.257 1.00 94.75 487 PRO A O 1
ATOM 3819 N N . LEU A 1 488 ? 6.470 12.105 -17.388 1.00 94.75 488 LEU A N 1
ATOM 3820 C CA . LEU A 1 488 ? 7.358 12.150 -16.222 1.00 94.75 488 LEU A CA 1
ATOM 3821 C C . LEU A 1 488 ? 7.291 13.512 -15.519 1.00 94.75 488 LEU A C 1
ATOM 3823 O O . LEU A 1 488 ? 7.384 14.554 -16.167 1.00 94.75 488 LEU A O 1
ATOM 3827 N N . GLY A 1 489 ? 7.141 13.498 -14.196 1.00 94.19 489 GLY A N 1
ATOM 3828 C CA . GLY A 1 489 ? 6.983 14.698 -13.374 1.00 94.19 489 GLY A CA 1
ATOM 3829 C C . GLY A 1 489 ? 5.590 15.333 -13.445 1.00 94.19 489 GLY A C 1
ATOM 3830 O O . GLY A 1 489 ? 5.358 16.352 -12.802 1.00 94.19 489 GLY A O 1
ATOM 3831 N N . GLY A 1 490 ? 4.652 14.753 -14.204 1.00 95.62 490 GLY A N 1
ATOM 3832 C CA . GLY A 1 490 ? 3.270 15.232 -14.284 1.00 95.62 490 GLY A CA 1
ATOM 3833 C C . GLY A 1 490 ? 2.368 14.733 -13.149 1.00 95.62 490 GLY A C 1
ATOM 3834 O O . GLY A 1 490 ? 1.252 15.232 -12.989 1.00 95.62 490 GLY A O 1
ATOM 3835 N N . ILE A 1 491 ? 2.827 13.767 -12.345 1.00 96.75 491 ILE A N 1
ATOM 3836 C CA . ILE A 1 491 ? 2.115 13.343 -11.136 1.00 96.75 491 ILE A CA 1
ATOM 3837 C C . ILE A 1 491 ? 2.226 14.446 -10.084 1.00 96.75 491 ILE A C 1
ATOM 3839 O O . ILE A 1 491 ? 3.309 14.910 -9.746 1.00 96.75 491 ILE A O 1
ATOM 3843 N N . GLY A 1 492 ? 1.079 14.878 -9.567 1.00 95.00 492 GLY A N 1
ATOM 3844 C CA . GLY A 1 492 ? 0.967 16.083 -8.748 1.00 95.00 492 GLY A CA 1
ATOM 3845 C C . GLY A 1 492 ? -0.144 15.987 -7.702 1.00 95.00 492 GLY A C 1
ATOM 3846 O O . GLY A 1 492 ? -0.718 14.910 -7.516 1.00 95.00 492 GLY A O 1
ATOM 3847 N N . PRO A 1 493 ? -0.481 17.102 -7.028 1.00 95.88 493 PRO A N 1
ATOM 3848 C CA . PRO A 1 493 ? -1.416 17.103 -5.901 1.00 95.88 493 PRO A CA 1
ATOM 3849 C C . PRO A 1 493 ? -2.805 16.537 -6.222 1.00 95.88 493 PRO A C 1
ATOM 3851 O O . PRO A 1 493 ? -3.357 15.802 -5.409 1.00 95.88 493 PRO A O 1
ATOM 3854 N N . GLU A 1 494 ? -3.349 16.815 -7.410 1.00 94.56 494 GLU A N 1
ATOM 3855 C CA . GLU A 1 494 ? -4.660 16.286 -7.817 1.00 94.56 494 GLU A CA 1
ATOM 3856 C C . GLU A 1 494 ? -4.652 14.764 -7.996 1.00 94.56 494 GLU A C 1
ATOM 3858 O O . GLU A 1 494 ? -5.559 14.085 -7.518 1.00 94.56 494 GLU A O 1
ATOM 3863 N N . HIS A 1 495 ? -3.596 14.213 -8.600 1.00 97.06 495 HIS A N 1
ATOM 3864 C CA . HIS A 1 495 ? -3.417 12.766 -8.726 1.00 97.06 495 HIS A CA 1
ATOM 3865 C C . HIS A 1 495 ? -3.332 12.107 -7.345 1.00 97.06 495 HIS A C 1
ATOM 3867 O O . HIS A 1 495 ? -4.026 11.134 -7.065 1.00 97.06 495 HIS A O 1
ATOM 3873 N N . LEU A 1 496 ? -2.529 12.680 -6.444 1.00 96.44 496 LEU A N 1
ATOM 3874 C CA . LEU A 1 496 ? -2.406 12.195 -5.072 1.00 96.44 496 LEU A CA 1
ATOM 3875 C C . LEU A 1 496 ? -3.739 12.267 -4.311 1.00 96.44 496 LEU A C 1
ATOM 3877 O O . LEU A 1 496 ? -4.065 11.354 -3.552 1.00 96.44 496 LEU A O 1
ATOM 3881 N N . ARG A 1 497 ? -4.520 13.336 -4.505 1.00 94.00 497 ARG A N 1
ATOM 3882 C CA . ARG A 1 497 ? -5.848 13.484 -3.898 1.00 94.00 497 ARG A CA 1
ATOM 3883 C C . ARG A 1 497 ? -6.775 12.350 -4.336 1.00 94.00 497 ARG A C 1
ATOM 3885 O O . ARG A 1 497 ? -7.367 11.709 -3.472 1.00 94.00 497 ARG A O 1
ATOM 3892 N N . VAL A 1 498 ? -6.856 12.073 -5.639 1.00 93.38 498 VAL A N 1
ATOM 3893 C CA . VAL A 1 498 ? -7.667 10.969 -6.186 1.00 93.38 498 VAL A CA 1
ATOM 3894 C C . VAL A 1 498 ? -7.156 9.613 -5.686 1.00 93.38 498 VAL A C 1
ATOM 3896 O O . VAL A 1 498 ? -7.944 8.801 -5.209 1.00 93.38 498 VAL A O 1
ATOM 3899 N N . ALA A 1 499 ? -5.840 9.387 -5.685 1.00 96.75 499 ALA A N 1
ATOM 3900 C CA . ALA A 1 499 ? -5.258 8.143 -5.185 1.00 96.75 499 ALA A CA 1
ATOM 3901 C C . ALA A 1 499 ? -5.598 7.880 -3.708 1.00 96.75 499 ALA A C 1
ATOM 3903 O O . ALA A 1 499 ? -5.959 6.764 -3.347 1.00 96.75 499 ALA A O 1
ATOM 3904 N N . ARG A 1 500 ? -5.551 8.911 -2.851 1.00 95.19 500 ARG A N 1
ATOM 3905 C CA . ARG A 1 500 ? -5.954 8.805 -1.436 1.00 95.19 500 ARG A CA 1
ATOM 3906 C C . ARG A 1 500 ? -7.436 8.480 -1.275 1.00 95.19 500 ARG A C 1
ATOM 3908 O O . ARG A 1 500 ? -7.786 7.667 -0.424 1.00 95.19 500 ARG A O 1
ATOM 3915 N N . GLN A 1 501 ? -8.294 9.103 -2.084 1.00 92.44 501 GLN A N 1
ATOM 3916 C CA . GLN A 1 501 ? -9.731 8.818 -2.090 1.00 92.44 501 GLN A CA 1
ATOM 3917 C C . GLN A 1 501 ? -10.020 7.363 -2.463 1.00 92.44 501 GLN A C 1
ATOM 3919 O O . GLN A 1 501 ? -10.881 6.740 -1.849 1.00 92.44 501 GLN A O 1
ATOM 3924 N N . LEU A 1 502 ? -9.300 6.819 -3.443 1.00 95.38 502 LEU A N 1
ATOM 3925 C CA . LEU A 1 502 ? -9.461 5.434 -3.881 1.00 95.38 502 LEU A CA 1
ATOM 3926 C C . LEU A 1 502 ? -8.887 4.444 -2.868 1.00 95.38 502 LEU A C 1
ATOM 3928 O O . LEU A 1 502 ? -9.540 3.456 -2.553 1.00 95.38 502 LEU A O 1
ATOM 3932 N N . LEU A 1 503 ? -7.724 4.739 -2.282 1.00 97.19 503 LEU A N 1
ATOM 3933 C CA . LEU A 1 503 ? -7.111 3.903 -1.248 1.00 97.19 503 LEU A CA 1
ATOM 3934 C C . LEU A 1 503 ? -8.030 3.706 -0.028 1.00 97.19 503 LEU A C 1
ATOM 3936 O O . LEU A 1 503 ? -8.093 2.616 0.531 1.00 97.19 503 LEU A O 1
ATOM 3940 N N . LEU A 1 504 ? -8.796 4.731 0.354 1.00 94.12 504 LEU A N 1
ATOM 3941 C CA . LEU A 1 504 ? -9.771 4.646 1.447 1.00 94.12 504 LEU A CA 1
ATOM 3942 C C . LEU A 1 504 ? -10.939 3.689 1.184 1.00 94.12 504 LEU A C 1
ATOM 3944 O O . LEU A 1 504 ? -11.601 3.281 2.137 1.00 94.12 504 LEU A O 1
ATOM 3948 N N . GLN A 1 505 ? -11.189 3.336 -0.075 1.00 95.00 505 GLN A N 1
ATOM 3949 C CA . GLN A 1 505 ? -12.278 2.444 -0.472 1.00 95.00 505 GLN A CA 1
ATOM 3950 C C . GLN A 1 505 ? -11.856 0.968 -0.492 1.00 95.00 505 GLN A C 1
ATOM 3952 O O . GLN A 1 505 ? -12.715 0.102 -0.633 1.00 95.00 505 GLN A O 1
ATOM 3957 N N . PHE A 1 506 ? -10.562 0.665 -0.334 1.00 98.00 506 PHE A N 1
ATOM 3958 C CA . PHE A 1 506 ? -10.079 -0.712 -0.222 1.00 98.00 506 PHE A CA 1
ATOM 3959 C C . PHE A 1 506 ? -10.575 -1.362 1.063 1.00 98.00 506 PHE A C 1
ATOM 3961 O O . PHE A 1 506 ? -10.484 -0.750 2.129 1.00 98.00 506 PHE A O 1
ATOM 3968 N N . ASP A 1 507 ? -11.027 -2.611 0.972 1.00 97.56 507 ASP A N 1
ATOM 3969 C CA . ASP A 1 507 ? -11.483 -3.400 2.115 1.00 97.56 507 ASP A CA 1
ATOM 3970 C C . ASP A 1 507 ? -10.362 -3.627 3.126 1.00 97.56 507 ASP A C 1
ATOM 3972 O O . ASP A 1 507 ? -10.604 -3.509 4.327 1.00 97.56 507 ASP A O 1
ATOM 3976 N N . LEU A 1 508 ? -9.154 -3.913 2.626 1.00 97.69 508 LEU A N 1
ATOM 3977 C CA . LEU A 1 508 ? -7.950 -4.158 3.417 1.00 97.69 508 LEU A CA 1
ATOM 3978 C C . LEU A 1 508 ? -6.725 -3.522 2.747 1.00 97.69 508 LEU A C 1
ATOM 3980 O O . LEU A 1 508 ? -6.508 -3.670 1.539 1.00 97.69 508 LEU A O 1
ATOM 3984 N N . VAL A 1 509 ? -5.908 -2.837 3.549 1.00 97.25 509 VAL A N 1
ATOM 3985 C CA . VAL A 1 509 ? -4.621 -2.264 3.127 1.00 97.25 509 VAL A CA 1
ATOM 3986 C C . VAL A 1 509 ? -3.499 -2.925 3.919 1.00 97.25 509 VAL A C 1
ATOM 3988 O O . VAL A 1 509 ? -3.407 -2.751 5.129 1.00 97.25 509 VAL A O 1
ATOM 3991 N N . LEU A 1 510 ? -2.620 -3.657 3.240 1.00 95.88 510 LEU A N 1
ATOM 3992 C CA . LEU A 1 510 ? -1.468 -4.313 3.855 1.00 95.88 510 LEU A CA 1
ATOM 3993 C C . LEU A 1 510 ? -0.239 -3.409 3.710 1.00 95.88 510 LEU A C 1
ATOM 3995 O O . LEU A 1 510 ? 0.046 -2.936 2.613 1.00 95.88 510 LEU A O 1
ATOM 3999 N N . ASP A 1 511 ? 0.495 -3.168 4.797 1.00 94.94 511 ASP A N 1
ATOM 4000 C CA . ASP A 1 511 ? 1.778 -2.450 4.764 1.00 94.94 511 ASP A CA 1
ATOM 4001 C C . ASP A 1 511 ? 2.901 -3.471 4.922 1.00 94.94 511 ASP A C 1
ATOM 4003 O O . ASP A 1 511 ? 3.094 -3.998 6.013 1.00 94.94 511 ASP A O 1
ATOM 4007 N N . LEU A 1 512 ? 3.638 -3.730 3.842 1.00 91.50 512 LEU A N 1
ATOM 4008 C CA . LEU A 1 512 ? 4.710 -4.726 3.828 1.00 91.50 512 LEU A CA 1
ATOM 4009 C C . LEU A 1 512 ? 5.917 -4.334 4.693 1.00 91.50 512 LEU A C 1
ATOM 4011 O O . LEU A 1 512 ? 6.792 -5.153 4.952 1.00 91.50 512 LEU A O 1
ATOM 4015 N N . ASP A 1 513 ? 5.994 -3.073 5.127 1.00 90.94 513 ASP A N 1
ATOM 4016 C CA . ASP A 1 513 ? 7.033 -2.618 6.052 1.00 90.94 513 ASP A CA 1
ATOM 4017 C C . ASP A 1 513 ? 6.504 -2.523 7.506 1.00 90.94 513 ASP A C 1
ATOM 4019 O O . ASP A 1 513 ? 7.201 -2.008 8.386 1.00 90.94 513 ASP A O 1
ATOM 4023 N N . ALA A 1 514 ? 5.277 -2.996 7.785 1.00 88.00 514 ALA A N 1
ATOM 4024 C CA . ALA A 1 514 ? 4.731 -3.099 9.147 1.00 88.00 514 ALA A CA 1
ATOM 4025 C C . ALA A 1 514 ? 5.179 -4.375 9.884 1.00 88.00 514 ALA A C 1
ATOM 4027 O O . ALA A 1 514 ? 5.056 -4.444 11.108 1.00 88.00 514 ALA A O 1
ATOM 4028 N N . GLY A 1 515 ? 5.748 -5.341 9.158 1.00 89.38 515 GLY A N 1
ATOM 4029 C CA . GLY A 1 515 ? 6.244 -6.611 9.683 1.00 89.38 515 GLY A CA 1
ATOM 4030 C C . GLY A 1 515 ? 5.242 -7.758 9.534 1.00 89.38 515 GLY A C 1
ATOM 4031 O O . GLY A 1 515 ? 4.031 -7.550 9.480 1.00 89.38 515 GLY A O 1
ATOM 4032 N N . GLU A 1 516 ? 5.769 -8.982 9.521 1.00 89.00 516 GLU A N 1
ATOM 4033 C CA . GLU A 1 516 ? 5.023 -10.218 9.235 1.00 89.00 516 GLU A CA 1
ATOM 4034 C C . GLU A 1 516 ? 3.770 -10.391 10.103 1.00 89.00 516 GLU A C 1
ATOM 4036 O O . GLU A 1 516 ? 2.728 -10.811 9.621 1.00 89.00 516 GLU A O 1
ATOM 4041 N N . GLN A 1 517 ? 3.815 -9.995 11.376 1.00 88.12 517 GLN A N 1
ATOM 4042 C CA . GLN A 1 517 ? 2.676 -10.146 12.288 1.00 88.12 517 GLN A CA 1
ATOM 4043 C C . GLN A 1 517 ? 1.481 -9.262 11.920 1.00 88.12 517 GLN A C 1
ATOM 4045 O O . GLN A 1 517 ? 0.330 -9.664 12.096 1.00 88.12 517 GLN A O 1
ATOM 4050 N N . ALA A 1 518 ? 1.748 -8.050 11.430 1.00 89.81 518 ALA A N 1
ATOM 4051 C CA . ALA A 1 518 ? 0.709 -7.142 10.964 1.00 89.81 518 ALA A CA 1
ATOM 4052 C C . ALA A 1 518 ? 0.034 -7.702 9.705 1.00 89.81 518 ALA A C 1
ATOM 4054 O O . ALA A 1 518 ? -1.191 -7.659 9.581 1.00 89.81 518 ALA A O 1
ATOM 4055 N N . GLU A 1 519 ? 0.833 -8.259 8.796 1.00 90.88 519 GLU A N 1
ATOM 4056 C CA . GLU A 1 519 ? 0.354 -8.922 7.583 1.00 90.88 519 GLU A CA 1
ATOM 4057 C C . GLU A 1 519 ? -0.464 -10.173 7.917 1.00 90.88 519 GLU A C 1
ATOM 4059 O O . GLU A 1 519 ? -1.580 -10.332 7.418 1.00 90.88 519 GLU A O 1
ATOM 4064 N N . ASP A 1 520 ? 0.049 -11.017 8.813 1.00 92.94 520 ASP A N 1
ATOM 4065 C CA . ASP A 1 520 ? -0.609 -12.231 9.284 1.00 92.94 520 ASP A CA 1
ATOM 4066 C C . ASP A 1 520 ? -1.962 -11.925 9.912 1.00 92.94 520 ASP A C 1
ATOM 4068 O O . ASP A 1 520 ? -2.950 -12.580 9.590 1.00 92.94 520 ASP A O 1
ATOM 4072 N N . LEU A 1 521 ? -2.028 -10.900 10.765 1.00 94.25 521 LEU A N 1
ATOM 4073 C CA . LEU A 1 521 ? -3.273 -10.471 11.390 1.00 94.25 521 LEU A CA 1
ATOM 4074 C C . LEU A 1 521 ? -4.308 -10.040 10.345 1.00 94.25 521 LEU A C 1
ATOM 4076 O O . LEU A 1 521 ? -5.468 -10.441 10.439 1.00 94.25 521 LEU A O 1
ATOM 4080 N N . ILE A 1 522 ? -3.901 -9.242 9.350 1.00 95.38 522 ILE A N 1
ATOM 4081 C CA . ILE A 1 522 ? -4.808 -8.790 8.288 1.00 95.38 522 ILE A CA 1
ATOM 4082 C C . ILE A 1 522 ? -5.316 -9.974 7.462 1.00 95.38 522 ILE A C 1
ATOM 4084 O O . ILE A 1 522 ? -6.510 -10.060 7.182 1.00 95.38 522 ILE A O 1
ATOM 4088 N N . ILE A 1 523 ? -4.434 -10.898 7.088 1.00 95.38 523 ILE A N 1
ATOM 4089 C CA . ILE A 1 523 ? -4.783 -12.027 6.222 1.00 95.38 523 ILE A CA 1
ATOM 4090 C C . ILE A 1 523 ? -5.627 -13.061 6.976 1.00 95.38 523 ILE A C 1
ATOM 4092 O O . ILE A 1 523 ? -6.690 -13.453 6.497 1.00 95.38 523 ILE A O 1
ATOM 4096 N N . GLN A 1 524 ? -5.223 -13.449 8.185 1.00 94.38 524 GLN A N 1
ATOM 4097 C CA . GLN A 1 524 ? -5.955 -14.436 8.981 1.00 94.38 524 GLN A CA 1
ATOM 4098 C C . GLN A 1 524 ? -7.300 -13.887 9.439 1.00 94.38 524 GLN A C 1
ATOM 4100 O O . GLN A 1 524 ? -8.334 -14.486 9.169 1.00 94.38 524 GLN A O 1
ATOM 4105 N N . GLN A 1 525 ? -7.319 -12.728 10.100 1.00 94.75 525 GLN A N 1
ATOM 4106 C CA . GLN A 1 525 ? -8.551 -12.214 10.694 1.00 94.75 525 GLN A CA 1
ATOM 4107 C C . GLN A 1 525 ? -9.446 -11.495 9.678 1.00 94.75 525 GLN A C 1
ATOM 4109 O O . GLN A 1 525 ? -10.669 -11.486 9.843 1.00 94.75 525 GLN A O 1
ATOM 4114 N N . GLY A 1 526 ? -8.851 -10.864 8.662 1.00 95.62 526 GLY A N 1
ATOM 4115 C CA . GLY A 1 526 ? -9.570 -10.067 7.669 1.00 95.62 526 GLY A CA 1
ATOM 4116 C C . GLY A 1 526 ? -10.011 -10.844 6.428 1.00 95.62 526 GLY A C 1
ATOM 4117 O O . GLY A 1 526 ? -11.051 -10.525 5.860 1.00 95.62 526 GLY A O 1
ATOM 4118 N N . LEU A 1 527 ? -9.262 -11.870 6.004 1.00 95.06 527 LEU A N 1
ATOM 4119 C CA . LEU A 1 527 ? -9.636 -12.725 4.864 1.00 95.06 527 LEU A CA 1
ATOM 4120 C C . LEU A 1 527 ? -10.047 -14.140 5.280 1.00 95.06 527 LEU A C 1
ATOM 4122 O O . LEU A 1 527 ? -10.628 -14.864 4.473 1.00 95.06 527 LEU A O 1
ATOM 4126 N N . GLY A 1 528 ? -9.771 -14.551 6.519 1.00 94.12 528 GLY A N 1
ATOM 4127 C CA . GLY A 1 528 ? -10.008 -15.927 6.954 1.00 94.12 528 GLY A CA 1
ATOM 4128 C C . GLY A 1 528 ? -9.039 -16.929 6.335 1.00 94.12 528 GLY A C 1
ATOM 4129 O O . GLY A 1 528 ? -9.406 -18.085 6.163 1.00 94.12 528 GLY A O 1
ATOM 4130 N N . TRP A 1 529 ? -7.849 -16.484 5.928 1.00 93.56 529 TRP A N 1
ATOM 4131 C CA . TRP A 1 529 ? -6.833 -17.331 5.302 1.00 93.56 529 TRP A CA 1
ATOM 4132 C C . TRP A 1 529 ? -5.869 -17.889 6.347 1.00 93.56 529 TRP A C 1
ATOM 4134 O O . TRP A 1 529 ? -5.253 -17.132 7.096 1.00 93.56 529 TRP A O 1
ATOM 4144 N N . ASP A 1 530 ? -5.681 -19.205 6.355 1.00 91.31 530 ASP A N 1
ATOM 4145 C CA . ASP A 1 530 ? -4.766 -19.885 7.277 1.00 91.31 530 ASP A CA 1
ATOM 4146 C C . ASP A 1 530 ? -3.298 -19.680 6.886 1.00 91.31 530 ASP A C 1
ATOM 4148 O O . ASP A 1 530 ? -2.401 -19.617 7.741 1.00 91.31 530 ASP A O 1
ATOM 4152 N N . VAL A 1 531 ? -3.037 -19.579 5.580 1.00 92.38 531 VAL A N 1
ATOM 4153 C CA . VAL A 1 531 ? -1.701 -19.354 5.029 1.00 92.38 531 VAL A CA 1
ATOM 4154 C C . VAL A 1 531 ? -1.513 -17.883 4.678 1.00 92.38 531 VAL A C 1
ATOM 4156 O O . VAL A 1 531 ? -2.254 -17.304 3.890 1.00 92.38 531 VAL A O 1
ATOM 4159 N N . THR A 1 532 ? -0.496 -17.272 5.273 1.00 92.62 532 THR A N 1
ATOM 4160 C CA . THR A 1 532 ? -0.194 -15.842 5.174 1.00 92.62 532 THR A CA 1
ATOM 4161 C C . THR A 1 532 ? 1.082 -15.597 4.376 1.00 92.62 532 THR A C 1
ATOM 4163 O O . THR A 1 532 ? 1.773 -16.545 4.007 1.00 92.62 532 THR A O 1
ATOM 4166 N N . LEU A 1 533 ? 1.436 -14.331 4.130 1.00 88.94 533 LEU A N 1
ATOM 4167 C CA . LEU A 1 533 ? 2.670 -13.979 3.413 1.00 88.94 533 LEU A CA 1
ATOM 4168 C C . LEU A 1 533 ? 3.920 -14.541 4.098 1.00 88.94 533 LEU A C 1
ATOM 4170 O O . LEU A 1 533 ? 4.764 -15.118 3.412 1.00 88.94 533 LEU A O 1
ATOM 4174 N N . ALA A 1 534 ? 3.971 -14.478 5.433 1.00 86.75 534 ALA A N 1
ATOM 4175 C CA . ALA A 1 534 ? 5.075 -15.001 6.234 1.00 86.75 534 ALA A CA 1
ATOM 4176 C C . ALA A 1 534 ? 5.342 -16.495 5.966 1.00 86.75 534 ALA A C 1
ATOM 4178 O O . ALA A 1 534 ? 6.485 -16.940 5.877 1.00 86.75 534 ALA A O 1
ATOM 4179 N N . LYS A 1 535 ? 4.275 -17.280 5.762 1.00 86.81 535 LYS A N 1
ATOM 4180 C CA . LYS A 1 535 ? 4.355 -18.727 5.497 1.00 86.81 535 LYS A CA 1
ATOM 4181 C C . LYS A 1 535 ? 4.699 -19.065 4.044 1.00 86.81 535 LYS A C 1
ATOM 4183 O O . LYS A 1 535 ? 5.072 -20.198 3.750 1.00 86.81 535 LYS A O 1
ATOM 4188 N N . VAL A 1 536 ? 4.566 -18.104 3.133 1.00 83.56 536 VAL A N 1
ATOM 4189 C CA . VAL A 1 536 ? 4.738 -18.293 1.683 1.00 83.56 536 VAL A CA 1
ATOM 4190 C C . VAL A 1 536 ? 6.115 -17.846 1.199 1.00 83.56 536 VAL A C 1
ATOM 4192 O O . VAL A 1 536 ? 6.423 -18.020 0.024 1.00 83.56 536 VAL A O 1
ATOM 4195 N N . HIS A 1 537 ? 6.985 -17.345 2.086 1.00 63.22 537 HIS A N 1
ATOM 4196 C CA . HIS A 1 537 ? 8.335 -16.830 1.798 1.00 63.22 537 HIS A CA 1
ATOM 4197 C C . HIS A 1 537 ? 9.358 -17.841 1.214 1.00 63.22 537 HIS A C 1
ATOM 4199 O O . HIS A 1 537 ? 10.556 -17.727 1.442 1.00 63.22 537 HIS A O 1
ATOM 4205 N N . LYS A 1 538 ? 8.933 -18.785 0.369 1.00 53.94 538 LYS A N 1
ATOM 4206 C CA . LYS A 1 538 ? 9.787 -19.618 -0.487 1.00 53.94 538 LYS A CA 1
ATOM 4207 C C . LYS A 1 538 ? 10.422 -18.869 -1.673 1.00 53.94 538 LYS A C 1
ATOM 4209 O O . LYS A 1 538 ? 11.244 -19.460 -2.360 1.00 53.94 538 LYS A O 1
ATOM 4214 N N . ARG A 1 539 ? 10.051 -17.610 -1.962 1.00 62.44 539 ARG A N 1
ATOM 4215 C CA . ARG A 1 539 ? 10.659 -16.819 -3.056 1.00 62.44 539 ARG A CA 1
ATOM 4216 C C . ARG A 1 539 ? 10.984 -15.392 -2.615 1.00 62.44 539 ARG A C 1
ATOM 4218 O O . ARG A 1 539 ? 10.245 -14.444 -2.886 1.00 62.44 539 ARG A O 1
ATOM 4225 N N . THR A 1 540 ? 12.110 -15.232 -1.932 1.00 71.12 540 THR A N 1
ATOM 4226 C CA . THR A 1 540 ? 12.706 -13.918 -1.680 1.00 71.12 540 THR A CA 1
ATOM 4227 C C . THR A 1 540 ? 13.223 -13.314 -2.988 1.00 71.12 540 THR A C 1
ATOM 4229 O O . THR A 1 540 ? 13.450 -14.005 -3.984 1.00 71.12 540 THR A O 1
ATOM 4232 N N . SER A 1 541 ? 13.441 -11.996 -3.012 1.00 73.38 541 SER A N 1
ATOM 4233 C CA . SER A 1 541 ? 14.104 -11.386 -4.168 1.00 73.38 541 SER A CA 1
ATOM 4234 C C . SER A 1 541 ? 15.501 -11.974 -4.399 1.00 73.38 541 SER A C 1
ATOM 4236 O O . SER A 1 541 ? 15.923 -12.070 -5.547 1.00 73.38 541 SER A O 1
ATOM 4238 N N . ASP A 1 542 ? 16.177 -12.419 -3.338 1.00 79.00 542 ASP A N 1
ATOM 4239 C CA . ASP A 1 542 ? 17.483 -13.065 -3.439 1.00 79.00 542 ASP A CA 1
ATOM 4240 C C . ASP A 1 542 ? 17.406 -14.429 -4.133 1.00 79.00 542 ASP A C 1
ATOM 4242 O O . ASP A 1 542 ? 18.308 -14.752 -4.903 1.00 79.00 542 ASP A O 1
ATOM 4246 N N . ASP A 1 543 ? 16.315 -15.179 -3.969 1.00 79.75 543 ASP A N 1
ATOM 4247 C CA . ASP A 1 543 ? 16.104 -16.442 -4.691 1.00 79.75 543 ASP A CA 1
ATOM 4248 C C . ASP A 1 543 ? 15.937 -16.196 -6.191 1.00 79.75 543 ASP A C 1
ATOM 4250 O O . ASP A 1 543 ? 16.551 -16.876 -7.012 1.00 79.75 543 ASP A O 1
ATOM 4254 N N . VAL A 1 544 ? 15.192 -15.149 -6.564 1.00 78.56 544 VAL A N 1
ATOM 4255 C CA . VAL A 1 544 ? 15.075 -14.723 -7.967 1.00 78.56 544 VAL A CA 1
ATOM 4256 C C . VAL A 1 544 ? 16.442 -14.322 -8.528 1.00 78.56 544 VAL A C 1
ATOM 4258 O O . VAL A 1 544 ? 16.760 -14.664 -9.667 1.00 78.56 544 VAL A O 1
ATOM 4261 N N . TYR A 1 545 ? 17.271 -13.622 -7.747 1.00 83.19 545 TYR A N 1
ATOM 4262 C CA . TYR A 1 545 ? 18.608 -13.218 -8.189 1.00 83.19 545 TYR A CA 1
ATOM 4263 C C . TYR A 1 545 ? 19.546 -14.408 -8.354 1.00 83.19 545 TYR A C 1
ATOM 4265 O O . TYR A 1 545 ? 20.270 -14.458 -9.346 1.00 83.19 545 TYR A O 1
ATOM 4273 N N . LYS A 1 546 ? 19.521 -15.362 -7.418 1.00 85.75 546 LYS A N 1
ATOM 4274 C CA . LYS A 1 546 ? 20.309 -16.596 -7.500 1.00 85.75 546 LYS A CA 1
ATOM 4275 C C . LYS A 1 546 ? 19.902 -17.410 -8.722 1.00 85.75 546 LYS A C 1
ATOM 4277 O O . LYS A 1 546 ? 20.760 -17.687 -9.555 1.00 85.75 546 LYS A O 1
ATOM 4282 N N . ARG A 1 547 ? 18.601 -17.678 -8.884 1.00 83.50 547 ARG A N 1
ATOM 4283 C CA . ARG A 1 547 ? 18.054 -18.443 -10.014 1.00 83.50 547 ARG A CA 1
ATOM 4284 C C . ARG A 1 547 ? 18.416 -17.814 -11.358 1.00 83.50 547 ARG A C 1
ATOM 4286 O O . ARG A 1 547 ? 18.909 -18.480 -12.253 1.00 83.50 547 ARG A O 1
ATOM 4293 N N . LEU A 1 548 ? 18.267 -16.495 -11.488 1.00 84.00 548 LEU A N 1
ATOM 4294 C CA . LEU A 1 548 ? 18.576 -15.778 -12.735 1.00 84.00 548 LEU A CA 1
ATOM 4295 C C . LEU A 1 548 ? 20.052 -15.347 -12.844 1.00 84.00 548 LEU A C 1
ATOM 4297 O O . LEU A 1 548 ? 20.404 -14.520 -13.696 1.00 84.00 548 LEU A O 1
ATOM 4301 N N . LYS A 1 549 ? 20.920 -15.870 -11.965 1.00 88.06 549 LYS A N 1
ATOM 4302 C CA . LYS A 1 549 ? 22.358 -15.575 -11.877 1.00 88.06 549 LYS A CA 1
ATOM 4303 C C . LYS A 1 549 ? 22.643 -14.058 -11.916 1.00 88.06 549 LYS A C 1
ATOM 4305 O O . LYS A 1 549 ? 23.624 -13.617 -12.519 1.00 88.06 549 LYS A O 1
ATOM 4310 N N . TYR A 1 550 ? 21.770 -13.215 -11.354 1.00 87.31 550 TYR A N 1
ATOM 4311 C CA . TYR A 1 550 ? 21.865 -11.749 -11.377 1.00 87.31 550 TYR A CA 1
ATOM 4312 C C . TYR A 1 550 ? 22.736 -11.228 -10.224 1.00 87.31 550 TYR A C 1
ATOM 4314 O O . TYR A 1 550 ? 22.368 -11.304 -9.055 1.00 87.31 550 TYR A O 1
ATOM 4322 N N . ASP A 1 551 ? 23.889 -10.650 -10.566 1.00 86.62 551 ASP A N 1
ATOM 4323 C CA . ASP A 1 551 ? 24.834 -10.090 -9.600 1.00 86.62 551 ASP A CA 1
ATOM 4324 C C . ASP A 1 551 ? 24.566 -8.594 -9.379 1.00 86.62 551 ASP A C 1
ATOM 4326 O O . ASP A 1 551 ? 24.920 -7.742 -10.202 1.00 86.62 551 ASP A O 1
ATOM 4330 N N . ARG A 1 552 ? 23.969 -8.275 -8.227 1.00 84.94 552 ARG A N 1
ATOM 4331 C CA . ARG A 1 552 ? 23.659 -6.900 -7.803 1.00 84.94 552 ARG A CA 1
ATOM 4332 C C . ARG A 1 552 ? 24.900 -6.018 -7.669 1.00 84.94 552 ARG A C 1
ATOM 4334 O O . ARG A 1 552 ? 24.791 -4.801 -7.771 1.00 84.94 552 ARG A O 1
ATOM 4341 N N . THR A 1 553 ? 26.073 -6.600 -7.428 1.00 85.88 553 THR A N 1
ATOM 4342 C CA . THR A 1 553 ? 27.301 -5.826 -7.207 1.00 85.88 553 THR A CA 1
ATOM 4343 C C . THR A 1 553 ? 27.878 -5.256 -8.501 1.00 85.88 553 THR A C 1
ATOM 4345 O O . THR A 1 553 ? 28.578 -4.241 -8.449 1.00 85.88 553 THR A O 1
ATOM 4348 N N . ARG A 1 554 ? 27.550 -5.872 -9.648 1.00 86.25 554 ARG A N 1
ATOM 4349 C CA . ARG A 1 554 ? 27.993 -5.454 -10.990 1.00 86.25 554 ARG A CA 1
ATOM 4350 C C . ARG A 1 554 ? 27.148 -4.344 -11.597 1.00 86.25 554 ARG A C 1
ATOM 4352 O O . ARG A 1 554 ? 27.653 -3.584 -12.413 1.00 86.25 554 ARG A O 1
ATOM 4359 N N . CYS A 1 555 ? 25.878 -4.252 -11.220 1.00 88.56 555 CYS A N 1
ATOM 4360 C CA . CYS A 1 555 ? 24.941 -3.271 -11.760 1.00 88.56 555 CYS A CA 1
ATOM 4361 C C . CYS A 1 555 ? 24.517 -2.342 -10.624 1.00 88.56 555 CYS A C 1
ATOM 4363 O O . CYS A 1 555 ? 23.440 -2.480 -10.048 1.00 88.56 555 CYS A O 1
ATOM 4365 N N . ARG A 1 556 ? 25.430 -1.437 -10.249 1.00 86.12 556 ARG A N 1
ATOM 4366 C CA . ARG A 1 556 ? 25.192 -0.449 -9.196 1.00 86.12 556 ARG A CA 1
ATOM 4367 C C . ARG A 1 556 ? 24.431 0.724 -9.793 1.00 86.12 556 ARG A C 1
ATOM 4369 O O . ARG A 1 556 ? 25.022 1.545 -10.474 1.00 86.12 556 ARG A O 1
ATOM 4376 N N . HIS A 1 557 ? 23.132 0.799 -9.526 1.00 91.56 557 HIS A N 1
ATOM 4377 C CA . HIS A 1 557 ? 22.270 1.896 -9.985 1.00 91.56 557 HIS A CA 1
ATOM 4378 C C . HIS A 1 557 ? 22.273 3.095 -9.026 1.00 91.56 557 HIS A C 1
ATOM 4380 O O . HIS A 1 557 ? 21.233 3.697 -8.761 1.00 91.56 557 HIS A O 1
ATOM 4386 N N . GLU A 1 558 ? 23.414 3.405 -8.407 1.00 91.38 558 GLU A N 1
ATOM 4387 C CA . GLU A 1 558 ? 23.480 4.404 -7.333 1.00 91.38 558 GLU A CA 1
ATOM 4388 C C . GLU A 1 558 ? 23.165 5.811 -7.843 1.00 91.38 558 GLU A C 1
ATOM 4390 O O . GLU A 1 558 ? 22.423 6.552 -7.191 1.00 91.38 558 GLU A O 1
ATOM 4395 N N . HIS A 1 559 ? 23.704 6.184 -9.008 1.00 91.94 559 HIS A N 1
ATOM 4396 C CA . HIS A 1 559 ? 23.418 7.483 -9.610 1.00 91.94 559 HIS A CA 1
ATOM 4397 C C . HIS A 1 559 ? 21.964 7.554 -10.086 1.00 91.94 559 HIS A C 1
ATOM 4399 O O . HIS A 1 559 ? 21.280 8.534 -9.788 1.00 91.94 559 HIS A O 1
ATOM 4405 N N . LEU A 1 560 ? 21.457 6.492 -10.728 1.00 94.19 560 LEU A N 1
ATOM 4406 C CA . LEU A 1 560 ? 20.045 6.402 -11.110 1.00 94.19 560 LEU A CA 1
ATOM 4407 C C . LEU A 1 560 ? 19.113 6.618 -9.909 1.00 94.19 560 LEU A C 1
ATOM 4409 O O . LEU A 1 560 ? 18.208 7.453 -9.958 1.00 94.19 560 LEU A O 1
ATOM 4413 N N . LEU A 1 561 ? 19.340 5.882 -8.819 1.00 93.44 561 LEU A N 1
ATOM 4414 C CA . LEU A 1 561 ? 18.507 5.962 -7.621 1.00 93.44 561 LEU A CA 1
ATOM 4415 C C . LEU A 1 561 ? 18.603 7.340 -6.957 1.00 93.44 561 LEU A C 1
ATOM 4417 O O . LEU A 1 561 ? 17.580 7.874 -6.530 1.00 93.44 561 LEU A O 1
ATOM 4421 N N . ARG A 1 562 ? 19.791 7.955 -6.913 1.00 94.19 562 ARG A N 1
ATOM 4422 C CA . ARG A 1 562 ? 19.970 9.307 -6.357 1.00 94.19 562 ARG A CA 1
ATOM 4423 C C . ARG A 1 562 ? 19.105 10.349 -7.070 1.00 94.19 562 ARG A C 1
ATOM 4425 O O . ARG A 1 562 ? 18.550 11.218 -6.406 1.00 94.19 562 ARG A O 1
ATOM 4432 N N . GLU A 1 563 ? 18.957 10.234 -8.387 1.00 95.06 563 GLU A N 1
ATOM 4433 C CA . GLU A 1 563 ? 18.173 11.167 -9.208 1.00 95.06 563 GLU A CA 1
ATOM 4434 C C . GLU A 1 563 ? 16.660 10.898 -9.171 1.00 95.06 563 GLU A C 1
ATOM 4436 O O . GLU A 1 563 ? 15.843 11.821 -9.264 1.00 95.06 563 GLU A O 1
ATOM 4441 N N . VAL A 1 564 ? 16.267 9.628 -9.048 1.00 94.31 564 VAL A N 1
ATOM 4442 C CA . VAL A 1 564 ? 14.863 9.203 -9.143 1.00 94.31 564 VAL A CA 1
ATOM 4443 C C . VAL A 1 564 ? 14.150 9.220 -7.791 1.00 94.31 564 VAL A C 1
ATOM 4445 O O . VAL A 1 564 ? 12.972 9.582 -7.722 1.00 94.31 564 VAL A O 1
ATOM 4448 N N . LEU A 1 565 ? 14.836 8.859 -6.704 1.00 92.50 565 LEU A N 1
ATOM 4449 C CA . LEU A 1 565 ? 14.226 8.762 -5.375 1.00 92.50 565 LEU A CA 1
ATOM 4450 C C . LEU A 1 565 ? 13.623 10.079 -4.863 1.00 92.50 565 LEU A C 1
ATOM 4452 O O . LEU A 1 565 ? 12.540 10.020 -4.277 1.00 92.50 565 LEU A O 1
ATOM 4456 N N . PRO A 1 566 ? 14.228 11.265 -5.066 1.00 91.69 566 PRO A N 1
ATOM 4457 C CA . PRO A 1 566 ? 13.608 12.526 -4.657 1.00 91.69 566 PRO A CA 1
ATOM 4458 C C . PRO A 1 566 ? 12.266 12.806 -5.346 1.00 91.69 566 PRO A C 1
ATOM 4460 O O . PRO A 1 566 ? 11.446 13.532 -4.804 1.00 91.69 566 PRO A O 1
ATOM 4463 N N . ARG A 1 567 ? 12.005 12.207 -6.515 1.00 92.81 567 ARG A N 1
ATOM 4464 C CA . ARG A 1 567 ? 10.778 12.443 -7.295 1.00 92.81 567 ARG A CA 1
ATOM 4465 C C . ARG A 1 567 ? 9.583 11.618 -6.814 1.00 92.81 567 ARG A C 1
ATOM 4467 O O . ARG A 1 567 ? 8.470 11.867 -7.258 1.00 92.81 567 ARG A O 1
ATOM 4474 N N . GLN A 1 568 ? 9.792 10.670 -5.898 1.00 95.81 568 GLN A N 1
ATOM 4475 C CA . GLN A 1 568 ? 8.751 9.770 -5.380 1.00 95.81 568 GLN A CA 1
ATOM 4476 C C . GLN A 1 568 ? 7.900 10.401 -4.259 1.00 95.81 568 GLN A C 1
ATOM 4478 O O . GLN A 1 568 ? 7.261 9.687 -3.489 1.00 95.81 568 GLN A O 1
ATOM 4483 N N . ASP A 1 569 ? 7.918 11.727 -4.097 1.00 95.50 569 ASP A N 1
ATOM 4484 C CA . ASP A 1 569 ? 7.216 12.410 -3.004 1.00 95.50 569 ASP A CA 1
ATOM 4485 C C . ASP A 1 569 ? 5.697 12.157 -2.986 1.00 95.50 569 ASP A C 1
ATOM 4487 O O . ASP A 1 569 ? 5.168 11.868 -1.906 1.00 95.50 569 ASP A O 1
ATOM 4491 N N . PRO A 1 570 ? 4.968 12.210 -4.120 1.00 97.44 570 PRO A N 1
ATOM 4492 C CA . PRO A 1 570 ? 3.577 11.764 -4.163 1.00 97.44 570 PRO A CA 1
ATOM 4493 C C . PRO A 1 570 ? 3.384 10.324 -3.665 1.00 97.44 570 PRO A C 1
ATOM 4495 O O . PRO A 1 570 ? 2.503 10.079 -2.840 1.00 97.44 570 PRO A O 1
ATOM 4498 N N . ASP A 1 571 ? 4.234 9.386 -4.083 1.00 98.12 571 ASP A N 1
ATOM 4499 C CA . ASP A 1 571 ? 4.185 8.001 -3.606 1.00 98.12 571 ASP A CA 1
ATOM 4500 C C . ASP A 1 571 ? 4.468 7.892 -2.100 1.00 98.12 571 ASP A C 1
ATOM 4502 O O . ASP A 1 571 ? 3.778 7.142 -1.411 1.00 98.12 571 ASP A O 1
ATOM 4506 N N . ARG A 1 572 ? 5.422 8.660 -1.552 1.00 96.50 572 ARG A N 1
ATOM 4507 C CA . ARG A 1 572 ? 5.705 8.695 -0.100 1.00 96.50 572 ARG A CA 1
ATOM 4508 C C . ARG A 1 572 ? 4.498 9.181 0.683 1.00 96.50 572 ARG A C 1
ATOM 4510 O O . ARG A 1 572 ? 4.177 8.655 1.747 1.00 96.50 572 ARG A O 1
ATOM 4517 N N . GLN A 1 573 ? 3.826 10.192 0.149 1.00 95.69 573 GLN A N 1
ATOM 4518 C CA . GLN A 1 573 ? 2.634 10.768 0.747 1.00 95.69 573 GLN A CA 1
ATOM 4519 C C . GLN A 1 573 ? 1.431 9.826 0.698 1.00 95.69 573 GLN A C 1
ATOM 4521 O O . GLN A 1 573 ? 0.676 9.779 1.671 1.00 95.69 573 GLN A O 1
ATOM 4526 N N . LEU A 1 574 ? 1.245 9.094 -0.404 1.00 97.38 574 LEU A N 1
ATOM 4527 C CA . LEU A 1 574 ? 0.217 8.061 -0.514 1.00 97.38 574 LEU A CA 1
ATOM 4528 C C . LEU A 1 574 ? 0.528 6.886 0.416 1.00 97.38 574 LEU A C 1
ATOM 4530 O O . LEU A 1 574 ? -0.348 6.442 1.153 1.00 97.38 574 LEU A O 1
ATOM 4534 N N . TYR A 1 575 ? 1.784 6.435 0.428 1.00 97.00 575 TYR A N 1
ATOM 4535 C CA . TYR A 1 575 ? 2.260 5.370 1.302 1.00 97.00 575 TYR A CA 1
ATOM 4536 C C . TYR A 1 575 ? 2.029 5.722 2.773 1.00 97.00 575 TYR A C 1
ATOM 4538 O O . TYR A 1 575 ? 1.413 4.938 3.481 1.00 97.00 575 TYR A O 1
ATOM 4546 N N . SER A 1 576 ? 2.403 6.929 3.213 1.00 94.31 576 SER A N 1
ATOM 4547 C CA . SER A 1 576 ? 2.143 7.419 4.577 1.00 94.31 576 SER A CA 1
ATOM 4548 C C . SER A 1 576 ? 0.660 7.339 4.964 1.00 94.31 576 SER A C 1
ATOM 4550 O O . SER A 1 576 ? 0.330 6.835 6.038 1.00 94.31 576 SER A O 1
ATOM 4552 N N . THR A 1 577 ? -0.247 7.748 4.068 1.00 92.88 577 THR A N 1
ATOM 4553 C CA . THR A 1 577 ? -1.694 7.579 4.278 1.00 92.88 577 THR A CA 1
ATOM 4554 C C . THR A 1 577 ? -2.073 6.097 4.384 1.00 92.88 577 THR A C 1
ATOM 4556 O O . THR A 1 577 ? -2.804 5.710 5.292 1.00 92.88 577 THR A O 1
ATOM 4559 N N . GLY A 1 578 ? -1.535 5.251 3.507 1.00 96.06 578 GLY A N 1
ATOM 4560 C CA . GLY A 1 578 ? -1.770 3.809 3.516 1.00 96.06 578 GLY A CA 1
ATOM 4561 C C . GLY A 1 578 ? -1.273 3.085 4.765 1.00 96.06 578 GLY A C 1
ATOM 4562 O O . GLY A 1 578 ? -1.966 2.200 5.254 1.00 96.06 578 GLY A O 1
ATOM 4563 N N . ARG A 1 579 ? -0.142 3.500 5.345 1.00 94.62 579 ARG A N 1
ATOM 4564 C CA . ARG A 1 579 ? 0.346 2.954 6.623 1.00 94.62 579 ARG A CA 1
ATOM 4565 C C . ARG A 1 579 ? -0.638 3.204 7.758 1.00 94.62 579 ARG A C 1
ATOM 4567 O O . ARG A 1 579 ? -0.878 2.327 8.577 1.00 94.62 579 ARG A O 1
ATOM 4574 N N . VAL A 1 580 ? -1.225 4.400 7.800 1.00 91.94 580 VAL A N 1
ATOM 4575 C CA . VAL A 1 580 ? -2.210 4.760 8.829 1.00 91.94 580 VAL A CA 1
ATOM 4576 C C . VAL A 1 580 ? -3.499 3.965 8.635 1.00 91.94 580 VAL A C 1
ATOM 4578 O O . VAL A 1 580 ? -4.090 3.529 9.616 1.00 91.94 580 VAL A O 1
ATOM 4581 N N . LEU A 1 581 ? -3.908 3.720 7.387 1.00 93.75 581 LEU A N 1
ATOM 4582 C CA . LEU A 1 581 ? -5.051 2.853 7.088 1.00 93.75 581 LEU A CA 1
ATOM 4583 C C . LEU A 1 581 ? -4.798 1.403 7.488 1.00 93.75 581 LEU A C 1
ATOM 4585 O O . LEU A 1 581 ? -5.622 0.828 8.190 1.00 93.75 581 LEU A O 1
ATOM 4589 N N . SER A 1 582 ? -3.634 0.862 7.134 1.00 95.44 582 SER A N 1
ATOM 4590 C CA . SER A 1 582 ? -3.196 -0.463 7.574 1.00 95.44 582 SER A CA 1
ATOM 4591 C C . SER A 1 582 ? -3.203 -0.572 9.100 1.00 95.44 582 SER A C 1
ATOM 4593 O O . SER A 1 582 ? -3.748 -1.524 9.644 1.00 95.44 582 SER A O 1
ATOM 4595 N N . LEU A 1 583 ? -2.701 0.439 9.819 1.00 92.25 583 LEU A N 1
ATOM 4596 C CA . LEU A 1 583 ? -2.729 0.472 11.284 1.00 92.25 583 LEU A CA 1
ATOM 4597 C C . LEU A 1 583 ? -4.158 0.475 11.855 1.00 92.25 583 LEU A C 1
ATOM 4599 O O . LEU A 1 583 ? -4.420 -0.184 12.860 1.00 92.25 583 LEU A O 1
ATOM 4603 N N . ILE A 1 584 ? -5.083 1.220 11.243 1.00 93.12 584 ILE A N 1
ATOM 4604 C CA . ILE A 1 584 ? -6.496 1.232 11.649 1.00 93.12 584 ILE A CA 1
ATOM 4605 C C . ILE A 1 584 ? -7.129 -0.148 11.433 1.00 93.12 584 ILE A C 1
ATOM 4607 O O . ILE A 1 584 ? -7.823 -0.642 12.325 1.00 93.12 584 ILE A O 1
ATOM 4611 N N . ASP A 1 585 ? -6.866 -0.776 10.286 1.00 95.06 585 ASP A N 1
ATOM 4612 C CA . ASP A 1 585 ? -7.371 -2.112 9.967 1.00 95.06 585 ASP A CA 1
ATOM 4613 C C . ASP A 1 585 ? -6.787 -3.153 10.951 1.00 95.06 585 ASP A C 1
ATOM 4615 O O . ASP A 1 585 ? -7.534 -3.936 11.538 1.00 95.06 585 ASP A O 1
ATOM 4619 N N . GLN A 1 586 ? -5.483 -3.090 11.248 1.00 94.62 586 GLN A N 1
ATOM 4620 C CA . GLN A 1 586 ? -4.822 -3.922 12.266 1.00 94.62 586 GLN A CA 1
ATOM 4621 C C . GLN A 1 586 ? -5.417 -3.732 13.663 1.00 94.62 586 GLN A C 1
ATOM 4623 O O . GLN A 1 586 ? -5.589 -4.703 14.396 1.00 94.62 586 GLN A O 1
ATOM 4628 N N . LEU A 1 587 ? -5.747 -2.498 14.057 1.00 93.12 587 LEU A N 1
ATOM 4629 C CA . LEU A 1 587 ? -6.338 -2.244 15.369 1.00 93.12 587 LEU A CA 1
ATOM 4630 C C . LEU A 1 587 ? -7.689 -2.953 15.509 1.00 93.12 587 LEU A C 1
ATOM 4632 O O . LEU A 1 587 ? -7.929 -3.616 16.520 1.00 93.12 587 LEU A O 1
ATOM 4636 N N . LEU A 1 588 ? -8.548 -2.842 14.491 1.00 95.38 588 LEU A N 1
ATOM 4637 C CA . LEU A 1 588 ? -9.846 -3.513 14.470 1.00 95.38 588 LEU A CA 1
ATOM 4638 C C . LEU A 1 588 ? -9.698 -5.033 14.540 1.00 95.38 588 LEU A C 1
ATOM 4640 O O . LEU A 1 588 ? -10.336 -5.685 15.366 1.00 95.38 588 LEU A O 1
ATOM 4644 N N . LEU A 1 589 ? -8.868 -5.588 13.659 1.00 95.69 589 LEU A N 1
ATOM 4645 C CA . LEU A 1 589 ? -8.682 -7.029 13.540 1.00 95.69 589 LEU A CA 1
ATOM 4646 C C . LEU A 1 589 ? -8.003 -7.609 14.784 1.00 95.69 589 LEU A C 1
ATOM 4648 O O . LEU A 1 589 ? -8.399 -8.661 15.275 1.00 95.69 589 LEU A O 1
ATOM 4652 N N . GLY A 1 590 ? -7.053 -6.882 15.364 1.00 93.81 590 GLY A N 1
ATOM 4653 C CA . GLY A 1 590 ? -6.423 -7.255 16.622 1.00 93.81 590 GLY A CA 1
ATOM 4654 C C . GLY A 1 590 ? -7.418 -7.279 17.774 1.00 93.81 590 GLY A C 1
ATOM 4655 O O . GLY A 1 590 ? -7.477 -8.263 18.500 1.00 93.81 590 GLY A O 1
ATOM 4656 N N . TRP A 1 591 ? -8.281 -6.264 17.901 1.00 93.81 591 TRP A N 1
ATOM 4657 C CA . TRP A 1 591 ? -9.356 -6.296 18.896 1.00 93.81 591 TRP A CA 1
ATOM 4658 C C . TRP A 1 591 ? -10.310 -7.473 18.710 1.00 93.81 591 TRP A C 1
ATOM 4660 O O . TRP A 1 591 ? -10.729 -8.073 19.697 1.00 93.81 591 TRP A O 1
ATOM 4670 N N . ALA A 1 592 ? -10.662 -7.803 17.466 1.00 94.25 592 ALA A N 1
ATOM 4671 C CA . ALA A 1 592 ? -11.493 -8.963 17.178 1.00 94.25 592 ALA A CA 1
ATOM 4672 C C . ALA A 1 592 ? -10.819 -10.262 17.647 1.00 94.25 592 ALA A C 1
ATOM 4674 O O . ALA A 1 592 ? -11.449 -11.055 18.350 1.00 94.25 592 ALA A O 1
ATOM 4675 N N . ARG A 1 593 ? -9.527 -10.428 17.343 1.00 93.94 593 ARG A N 1
ATOM 4676 C CA . ARG A 1 593 ? -8.718 -11.574 17.767 1.00 93.94 593 ARG A CA 1
ATOM 4677 C C . ARG A 1 593 ? -8.620 -11.690 19.290 1.00 93.94 593 ARG A C 1
ATOM 4679 O O . ARG A 1 593 ? -8.900 -12.754 19.830 1.00 93.94 593 ARG A O 1
ATOM 4686 N N . GLU A 1 594 ? -8.305 -10.598 19.990 1.00 90.50 594 GLU A N 1
ATOM 4687 C CA . GLU A 1 594 ? -8.223 -10.570 21.464 1.00 90.50 594 GLU A CA 1
ATOM 4688 C C . GLU A 1 594 ? -9.574 -10.873 22.139 1.00 90.50 594 GLU A C 1
ATOM 4690 O O . GLU A 1 594 ? -9.635 -11.390 23.252 1.00 90.50 594 GLU A O 1
ATOM 4695 N N . LEU A 1 595 ? -10.685 -10.587 21.457 1.00 92.44 595 LEU A N 1
ATOM 4696 C CA . LEU A 1 595 ? -12.033 -10.952 21.899 1.00 92.44 595 LEU A CA 1
ATOM 4697 C C . LEU A 1 595 ? -12.407 -12.409 21.603 1.00 92.44 595 LEU A C 1
ATOM 4699 O O . LEU A 1 595 ? -13.541 -12.804 21.892 1.00 92.44 595 LEU A O 1
ATOM 4703 N N . GLY A 1 596 ? -11.498 -13.185 21.009 1.00 93.06 596 GLY A N 1
ATOM 4704 C CA . GLY A 1 596 ? -11.756 -14.547 20.555 1.00 93.06 596 GLY A CA 1
ATOM 4705 C C . GLY A 1 596 ? -12.804 -14.612 19.445 1.00 93.06 596 GLY A C 1
ATOM 4706 O O . GLY A 1 596 ? -13.492 -15.625 19.319 1.00 93.06 596 GLY A O 1
ATOM 4707 N N . LEU A 1 597 ? -12.990 -13.531 18.675 1.00 92.56 597 LEU A N 1
ATOM 4708 C CA . LEU A 1 597 ? -13.886 -13.563 17.525 1.00 92.56 597 LEU A CA 1
ATOM 4709 C C . LEU A 1 597 ? -13.212 -14.381 16.425 1.00 92.56 597 LEU A C 1
ATOM 4711 O O . LEU A 1 597 ? -12.095 -14.048 16.020 1.00 92.56 597 LEU A O 1
ATOM 4715 N N . PRO A 1 598 ? -13.856 -15.453 15.940 1.00 90.75 598 PRO A N 1
ATOM 4716 C CA . PRO A 1 598 ? -13.231 -16.296 14.946 1.00 90.75 598 PRO A CA 1
ATOM 4717 C C . PRO A 1 598 ? -13.086 -15.528 13.626 1.00 90.75 598 PRO A C 1
ATOM 4719 O O . PRO A 1 598 ? -13.954 -14.714 13.296 1.00 90.75 598 PRO A O 1
ATOM 4722 N N . PRO A 1 599 ? -12.035 -15.822 12.844 1.00 85.44 599 PRO A N 1
ATOM 4723 C CA . PRO A 1 599 ? -11.871 -15.278 11.501 1.00 85.44 599 PRO A CA 1
ATOM 4724 C C . PRO A 1 599 ? -12.982 -15.730 10.541 1.00 85.44 599 PRO A C 1
ATOM 4726 O O . PRO A 1 599 ? -13.199 -15.101 9.512 1.00 85.44 599 PRO A O 1
ATOM 4729 N N . SER A 1 600 ? -13.701 -16.807 10.887 1.00 75.00 600 SER A N 1
ATOM 4730 C CA . SER A 1 600 ? -14.791 -17.389 10.107 1.00 75.00 600 SER A CA 1
ATOM 4731 C C . SER A 1 600 ? -16.049 -17.636 10.962 1.00 75.00 600 SER A C 1
ATOM 4733 O O . SER A 1 600 ? -15.945 -18.132 12.089 1.00 75.00 600 SER A O 1
ATOM 4735 N N . PRO A 1 601 ? -17.261 -17.346 10.445 1.00 60.44 601 PRO A N 1
ATOM 4736 C CA . PRO A 1 601 ? -18.507 -17.492 11.195 1.00 60.44 601 PRO A CA 1
ATOM 4737 C C . PRO A 1 601 ? -18.893 -18.939 11.580 1.00 60.44 601 PRO A C 1
ATOM 4739 O O . PRO A 1 601 ? -19.628 -19.094 12.556 1.00 60.44 601 PRO A O 1
ATOM 4742 N N . LEU A 1 602 ? -18.412 -20.004 10.908 1.00 53.06 602 LEU A N 1
ATOM 4743 C CA . LEU A 1 602 ? -18.812 -21.395 11.252 1.00 53.06 602 LEU A CA 1
ATOM 4744 C C . LEU A 1 602 ? -18.033 -22.016 12.423 1.00 53.06 602 LEU A C 1
ATOM 4746 O O . LEU A 1 602 ? -18.557 -22.940 13.053 1.00 53.06 602 LEU A O 1
ATOM 4750 N N . SER A 1 603 ? -16.858 -21.500 12.809 1.00 52.56 603 SER A N 1
ATOM 4751 C CA . SER A 1 603 ? -16.175 -22.002 14.020 1.00 52.56 603 SER A CA 1
ATOM 4752 C C . SER A 1 603 ? -17.014 -21.782 15.285 1.00 52.56 603 SER A C 1
ATOM 4754 O O . SER A 1 603 ? -16.890 -22.526 16.255 1.00 52.56 603 SER A O 1
ATOM 4756 N N . ALA A 1 604 ? -17.934 -20.811 15.271 1.00 50.19 604 ALA A N 1
ATOM 4757 C CA . ALA A 1 604 ? -18.850 -20.560 16.381 1.00 50.19 604 ALA A CA 1
ATOM 4758 C C . ALA A 1 604 ? -19.989 -21.596 16.490 1.00 50.19 604 ALA A C 1
ATOM 4760 O O . ALA A 1 604 ? -20.564 -21.759 17.568 1.00 50.19 604 ALA A O 1
ATOM 4761 N N . THR A 1 605 ? -20.329 -22.304 15.405 1.00 47.84 605 THR A N 1
ATOM 4762 C CA . THR A 1 605 ? -21.467 -23.242 15.382 1.00 47.84 605 THR A CA 1
ATOM 4763 C C . THR A 1 605 ? -21.096 -24.687 15.720 1.00 47.84 605 THR A C 1
ATOM 4765 O O . THR A 1 605 ? -21.971 -25.437 16.145 1.00 47.84 605 THR A O 1
ATOM 4768 N N . GLY A 1 606 ? -19.816 -25.069 15.635 1.00 49.06 606 GLY A N 1
ATOM 4769 C CA . GLY A 1 606 ? -19.349 -26.428 15.959 1.00 49.06 606 GLY A CA 1
ATOM 4770 C C . GLY A 1 606 ? -19.261 -26.762 17.458 1.00 49.06 606 GLY A C 1
ATOM 4771 O O . GLY A 1 606 ? -19.102 -27.922 17.816 1.00 49.06 606 GLY A O 1
ATOM 4772 N N . GLY A 1 607 ? -19.383 -25.774 18.353 1.00 44.59 607 GLY A N 1
ATOM 4773 C CA . GLY A 1 607 ? -19.100 -25.944 19.788 1.00 44.59 607 GLY A CA 1
ATOM 4774 C C . GLY A 1 607 ? -20.306 -26.060 20.727 1.00 44.59 607 GLY A C 1
ATOM 4775 O O . GLY A 1 607 ? -20.118 -26.063 21.943 1.00 44.59 607 GLY A O 1
ATOM 4776 N N . ARG A 1 608 ? -21.552 -26.112 20.229 1.00 42.16 608 ARG A N 1
ATOM 4777 C CA . ARG A 1 608 ? -22.749 -25.997 21.095 1.00 42.16 608 ARG A CA 1
ATOM 4778 C C . ARG A 1 608 ? -23.456 -27.306 21.462 1.00 42.16 608 ARG A C 1
ATOM 4780 O O . ARG A 1 608 ? -24.570 -27.265 21.975 1.00 42.16 608 ARG A O 1
ATOM 4787 N N . SER A 1 609 ? -22.794 -28.449 21.302 1.00 39.97 609 SER A N 1
ATOM 4788 C CA . SER A 1 609 ? -23.267 -29.738 21.820 1.00 39.97 609 SER A CA 1
ATOM 4789 C C . SER A 1 609 ? -22.113 -30.500 22.474 1.00 39.97 609 SER A C 1
ATOM 4791 O O . SER A 1 609 ? -21.364 -31.171 21.775 1.00 39.97 609 SER A O 1
ATOM 4793 N N . GLY A 1 610 ? -21.969 -30.415 23.805 1.00 38.56 610 GLY A N 1
ATOM 4794 C CA . GLY A 1 610 ? -21.199 -31.429 24.548 1.00 38.56 610 GLY A CA 1
ATOM 4795 C C . GLY A 1 610 ? -20.293 -30.994 25.705 1.00 38.56 610 GLY A C 1
ATOM 4796 O O . GLY A 1 610 ? -19.634 -31.856 26.277 1.00 38.56 610 GLY A O 1
ATOM 4797 N N . ALA A 1 611 ? -20.246 -29.725 26.119 1.00 32.94 611 ALA A N 1
ATOM 4798 C CA . ALA A 1 611 ? -19.458 -29.328 27.295 1.00 32.94 611 ALA A CA 1
ATOM 4799 C C . ALA A 1 611 ? -20.191 -29.638 28.621 1.00 32.94 611 ALA A C 1
ATOM 4801 O O . ALA A 1 611 ? -20.588 -28.728 29.346 1.00 32.94 611 ALA A O 1
ATOM 4802 N N . ALA A 1 612 ? -20.395 -30.929 28.907 1.00 35.88 612 ALA A N 1
ATOM 4803 C CA . ALA A 1 612 ? -20.677 -31.443 30.254 1.00 35.88 612 ALA A CA 1
ATOM 4804 C C . ALA A 1 612 ? -20.352 -32.941 30.457 1.00 35.88 612 ALA A C 1
ATOM 4806 O O . ALA A 1 612 ? -20.360 -33.379 31.602 1.00 35.88 612 ALA A O 1
ATOM 4807 N N . GLU A 1 613 ? -20.051 -33.743 29.425 1.00 37.44 613 GLU A N 1
ATOM 4808 C CA . GLU A 1 613 ? -19.997 -35.205 29.624 1.00 37.44 613 GLU A CA 1
ATOM 4809 C C . GLU A 1 613 ? -19.111 -35.941 28.596 1.00 37.44 613 GLU A C 1
ATOM 4811 O O . GLU A 1 613 ? -19.592 -36.735 27.800 1.00 37.44 613 GLU A O 1
ATOM 4816 N N . ALA A 1 614 ? -17.800 -35.674 28.569 1.00 32.28 614 ALA A N 1
ATOM 4817 C CA . ALA A 1 614 ? -16.854 -36.498 27.794 1.00 32.28 614 ALA A CA 1
ATOM 4818 C C . ALA A 1 614 ? -15.404 -36.378 28.299 1.00 32.28 614 ALA A C 1
ATOM 4820 O O . ALA A 1 614 ? -14.482 -36.135 27.527 1.00 32.28 614 ALA A O 1
ATOM 4821 N N . ALA A 1 615 ? -15.197 -36.531 29.609 1.00 31.64 615 ALA A N 1
ATOM 4822 C CA . ALA A 1 615 ? -13.861 -36.569 30.209 1.00 31.64 615 ALA A CA 1
ATOM 4823 C C . ALA A 1 615 ? -13.361 -37.992 30.533 1.00 31.64 615 ALA A C 1
ATOM 4825 O O . ALA A 1 615 ? -12.373 -38.104 31.247 1.00 31.64 615 ALA A O 1
ATOM 4826 N N . ASP A 1 616 ? -13.997 -39.073 30.051 1.00 32.53 616 ASP A N 1
ATOM 4827 C CA . ASP A 1 616 ? -13.608 -40.421 30.516 1.00 32.53 616 ASP A CA 1
ATOM 4828 C C . ASP A 1 616 ? -13.803 -41.595 29.533 1.00 32.53 616 ASP A C 1
ATOM 4830 O O . ASP A 1 616 ? -13.996 -42.736 29.946 1.00 32.53 616 ASP A O 1
ATOM 4834 N N . ALA A 1 617 ? -13.753 -41.370 28.215 1.00 35.31 617 ALA A N 1
ATOM 4835 C CA . ALA A 1 617 ? -13.866 -42.484 27.263 1.00 35.31 617 ALA A CA 1
ATOM 4836 C C . ALA A 1 617 ? -13.086 -42.264 25.959 1.00 35.31 617 ALA A C 1
ATOM 4838 O O . ALA A 1 617 ? -13.679 -42.036 24.912 1.00 35.31 617 ALA A O 1
ATOM 4839 N N . ALA A 1 618 ? -11.754 -42.367 26.009 1.00 28.86 618 ALA A N 1
ATOM 4840 C CA . ALA A 1 618 ? -10.937 -42.613 24.813 1.00 28.86 618 ALA A CA 1
ATOM 4841 C C . ALA A 1 618 ? -9.566 -43.227 25.163 1.00 28.86 618 ALA A C 1
ATOM 4843 O O . ALA A 1 618 ? -8.512 -42.708 24.809 1.00 28.86 618 ALA A O 1
ATOM 4844 N N . LEU A 1 619 ? -9.581 -44.361 25.869 1.00 31.95 619 LEU A N 1
ATOM 4845 C CA . LEU A 1 619 ? -8.475 -45.323 25.892 1.00 31.95 619 LEU A CA 1
ATOM 4846 C C . LEU A 1 619 ? -8.999 -46.671 25.390 1.00 31.95 619 LEU A C 1
ATOM 4848 O O . LEU A 1 619 ? -9.218 -47.605 26.155 1.00 31.95 619 LEU A O 1
ATOM 4852 N N . SER A 1 620 ? -9.222 -46.771 24.084 1.00 33.97 620 SER A N 1
ATOM 4853 C CA . SER A 1 620 ? -9.351 -48.060 23.405 1.00 33.97 620 SER A CA 1
ATOM 4854 C C . SER A 1 620 ? -8.934 -47.894 21.956 1.00 33.97 620 SER A C 1
ATOM 4856 O O . SER A 1 620 ? -9.573 -47.168 21.198 1.00 33.97 620 SER A O 1
ATOM 4858 N N . GLY A 1 621 ? -7.827 -48.546 21.607 1.00 40.38 621 GLY A N 1
ATOM 4859 C CA . GLY A 1 621 ? -7.253 -48.517 20.275 1.00 40.38 621 GLY A CA 1
ATOM 4860 C C . GLY A 1 621 ? -8.208 -49.079 19.230 1.00 40.38 621 GLY A C 1
ATOM 4861 O O . GLY A 1 621 ? -8.719 -50.189 19.364 1.00 40.38 621 GLY A O 1
ATOM 4862 N N . GLY A 1 622 ? -8.395 -48.298 18.176 1.00 30.22 622 GLY A N 1
ATOM 4863 C CA . GLY A 1 622 ? -8.960 -48.721 16.910 1.00 30.22 622 GLY A CA 1
ATOM 4864 C C . GLY A 1 622 ? -8.197 -47.995 15.816 1.00 30.22 622 GLY A C 1
ATOM 4865 O O . GLY A 1 622 ? -8.336 -46.788 15.664 1.00 30.22 622 GLY A O 1
ATOM 4866 N N . SER A 1 623 ? -7.351 -48.726 15.097 1.00 36.75 623 SER A N 1
ATOM 4867 C CA . SER A 1 623 ? -6.801 -48.319 13.809 1.00 36.75 623 SER A CA 1
ATOM 4868 C C . SER A 1 623 ? -7.950 -48.289 12.802 1.00 36.75 623 SER A C 1
ATOM 4870 O O . SER A 1 623 ? -8.296 -49.320 12.224 1.00 36.75 623 SER A O 1
ATOM 4872 N N . GLY A 1 624 ? -8.602 -47.141 12.679 1.00 38.66 624 GLY A N 1
ATOM 4873 C CA . GLY A 1 624 ? -9.520 -46.848 11.592 1.00 38.66 624 GLY A CA 1
ATOM 4874 C C . GLY A 1 624 ? -8.936 -45.694 10.801 1.00 38.66 624 GLY A C 1
ATOM 4875 O O . GLY A 1 624 ? -8.640 -44.658 11.392 1.00 38.66 624 GLY A O 1
ATOM 4876 N N . ASP A 1 625 ? -8.759 -45.895 9.498 1.00 40.62 625 ASP A N 1
ATOM 4877 C CA . ASP A 1 625 ? -8.548 -44.830 8.523 1.00 40.62 625 ASP A CA 1
ATOM 4878 C C . ASP A 1 625 ? -9.769 -43.902 8.581 1.00 40.62 625 ASP A C 1
ATOM 4880 O O . ASP A 1 625 ? -10.795 -44.126 7.939 1.00 40.62 625 ASP A O 1
ATOM 4884 N N . GLY A 1 626 ? -9.701 -42.930 9.487 1.00 42.81 626 GLY A N 1
ATOM 4885 C CA . GLY A 1 626 ? -10.676 -41.869 9.629 1.00 42.81 626 GLY A CA 1
ATOM 4886 C C . GLY A 1 626 ? -10.414 -40.857 8.534 1.00 42.81 626 GLY A C 1
ATOM 4887 O O . GLY A 1 626 ? -9.512 -40.034 8.659 1.00 42.81 626 GLY A O 1
ATOM 4888 N N . ASP A 1 627 ? -11.200 -40.959 7.469 1.00 45.78 627 ASP A N 1
ATOM 4889 C CA . ASP A 1 627 ? -11.533 -39.849 6.586 1.00 45.78 627 ASP A CA 1
ATOM 4890 C C . ASP A 1 627 ? -12.125 -38.733 7.464 1.00 45.78 627 ASP A C 1
ATOM 4892 O O . ASP A 1 627 ? -13.316 -38.718 7.786 1.00 45.78 627 ASP A O 1
ATOM 4896 N N . ASP A 1 628 ? -11.240 -37.897 8.010 1.00 46.66 628 ASP A N 1
ATOM 4897 C CA . ASP A 1 628 ? -11.577 -36.779 8.884 1.00 46.66 628 ASP A CA 1
ATOM 4898 C C . ASP A 1 628 ? -12.202 -35.708 7.984 1.00 46.66 628 ASP A C 1
ATOM 4900 O O . ASP A 1 628 ? -11.528 -34.824 7.460 1.00 46.66 628 ASP A O 1
ATOM 4904 N N . GLY A 1 629 ? -13.501 -35.884 7.714 1.00 49.59 629 GLY A N 1
ATOM 4905 C CA . GLY A 1 629 ? -14.323 -35.146 6.751 1.00 49.59 629 GLY A CA 1
ATOM 4906 C C . GLY A 1 629 ? -14.526 -33.660 7.057 1.00 49.59 629 GLY A C 1
ATOM 4907 O O . GLY A 1 629 ? -15.587 -33.101 6.770 1.00 49.59 629 GLY A O 1
ATOM 4908 N N . SER A 1 630 ? -13.537 -32.989 7.644 1.00 55.47 630 SER A N 1
ATOM 4909 C CA . SER A 1 630 ? -13.417 -31.545 7.544 1.00 55.47 630 SER A CA 1
ATOM 4910 C C . SER A 1 630 ? -12.918 -31.213 6.142 1.00 55.47 630 SER A C 1
ATOM 4912 O O . SER A 1 630 ? -11.713 -31.089 5.922 1.00 55.47 630 SER A O 1
ATOM 4914 N N . ASP A 1 631 ? -13.839 -31.079 5.185 1.00 57.16 631 ASP A N 1
ATOM 4915 C CA . ASP A 1 631 ? -13.498 -30.478 3.898 1.00 57.16 631 ASP A CA 1
ATOM 4916 C C . ASP A 1 631 ? -12.763 -29.152 4.173 1.00 57.16 631 ASP A C 1
ATOM 4918 O O . ASP A 1 631 ? -13.352 -28.259 4.800 1.00 57.16 631 ASP A O 1
ATOM 4922 N N . PRO A 1 632 ? -11.503 -28.991 3.734 1.00 60.22 632 PRO A N 1
ATOM 4923 C CA . PRO A 1 632 ? -10.730 -27.790 4.013 1.00 60.22 632 PRO A CA 1
ATOM 4924 C C . PRO A 1 632 ? -11.487 -26.548 3.524 1.00 60.22 632 PRO A C 1
ATOM 4926 O O . PRO A 1 632 ? -12.151 -26.569 2.482 1.00 60.22 632 PRO A O 1
ATOM 4929 N N . VAL A 1 633 ? -11.440 -25.466 4.306 1.00 61.62 633 VAL A N 1
ATOM 4930 C CA . VAL A 1 633 ? -12.071 -24.188 3.949 1.00 61.62 633 VAL A CA 1
ATOM 4931 C C . VAL A 1 633 ? -11.472 -23.687 2.632 1.00 61.62 633 VAL A C 1
ATOM 4933 O O . VAL A 1 633 ? -10.255 -23.587 2.496 1.00 61.62 633 VAL A O 1
ATOM 4936 N N . HIS A 1 634 ? -12.326 -23.374 1.657 1.00 80.06 634 HIS A N 1
ATOM 4937 C CA . HIS A 1 634 ? -11.927 -22.982 0.309 1.00 80.06 634 HIS A CA 1
ATOM 4938 C C . HIS A 1 634 ? -11.887 -21.447 0.239 1.00 80.06 634 HIS A C 1
ATOM 4940 O O . HIS A 1 634 ? -12.921 -20.795 0.323 1.00 80.06 634 HIS A O 1
ATOM 4946 N N . CYS A 1 635 ? -10.704 -20.838 0.122 1.00 89.44 635 CYS A N 1
ATOM 4947 C CA . CYS A 1 635 ? -10.513 -19.380 0.009 1.00 89.44 635 CYS A CA 1
ATOM 4948 C C . CYS A 1 635 ? -10.987 -18.522 1.212 1.00 89.44 635 CYS A C 1
ATOM 4950 O O . CYS A 1 635 ? -11.301 -17.337 1.067 1.00 89.44 635 CYS A O 1
ATOM 4952 N N . GLY A 1 636 ? -11.013 -19.082 2.426 1.00 88.31 636 GLY A N 1
ATOM 4953 C CA . GLY A 1 636 ? -11.347 -18.349 3.656 1.00 88.31 636 GLY A CA 1
ATOM 4954 C C . GLY A 1 636 ? -12.766 -17.782 3.661 1.00 88.31 636 GLY A C 1
ATOM 4955 O O . GLY A 1 636 ? -13.720 -18.500 3.377 1.00 88.31 636 GLY A O 1
ATOM 4956 N N . LEU A 1 637 ? -12.927 -16.490 3.970 1.00 85.81 637 LEU A N 1
ATOM 4957 C CA . LEU A 1 637 ? -14.229 -15.803 4.004 1.00 85.81 637 LEU A CA 1
ATOM 4958 C C . LEU A 1 637 ? -14.942 -15.747 2.642 1.00 85.81 637 LEU A C 1
ATOM 4960 O O . LEU A 1 637 ? -16.121 -15.408 2.596 1.00 85.81 637 LEU A O 1
ATOM 4964 N N . LEU A 1 638 ? -14.263 -16.073 1.542 1.00 84.75 638 LEU A N 1
ATOM 4965 C CA . LEU A 1 638 ? -14.846 -16.049 0.200 1.00 84.75 638 LEU A CA 1
ATOM 4966 C C . LEU A 1 638 ? -15.455 -17.386 -0.244 1.00 84.75 638 LEU A C 1
ATOM 4968 O O . LEU A 1 638 ? -16.045 -17.433 -1.322 1.00 84.75 638 LEU A O 1
ATOM 4972 N N . ASP A 1 639 ? -15.376 -18.447 0.571 1.00 81.25 639 ASP A N 1
ATOM 4973 C CA . ASP A 1 639 ? -15.950 -19.755 0.219 1.00 81.25 639 ASP A CA 1
ATOM 4974 C C . ASP A 1 639 ? -17.444 -19.633 -0.135 1.00 81.25 639 ASP A C 1
ATOM 4976 O O . ASP A 1 639 ? -18.286 -19.198 0.661 1.00 81.25 639 ASP A O 1
ATOM 4980 N N . ARG A 1 640 ? -17.827 -20.064 -1.338 1.00 72.94 640 ARG A N 1
ATOM 4981 C CA . ARG A 1 640 ? -19.232 -20.009 -1.772 1.00 72.94 640 ARG A CA 1
ATOM 4982 C C . ARG A 1 640 ? -20.157 -20.839 -0.871 1.00 72.94 640 ARG A C 1
ATOM 4984 O O . ARG A 1 640 ? -21.348 -20.520 -0.778 1.00 72.94 640 ARG A O 1
ATOM 4991 N N . ARG A 1 641 ? -19.633 -21.849 -0.159 1.00 69.44 641 ARG A N 1
ATOM 4992 C CA . ARG A 1 641 ? -20.400 -22.666 0.800 1.00 69.44 641 ARG A CA 1
ATOM 4993 C C . ARG A 1 641 ? -21.009 -21.836 1.932 1.00 69.44 641 ARG A C 1
ATOM 4995 O O . ARG A 1 641 ? -22.108 -22.164 2.382 1.00 69.44 641 ARG A O 1
ATOM 5002 N N . TRP A 1 642 ? -20.386 -20.717 2.325 1.00 59.84 642 TRP A N 1
ATOM 5003 C CA . TRP A 1 642 ? -20.913 -19.819 3.367 1.00 59.84 642 TRP A CA 1
ATOM 5004 C C . TRP A 1 642 ? -22.315 -19.288 3.042 1.00 59.84 642 TRP A C 1
ATOM 5006 O O . TRP A 1 642 ? -23.116 -19.008 3.934 1.00 59.84 642 TRP A O 1
ATOM 5016 N N . ARG A 1 643 ? -22.640 -19.163 1.755 1.00 60.84 643 ARG A N 1
ATOM 5017 C CA . ARG A 1 643 ? -23.882 -18.530 1.300 1.00 60.84 643 ARG A CA 1
ATOM 5018 C C . ARG A 1 643 ? -25.051 -19.487 1.277 1.00 60.84 643 ARG A C 1
ATOM 5020 O O . ARG A 1 643 ? -26.142 -19.102 1.675 1.00 60.84 643 ARG A O 1
ATOM 5027 N N . LEU A 1 644 ? -24.813 -20.731 0.864 1.00 57.03 644 LEU A N 1
ATOM 5028 C CA . LEU A 1 644 ? -25.846 -21.769 0.827 1.00 57.03 644 LEU A CA 1
ATOM 5029 C C . LEU A 1 644 ? -26.339 -22.137 2.236 1.00 57.03 644 LEU A C 1
ATOM 5031 O O . LEU A 1 644 ? -27.478 -22.566 2.395 1.00 57.03 644 LEU A O 1
ATOM 5035 N N . ALA A 1 645 ? -25.513 -21.916 3.264 1.00 53.28 645 ALA A N 1
ATOM 5036 C CA . ALA A 1 645 ? -25.891 -22.084 4.666 1.00 53.28 645 ALA A CA 1
ATOM 5037 C C . ALA A 1 645 ? -26.762 -20.933 5.222 1.00 53.28 645 ALA A C 1
ATOM 5039 O O . ALA A 1 645 ? -27.323 -21.057 6.311 1.00 53.28 645 ALA A O 1
ATOM 5040 N N . THR A 1 646 ? -26.911 -19.825 4.487 1.00 45.66 646 THR A N 1
ATOM 5041 C CA . THR A 1 646 ? -27.790 -18.706 4.857 1.00 45.66 646 THR A CA 1
ATOM 5042 C C . THR A 1 646 ? -29.112 -18.853 4.088 1.00 45.66 646 THR A C 1
ATOM 5044 O O . THR A 1 646 ? -29.078 -18.956 2.864 1.00 45.66 646 THR A O 1
ATOM 5047 N N . PRO A 1 647 ? -30.293 -18.897 4.734 1.00 33.44 647 PRO A N 1
ATOM 5048 C CA . PRO A 1 647 ? -31.536 -19.254 4.050 1.00 33.44 647 PRO A CA 1
ATOM 5049 C C . PRO A 1 647 ? -31.999 -18.155 3.079 1.00 33.44 647 PRO A C 1
ATOM 5051 O O . PRO A 1 647 ? -32.706 -17.232 3.474 1.00 33.44 647 PRO A O 1
ATOM 5054 N N . GLN A 1 648 ? -31.648 -18.284 1.796 1.00 36.91 648 GLN A N 1
ATOM 5055 C CA . GLN A 1 648 ? -32.354 -17.669 0.667 1.00 36.91 648 GLN A CA 1
ATOM 5056 C C . GLN A 1 648 ? -32.284 -18.552 -0.595 1.00 36.91 648 GLN A C 1
ATOM 5058 O O . GLN A 1 648 ? -31.300 -19.241 -0.841 1.00 36.91 648 GLN A O 1
ATOM 5063 N N . LEU A 1 649 ? -33.400 -18.549 -1.339 1.00 39.88 649 LEU A N 1
ATOM 5064 C CA . LEU A 1 649 ? -33.773 -19.454 -2.434 1.00 39.88 649 LEU A CA 1
ATOM 5065 C C . LEU A 1 649 ? -32.722 -19.578 -3.551 1.00 39.88 649 LEU A C 1
ATOM 5067 O O . LEU A 1 649 ? -32.312 -18.582 -4.141 1.00 39.88 649 LEU A O 1
ATOM 5071 N N . VAL A 1 650 ? -32.384 -20.823 -3.893 1.00 31.45 650 VAL A N 1
ATOM 5072 C CA . VAL A 1 650 ? -31.483 -21.199 -4.992 1.00 31.45 650 VAL A CA 1
ATOM 5073 C C . VAL A 1 650 ? -32.271 -21.419 -6.290 1.00 31.45 650 VAL A C 1
ATOM 5075 O O . VAL A 1 650 ? -33.364 -21.983 -6.274 1.00 31.45 650 VAL A O 1
ATOM 5078 N N . SER A 1 651 ? -31.682 -21.001 -7.411 1.00 31.14 651 SER A N 1
ATOM 5079 C CA . SER A 1 651 ? -31.980 -21.467 -8.770 1.00 31.14 651 SER A CA 1
ATOM 5080 C C . SER A 1 651 ? -30.680 -21.998 -9.381 1.00 31.14 651 SER A C 1
ATOM 5082 O O . SER A 1 651 ? -29.620 -21.405 -9.187 1.00 31.14 651 SER A O 1
ATOM 5084 N N . ASP A 1 652 ? -30.794 -23.117 -10.090 1.00 35.00 652 ASP A N 1
ATOM 5085 C CA . ASP A 1 652 ? -29.735 -24.087 -10.366 1.00 35.00 652 ASP A CA 1
ATOM 5086 C C . ASP A 1 652 ? -28.709 -23.731 -11.464 1.00 35.00 652 ASP A C 1
ATOM 5088 O O . ASP A 1 652 ? -29.018 -23.077 -12.458 1.00 35.00 652 ASP A O 1
ATOM 5092 N N . ARG A 1 653 ? -27.551 -24.399 -11.303 1.00 34.47 653 ARG A N 1
ATOM 5093 C CA . ARG A 1 653 ? -26.675 -25.046 -12.307 1.00 34.47 653 ARG A CA 1
ATOM 5094 C C . ARG A 1 653 ? -25.589 -24.220 -13.015 1.00 34.47 653 ARG A C 1
ATOM 5096 O O . ARG A 1 653 ? -25.861 -23.394 -13.877 1.00 34.47 653 ARG A O 1
ATOM 5103 N N . ALA A 1 654 ? -24.342 -24.632 -12.776 1.00 29.16 654 ALA A N 1
ATOM 5104 C CA . ALA A 1 654 ? -23.263 -24.635 -13.763 1.00 29.16 654 ALA A CA 1
ATOM 5105 C C . ALA A 1 654 ? -22.367 -25.865 -13.515 1.00 29.16 654 ALA A C 1
ATOM 5107 O O . ALA A 1 654 ? -21.977 -26.131 -12.379 1.00 29.16 654 ALA A O 1
ATOM 5108 N N . GLU A 1 655 ? -22.118 -26.635 -14.574 1.00 32.28 655 GLU A N 1
ATOM 5109 C CA . GLU A 1 655 ? -21.190 -27.771 -14.607 1.00 32.28 655 GLU A CA 1
ATOM 5110 C C . GLU A 1 655 ? -19.744 -27.256 -14.649 1.00 32.28 655 GLU A C 1
ATOM 5112 O O . GLU A 1 655 ? -19.454 -26.260 -15.313 1.00 32.28 655 GLU A O 1
ATOM 5117 N N . ALA A 1 656 ? -18.854 -27.912 -13.903 1.00 30.25 656 ALA A N 1
ATOM 5118 C CA . ALA A 1 656 ? -17.434 -27.592 -13.854 1.00 30.25 656 ALA A CA 1
ATOM 5119 C C . ALA A 1 656 ? -16.722 -28.108 -15.114 1.00 30.25 656 ALA A C 1
ATOM 5121 O O . ALA A 1 656 ? -16.956 -29.235 -15.544 1.00 30.25 656 ALA A O 1
ATOM 5122 N N . VAL A 1 657 ? -15.854 -27.272 -15.681 1.00 31.09 657 VAL A N 1
ATOM 5123 C CA . VAL A 1 657 ? -14.879 -27.646 -16.709 1.00 31.09 657 VAL A CA 1
ATOM 5124 C C . VAL A 1 657 ? -13.584 -27.986 -15.978 1.00 31.09 657 VAL A C 1
ATOM 5126 O O . VAL A 1 657 ? -13.058 -27.139 -15.255 1.00 31.09 657 VAL A O 1
ATOM 5129 N N . GLU A 1 658 ? -13.106 -29.218 -16.129 1.00 33.81 658 GLU A N 1
ATOM 5130 C CA . GLU A 1 658 ? -11.738 -29.593 -15.770 1.00 33.81 658 GLU A CA 1
ATOM 5131 C C . GLU A 1 658 ? -10.789 -28.934 -16.778 1.00 33.81 658 GLU A C 1
ATOM 5133 O O . GLU A 1 658 ? -10.973 -29.058 -17.990 1.00 33.81 658 GLU A O 1
ATOM 5138 N N . VAL A 1 659 ? -9.834 -28.158 -16.270 1.00 36.81 659 VAL A N 1
ATOM 5139 C CA . VAL A 1 659 ? -8.751 -27.550 -17.045 1.00 36.81 659 VAL A CA 1
ATOM 5140 C C . VAL A 1 659 ? -7.481 -28.289 -16.644 1.00 36.81 659 VAL A C 1
ATOM 5142 O O . VAL A 1 659 ? -7.094 -28.242 -15.478 1.00 36.81 659 VAL A O 1
ATOM 5145 N N . GLU A 1 660 ? -6.882 -28.995 -17.600 1.00 39.25 660 GLU A N 1
ATOM 5146 C CA . GLU A 1 660 ? -5.520 -29.525 -17.522 1.00 39.25 660 GLU A CA 1
ATOM 5147 C C . GLU A 1 660 ? -4.548 -28.327 -17.566 1.00 39.25 660 GLU A C 1
ATOM 5149 O O . GLU A 1 660 ? -4.366 -27.703 -18.607 1.00 39.25 660 GLU A O 1
ATOM 5154 N N . GLU A 1 661 ? -3.992 -27.946 -16.414 1.00 44.53 661 GLU A N 1
ATOM 5155 C CA . GLU A 1 661 ? -2.927 -26.940 -16.256 1.00 44.53 661 GLU A CA 1
ATOM 5156 C C . GLU A 1 661 ? -1.891 -27.500 -15.258 1.00 44.53 661 GLU A C 1
ATOM 5158 O O . GLU A 1 661 ? -1.807 -27.041 -14.122 1.00 44.53 661 GLU A O 1
ATOM 5163 N N . GLU A 1 662 ? -1.133 -28.524 -15.666 1.00 41.38 662 GLU A N 1
ATOM 5164 C CA . GLU A 1 662 ? 0.089 -28.982 -14.966 1.00 41.38 662 GLU A CA 1
ATOM 5165 C C . GLU A 1 662 ? 1.284 -29.257 -15.915 1.00 41.38 662 GLU A C 1
ATOM 5167 O O . GLU A 1 662 ? 2.384 -29.475 -15.430 1.00 41.38 662 GLU A O 1
ATOM 5172 N N . GLU A 1 663 ? 1.151 -29.137 -17.247 1.00 41.34 663 GLU A N 1
ATOM 5173 C CA . GLU A 1 663 ? 2.234 -29.525 -18.183 1.00 41.34 663 GLU A CA 1
ATOM 5174 C C . GLU A 1 663 ? 3.271 -28.420 -18.516 1.00 41.34 663 GLU A C 1
ATOM 5176 O O . GLU A 1 663 ? 4.379 -28.748 -18.917 1.00 41.34 663 GLU A O 1
ATOM 5181 N N . GLU A 1 664 ? 3.006 -27.118 -18.311 1.00 46.41 664 GLU A N 1
ATOM 5182 C CA . GLU A 1 664 ? 3.966 -26.056 -18.721 1.00 46.41 664 GLU A CA 1
ATOM 5183 C C . GLU A 1 664 ? 5.007 -25.650 -17.649 1.00 46.41 664 GLU A C 1
ATOM 5185 O O . GLU A 1 664 ? 6.009 -25.029 -17.999 1.00 46.41 664 GLU A O 1
ATOM 5190 N N . GLU A 1 665 ? 4.811 -25.957 -16.356 1.00 46.62 665 GLU A N 1
ATOM 5191 C CA . GLU A 1 665 ? 5.817 -25.657 -15.308 1.00 46.62 665 GLU A CA 1
ATOM 5192 C C . GLU A 1 665 ? 6.729 -26.864 -14.992 1.00 46.62 665 GLU A C 1
ATOM 5194 O O . GLU A 1 665 ? 7.859 -26.638 -14.565 1.00 46.62 665 GLU A O 1
ATOM 5199 N N . GLU A 1 666 ? 6.304 -28.112 -15.251 1.00 43.44 666 GLU A N 1
ATOM 5200 C CA . GLU A 1 666 ? 7.166 -29.307 -15.121 1.00 43.44 666 GLU A CA 1
ATOM 5201 C C . GLU A 1 666 ? 8.101 -29.489 -16.335 1.00 43.44 666 GLU A C 1
ATOM 5203 O O . GLU A 1 666 ? 9.272 -29.810 -16.140 1.00 43.44 666 GLU A O 1
ATOM 5208 N N . GLU A 1 667 ? 7.666 -29.164 -17.564 1.00 44.56 667 GLU A N 1
ATOM 5209 C CA . GLU A 1 667 ? 8.565 -29.143 -18.737 1.00 44.56 667 GLU A CA 1
ATOM 5210 C C . GLU A 1 667 ? 9.683 -28.078 -18.600 1.00 44.56 667 GLU A C 1
ATOM 5212 O O . GLU A 1 667 ? 10.796 -28.289 -19.078 1.00 44.56 667 GLU A O 1
ATOM 5217 N N . GLU A 1 668 ? 9.445 -26.959 -17.893 1.00 49.50 668 GLU A N 1
ATOM 5218 C CA . GLU A 1 668 ? 10.495 -25.962 -17.596 1.00 49.50 668 GLU A CA 1
ATOM 5219 C C . GLU A 1 668 ? 11.489 -26.425 -16.506 1.00 49.50 668 GLU A C 1
ATOM 5221 O O . GLU A 1 668 ? 12.615 -25.922 -16.483 1.00 49.50 668 GLU A O 1
ATOM 5226 N N . GLU A 1 669 ? 11.112 -27.347 -15.607 1.00 53.66 669 GLU A N 1
ATOM 5227 C CA . GLU A 1 669 ? 12.019 -27.901 -14.584 1.00 53.66 669 GLU A CA 1
ATOM 5228 C C . GLU A 1 669 ? 12.869 -29.063 -15.138 1.00 53.66 669 GLU A C 1
ATOM 5230 O O . GLU A 1 669 ? 14.063 -29.121 -14.837 1.00 53.66 669 GLU A O 1
ATOM 5235 N N . GLU A 1 670 ? 12.317 -29.920 -16.009 1.00 47.84 670 GLU A N 1
ATOM 5236 C CA . GLU A 1 670 ? 13.074 -31.012 -16.650 1.00 47.84 670 GLU A CA 1
ATOM 5237 C C . GLU A 1 670 ? 14.082 -30.504 -17.705 1.00 47.84 670 GLU A C 1
ATOM 5239 O O . GLU A 1 670 ? 15.225 -30.966 -17.733 1.00 47.84 670 GLU A O 1
ATOM 5244 N N . GLU A 1 671 ? 13.738 -29.494 -18.521 1.00 52.62 671 GLU A N 1
ATOM 5245 C CA . GLU A 1 671 ? 14.685 -28.926 -19.502 1.00 52.62 671 GLU A CA 1
ATOM 5246 C C . GLU A 1 671 ? 15.843 -28.136 -18.845 1.00 52.62 671 GLU A C 1
ATOM 5248 O O . GLU A 1 671 ? 16.927 -28.015 -19.430 1.00 52.62 671 GLU A O 1
ATOM 5253 N N . GLU A 1 672 ? 15.655 -27.584 -17.635 1.00 54.47 672 GLU A N 1
ATOM 5254 C CA . GLU A 1 672 ? 16.728 -26.896 -16.896 1.00 54.47 672 GLU A CA 1
ATOM 5255 C C . GLU A 1 672 ? 17.699 -27.890 -16.220 1.00 54.47 672 GLU A C 1
ATOM 5257 O O . GLU A 1 672 ? 18.902 -27.614 -16.216 1.00 54.47 672 GLU A O 1
ATOM 5262 N N . GLU A 1 673 ? 17.240 -29.057 -15.738 1.00 59.88 673 GLU A N 1
ATOM 5263 C CA . GLU A 1 673 ? 18.133 -30.122 -15.234 1.00 59.88 673 GLU A CA 1
ATOM 5264 C C . GLU A 1 673 ? 18.978 -30.752 -16.358 1.00 59.88 673 GLU A C 1
ATOM 5266 O O . GLU A 1 673 ? 20.190 -30.920 -16.189 1.00 59.88 673 GLU A O 1
ATOM 5271 N N . GLU A 1 674 ? 18.397 -31.018 -17.536 1.00 58.69 674 GLU A N 1
ATOM 5272 C CA . GLU A 1 674 ? 19.157 -31.563 -18.676 1.00 58.69 674 GLU A CA 1
ATOM 5273 C C . GLU A 1 674 ? 20.237 -30.585 -19.180 1.00 58.69 674 GLU A C 1
ATOM 5275 O O . GLU A 1 674 ? 21.347 -30.994 -19.538 1.00 58.69 674 GLU A O 1
ATOM 5280 N N . GLY A 1 675 ? 19.960 -29.276 -19.142 1.00 66.88 675 GLY A N 1
ATOM 5281 C CA . GLY A 1 675 ? 20.931 -28.244 -19.509 1.00 66.88 675 GLY A CA 1
ATOM 5282 C C . GLY A 1 675 ? 22.102 -28.100 -18.527 1.00 66.88 675 GLY A C 1
ATOM 5283 O O . GLY A 1 675 ? 23.213 -27.767 -18.950 1.00 66.88 675 GLY A O 1
ATOM 5284 N N . GLU A 1 676 ? 21.891 -28.345 -17.228 1.00 63.66 676 GLU A N 1
ATOM 5285 C CA . GLU A 1 676 ? 22.969 -28.322 -16.226 1.00 63.66 676 GLU A CA 1
ATOM 5286 C C . GLU A 1 676 ? 23.863 -29.573 -16.313 1.00 63.66 676 GLU A C 1
ATOM 5288 O O . GLU A 1 676 ? 25.086 -29.448 -16.191 1.00 63.66 676 GLU A O 1
ATOM 5293 N N . GLU A 1 677 ? 23.303 -30.748 -16.631 1.00 66.44 677 GLU A N 1
ATOM 5294 C CA . GLU A 1 677 ? 24.097 -31.960 -16.886 1.00 66.44 677 GLU A CA 1
ATOM 5295 C C . GLU A 1 677 ? 24.961 -31.863 -18.156 1.00 66.44 677 GLU A C 1
ATOM 5297 O O . GLU A 1 677 ? 26.077 -32.399 -18.193 1.00 66.44 677 GLU A O 1
ATOM 5302 N N . GLU A 1 678 ? 24.484 -31.195 -19.212 1.00 69.75 678 GLU A N 1
ATOM 5303 C CA . GLU A 1 678 ? 25.305 -30.933 -20.402 1.00 69.75 678 GLU A CA 1
ATOM 5304 C C . GLU A 1 678 ? 26.416 -29.904 -20.125 1.00 69.75 678 GLU A C 1
ATOM 5306 O O . GLU A 1 678 ? 27.536 -30.074 -20.612 1.00 69.75 678 GLU A O 1
ATOM 5311 N N . GLU A 1 679 ? 26.164 -28.887 -19.288 1.00 60.97 679 GLU A N 1
ATOM 5312 C CA . GLU A 1 679 ? 27.166 -27.875 -18.910 1.00 60.97 679 GLU A CA 1
ATOM 5313 C C . GLU A 1 679 ? 28.310 -28.482 -18.069 1.00 60.97 679 GLU A C 1
ATOM 5315 O O . GLU A 1 679 ? 29.480 -28.178 -18.325 1.00 60.97 679 GLU A O 1
ATOM 5320 N N . GLU A 1 680 ? 28.014 -29.400 -17.136 1.00 81.25 680 GLU A N 1
ATOM 5321 C CA . GLU A 1 680 ? 29.057 -30.140 -16.404 1.00 81.25 680 GLU A CA 1
ATOM 5322 C C . GLU A 1 680 ? 29.873 -31.065 -17.321 1.00 81.25 680 GLU A C 1
ATOM 5324 O O . GLU A 1 680 ? 31.086 -31.204 -17.133 1.00 81.25 680 GLU A O 1
ATOM 5329 N N . LYS A 1 681 ? 29.249 -31.675 -18.337 1.00 83.88 681 LYS A N 1
ATOM 5330 C CA . LYS A 1 681 ? 29.963 -32.510 -19.318 1.00 83.88 681 LYS A CA 1
ATOM 5331 C C . LYS A 1 681 ? 30.886 -31.684 -20.211 1.00 83.88 681 LYS A C 1
ATOM 5333 O O . LYS A 1 681 ? 32.025 -32.098 -20.424 1.00 83.88 681 LYS A O 1
ATOM 5338 N N . GLU A 1 682 ? 30.444 -30.524 -20.696 1.00 84.56 682 GLU A N 1
ATOM 5339 C CA . GLU A 1 682 ? 31.283 -29.648 -21.525 1.00 84.56 682 GLU A CA 1
ATOM 5340 C C . GLU A 1 682 ? 32.464 -29.053 -20.737 1.00 84.56 682 GLU A C 1
ATOM 5342 O O . GLU A 1 682 ? 33.577 -28.984 -21.268 1.00 84.56 682 GLU A O 1
ATOM 5347 N N . GLU A 1 683 ? 32.277 -28.664 -19.467 1.00 87.06 683 GLU A N 1
ATOM 5348 C CA . GLU A 1 683 ? 33.388 -28.193 -18.622 1.00 87.06 683 GLU A CA 1
ATOM 5349 C C . GLU A 1 683 ? 34.386 -29.317 -18.302 1.00 87.06 683 GLU A C 1
ATOM 5351 O O . GLU A 1 683 ? 35.600 -29.105 -18.411 1.00 87.06 683 GLU A O 1
ATOM 5356 N N . GLN A 1 684 ? 33.908 -30.529 -18.000 1.00 87.75 684 GLN A N 1
ATOM 5357 C CA . GLN A 1 684 ? 34.779 -31.691 -17.790 1.00 87.75 684 GLN A CA 1
ATOM 5358 C C . GLN A 1 684 ? 35.539 -32.083 -19.068 1.00 87.75 684 GLN A C 1
ATOM 5360 O O . GLN A 1 684 ? 36.732 -32.400 -19.004 1.00 87.75 684 GLN A O 1
ATOM 5365 N N . GLU A 1 685 ? 34.906 -32.019 -20.245 1.00 88.25 685 GLU A N 1
ATOM 5366 C CA . GLU A 1 685 ? 35.591 -32.256 -21.519 1.00 88.25 685 GLU A CA 1
ATOM 5367 C C . GLU A 1 685 ? 36.639 -31.175 -21.815 1.00 88.25 685 GLU A C 1
ATOM 5369 O O . GLU A 1 685 ? 37.752 -31.499 -22.243 1.00 88.25 685 GLU A O 1
ATOM 5374 N N . ALA A 1 686 ? 36.339 -29.904 -21.544 1.00 83.88 686 ALA A N 1
ATOM 5375 C CA . ALA A 1 686 ? 37.282 -28.806 -21.730 1.00 83.88 686 ALA A CA 1
ATOM 5376 C C . ALA A 1 686 ? 38.511 -28.928 -20.810 1.00 83.88 686 ALA A C 1
ATOM 5378 O O . ALA A 1 686 ? 39.642 -28.747 -21.275 1.00 83.88 686 ALA A O 1
ATOM 5379 N N . GLU A 1 687 ? 38.326 -29.293 -19.537 1.00 87.50 687 GLU A N 1
ATOM 5380 C CA . GLU A 1 687 ? 39.437 -29.566 -18.613 1.00 87.50 687 GLU A CA 1
ATOM 5381 C C . GLU A 1 687 ? 40.241 -30.808 -19.025 1.00 87.50 687 GLU A C 1
ATOM 5383 O O . GLU A 1 687 ? 41.478 -30.797 -18.980 1.00 87.50 687 GLU A O 1
ATOM 5388 N N . SER A 1 688 ? 39.572 -31.865 -19.496 1.00 81.75 688 SER A N 1
ATOM 5389 C CA . SER A 1 688 ? 40.252 -33.078 -19.967 1.00 81.75 688 SER A CA 1
ATOM 5390 C C . SER A 1 688 ? 41.137 -32.805 -21.192 1.00 81.75 688 SER A C 1
ATOM 5392 O O . SER A 1 688 ? 42.295 -33.228 -21.229 1.00 81.75 688 SER A O 1
ATOM 5394 N N . ASN A 1 689 ? 40.651 -32.002 -22.144 1.00 81.25 689 ASN A N 1
ATOM 5395 C CA . ASN A 1 689 ? 41.394 -31.610 -23.340 1.00 81.25 689 ASN A CA 1
ATOM 5396 C C . ASN A 1 689 ? 42.557 -30.662 -23.015 1.00 81.25 689 ASN A C 1
ATOM 5398 O O . ASN A 1 689 ? 43.634 -30.779 -23.605 1.00 81.25 689 ASN A O 1
ATOM 5402 N N . ALA A 1 690 ? 42.385 -29.763 -22.042 1.00 76.19 690 ALA A N 1
ATOM 5403 C CA . ALA A 1 690 ? 43.470 -28.911 -21.559 1.00 76.19 690 ALA A CA 1
ATOM 5404 C C . ALA A 1 690 ? 44.589 -29.731 -20.895 1.00 76.19 690 ALA A C 1
ATOM 5406 O O . ALA A 1 690 ? 45.769 -29.427 -21.071 1.00 76.19 690 ALA A O 1
ATOM 5407 N N . THR A 1 691 ? 44.237 -30.803 -20.181 1.00 75.38 691 THR A N 1
ATOM 5408 C CA . THR A 1 691 ? 45.210 -31.675 -19.506 1.00 75.38 691 THR A CA 1
ATOM 5409 C C . THR A 1 691 ? 45.934 -32.598 -20.494 1.00 75.38 691 THR A C 1
ATOM 5411 O O . THR A 1 691 ? 47.140 -32.815 -20.367 1.00 75.38 691 THR A O 1
ATOM 5414 N N . ALA A 1 692 ? 45.235 -33.085 -21.525 1.00 69.56 692 ALA A N 1
ATOM 5415 C CA . ALA A 1 692 ? 45.824 -33.893 -22.595 1.00 69.56 692 ALA A CA 1
ATOM 5416 C C . ALA A 1 692 ? 46.826 -33.096 -23.453 1.00 69.56 692 ALA A C 1
ATOM 5418 O O . ALA A 1 692 ? 47.899 -33.603 -23.781 1.00 69.56 692 ALA A O 1
ATOM 5419 N N . GLY A 1 693 ? 46.533 -31.822 -23.742 1.00 62.91 693 GLY A N 1
ATOM 5420 C CA . GLY A 1 693 ? 47.428 -30.950 -24.511 1.00 62.91 693 GLY A CA 1
ATOM 5421 C C . GLY A 1 693 ? 48.758 -30.629 -23.815 1.00 62.91 693 GLY A C 1
ATOM 5422 O O . GLY A 1 693 ? 49.744 -30.346 -24.489 1.00 62.91 693 GLY A O 1
ATOM 5423 N N . VAL A 1 694 ? 48.819 -30.711 -22.480 1.00 64.81 694 VAL A N 1
ATOM 5424 C CA . VAL A 1 694 ? 50.061 -30.490 -21.714 1.00 64.81 694 VAL A CA 1
ATOM 5425 C C . VAL A 1 694 ? 50.981 -31.717 -21.765 1.00 64.81 694 VAL A C 1
ATOM 5427 O O . VAL A 1 694 ? 52.201 -31.560 -21.807 1.00 64.81 694 VAL A O 1
ATOM 5430 N N . GLN A 1 695 ? 50.424 -32.930 -21.842 1.00 54.19 695 GLN A N 1
ATOM 5431 C CA . GLN A 1 695 ? 51.217 -34.164 -21.929 1.00 54.19 695 GLN A CA 1
ATOM 5432 C C . GLN A 1 695 ? 51.838 -34.388 -23.316 1.00 54.19 695 GLN A C 1
ATOM 5434 O O . GLN A 1 695 ? 52.914 -34.974 -23.405 1.00 54.19 695 GLN A O 1
ATOM 5439 N N . GLU A 1 696 ? 51.231 -33.874 -24.390 1.00 53.00 696 GLU A N 1
ATOM 5440 C CA . GLU A 1 696 ? 51.808 -33.942 -25.744 1.00 53.00 696 GLU A CA 1
ATOM 5441 C C . GLU A 1 696 ? 52.969 -32.958 -25.972 1.00 53.00 696 GLU A C 1
ATOM 5443 O O . GLU A 1 696 ? 53.739 -33.121 -26.913 1.00 53.00 696 GLU A O 1
ATOM 5448 N N . THR A 1 697 ? 53.141 -31.960 -25.101 1.00 52.81 697 THR A N 1
ATOM 5449 C CA . THR A 1 697 ? 54.288 -31.033 -25.140 1.00 52.81 697 THR A CA 1
ATOM 5450 C C . THR A 1 697 ? 55.495 -31.475 -24.303 1.00 52.81 697 THR A C 1
ATOM 5452 O O . THR A 1 697 ? 56.545 -30.838 -24.389 1.00 52.81 697 THR A O 1
ATOM 5455 N N . GLU A 1 698 ? 55.377 -32.552 -23.518 1.00 49.44 698 GLU A N 1
ATOM 5456 C CA . GLU A 1 698 ? 56.472 -33.118 -22.705 1.00 49.44 698 GLU A CA 1
ATOM 5457 C C . GLU A 1 698 ? 57.010 -34.476 -23.215 1.00 49.44 698 GLU A C 1
ATOM 5459 O O . GLU A 1 698 ? 57.913 -35.043 -22.595 1.00 49.44 698 GLU A O 1
ATOM 5464 N N . ALA A 1 699 ? 56.522 -34.970 -24.360 1.00 43.75 699 ALA A N 1
ATOM 5465 C CA . ALA A 1 699 ? 57.069 -36.120 -25.096 1.00 43.75 699 ALA A CA 1
ATOM 5466 C C . ALA A 1 699 ? 57.786 -35.661 -26.374 1.00 43.75 699 ALA A C 1
ATOM 5468 O O . ALA A 1 699 ? 58.829 -36.273 -26.714 1.00 43.75 699 ALA A O 1
#

Organism: NCBI:txid3068

pLDDT: mean 80.17, std 17.39, range [28.86, 98.19]

Sequence (699 aa):
MLARIKKRIALEDDPGGGRFFELFCSGDLGVWEQVAPTVIDNYIVRSFVGETAFHTPLGGIGPEHVRVARQLLLQFDLVLDLDAGEQAEDLIIQQGLGWDVTLAKLHVRSSSATFAKLNYSKEDCPNAELLRVLLTRQDPDRELYRAGATRAVIALTSTALTTNSGVPLQSYFWNITKNCSHYDDQLRLIVNVSQAVAHQEPSVQQLAEVQELWKPLNDVCSNGSASHLMQAVQASLGSLGHFAEHEPILSILGRRLVLACIILHRKNLRKDVRQEELESFFAHVAKQLYGDHVRSVLRKDLLDYLHISKSGGTSFSAAARINKCKMSGGIGQPLYIGDLPHWMNRTVFQELTGVTMMWTMYGKVERTGIAGCERRIANVTASGFEYLSNEYTLHGGVGTMAGVHVCRQAVNVVTLRSPEARLISHLHFMLAHIKGRLARRSRREGRDLFHGVFCSDNVTMFQQLSPAIMDNYNVRSFVGETAFHTPLGGIGPEHLRVARQLLLQFDLVLDLDAGEQAEDLIIQQGLGWDVTLAKVHKRTSDDVYKRLKYDRTRCRHEHLLREVLPRQDPDRQLYSTGRVLSLIDQLLLGWARELGLPPSPLSATGGRSGAAEAADAALSGGSGDGDDGSDPVHCGLLDRRWRLATPQLVSDRAEAVEVEEEEEEEEEEEEEEEGEEEEEKEEQEAESNATAGVQETEA

Foldseek 3Di:
DLLVVCVVQVVVDDPSNVVSCVQPQVLDVVSCCVPPVCVLAAVQLLVQLDDVSSPQHHVRPDPVSLVSSLVSLVVDPDDDDPVVDQVLQCLCCCVVVVDPATPVNVPPCPPVNSCVVSVHDPVSRDDVVSVVVSVVSNVSVVSSVLSNVVVSLLVQLVSVLPDPDLDQLLVNLCSLLVPCVVVLVLLVVLLVLLLVLLCVDPVPPCSVVLCVLCVLLVVCLVPNALVSLLVSLVSNLVVLLVCLQVPVLNNLSSLSSNLSSCSSCVVRCVVPDDPVRVSVSLLVSLVSSLVSLLSSQLQAQAAEEEELFDLQQQLVLLLLVVLQFAADPDSRADVLQVLAACFWQQVLCCVLQVDDDSNNRAPVQDRPDQADLVSVRVVCVLLVGRYHYGHYAAGDQRVHLVGGAHRSNHQYEYEDEALLVRLVLVLLLVLLVQLLVLCVVPVPVSNVSSLVQSLDLDLVSSCNTGVCSLAQVLLLRYSDRVSVNPHHLRDDDVSLSSSLSRLSSHSAYHYPVSDQSLQCLCCCQNFVRPGTSVNSPPDDSVNSCVVSVPDCVSRPNPSNCVVRVVNNVSVNVSSSSSVSSSSSSSSSSSSCVSSVNGSAPCVVVVPPPDVPDDPDDDDDDDPDPDPVPPPRQNRGSSRPVVVVVPDDDDDDDDDDDDDPDDPPVVVVVVVVVVVVVVVVVVVVVVVVVVVVVVVVVVD

Radius of gyration: 30.62 Å; chains: 1; bounding box: 91×79×76 Å

Secondary structure (DSSP, 8-state):
-HHHHHHHHTTS-TTHHHHHHHHHSS--HHHHHHH-HHHHS-HHHHHHH-HHHHTSPTT---HHHHHHHHHHHTT-S----TTS-HHHHHHHHHHHH--SS-TTTTT---HHHHHHHTT--TTSS--HHHHHHHHHHTHHHHHHHHHHHHHHHHHHHHHHTS--S---HHHHHHHHHTTGGGGHHHHHHHHHHHHHHHHH-TT-TTHHHHHHHHHHHHHHHHH--HHHHHHHHHHHHHHHHHHHHH-HHHHHHHHHHHHHHHHHTHHHHHHHS-HHHHHHHHHHHHHHHHHHHHHHHHT-S-EEEE---HHHHHHHHHHHHHTT----HHHH--GGG--S---SBHHHHHHHHS---TT--BT-----S--SHHHHHHHHHHTT--EEEESS--EE-SS-GGGEE--TTSEEEEEE--HHHHHHHHHHHHHHHHHHHHHHH-HHHHHHHHHHHHTS--HHHHHHH-HHHHS-HHHHHHSHHHHHTPPTT---HHHHHHHHHHHTT-SEEEETTS-HHHHHHIIIIII--SS-HHHH-S--HHHHHHHTT--TTTS--HHHHHHHGGGGHHHHHHHHHHHHHHHHHHHHHHHHHHTT--SSGGGGTTTSS-TTS-SS--------------PPPSSGGG-THHHHTS--------PPPP----HHHHHHHHHHHHHHHHHHHHHHHHHHHHHHHHHTT--